Protein AF-0000000084340262 (afdb_homodimer)

Organism: Pseudonocardia thermophila (NCBI:txid1848)

pLDDT: mean 96.23, std 4.64, range [47.47, 98.88]

Radius of gyration: 26.48 Å; Cα contacts (8 Å, |Δi|>4): 2036; chains: 2; bounding box: 60×74×61 Å

Foldseek 3Di:
DFPVLVQDDAQFEEEFEEFLFTPLVCQLVVLVSLQVRVRYEYEYEAHQAARPNHDLQSHNYAEYQWDHPNCFVCVLVVSYHYDADEQLCVLVCCVPPVPGQEYEGEWEADPQAIDRAFFDENPLSNQVVLRAYAYEYEPAGFHLAQDDHGDCPRYDDRYYDPDYGHADDADEADPFLLLLLLQLLVLDDAAAEEEADDHHNSLNNLVNHDHAYEHQYQEDEPSVVVCVVVVRYPAAAHRGYHHDPVSSVVSGPVNRYDYCNQSLPLCNQQEAVPAYAYEAEAQAAELQGFGHRQDALSGGNIHLYSLQSNLQSQLNHHSGFREYEYEQDDPRHGRYDNDGSDDGSHDSSSHQWYTGSQHIQGCPPHDRVVSSVSVVVSNVD/DFPVLVQDDAQFEEEFEEFLFTPLVCQLVVLVSLQVRVRYEYEYEAHAAARPSHDLQSHNYAEYQWDHPNCFVVVLVVSYHYDADEQLCVLVCCVPPVPGQEYEGEWEADPQAIDRAFFDENPLSNQVVLRAYAYAYEPAGFHLAQDDHGDCPRYDDRYYDPDYGHADDADEADPFLLLLLLQLLVLDDAAAEEEADDHHNSLNNLVNHDHAYEHQYQEDEPSVVVCVVVVRYPAAAHRGYHHDPVSSVVSGPVNRYDYCNQSLPLCNQQEAVPAYAYEAEAQAAELQGFGHRQDALSGGNIHLYSLQSNLQSQLNHHSGFREYEYEQDDPNHGRYDNDGSDDGSHDSSSHQWYTGSQHIQGCPPHDRVVSSVSVCVSNVD

Sequence (762 aa):
MSALEDLVRPGMRIALADGTGSPRALTPQLCELARRHGDLRLITGWLPAQDPGLDPGVFADARSVMPGWGLRRHVDAGTVRVVPARMSAVPALLAGPMRPDLLVASLVRRPDGLRFGSEVSWMRGLVEAGVPVAAVVSTTMTCADGGPPLPEENITVVAETDQDAVELTSPPPGPVETAIAEHVARLVPEGARVQVGPGRLGTAVLAALSVPVRVDSGLLPESVLDLDERGLLLGANAAYLVGTRQLYEWADGRGVLGPVEVVHEPARLAAAEPPLIAVNTAIEVDLHGQVNVEGTATSVMGGIGGHPDYAMAGSRCPRGLSVIALESQHGGRPTLVERLSRPVTTGAHDVDVVVTERGVADLRGLDRQERTRALRALWELMSALEDLVRPGMRIALADGTGSPRALTPQLCELARRHGDLRLITGWLPAQDPGLDPGVFADARSVMPGWGLRRHVDAGTVRVVPARMSAVPALLAGPMRPDLLVASLVRRPDGLRFGSEVSWMRGLVEAGVPVAAVVSTTMTCADGGPPLPEENITVVAETDQDAVELTSPPPGPVETAIAEHVARLVPEGARVQVGPGRLGTAVLAALSVPVRVDSGLLPESVLDLDERGLLLGANAAYLVGTRQLYEWADGRGVLGPVEVVHEPARLAAAEPPLIAVNTAIEVDLHGQVNVEGTATSVMGGIGGHPDYAMAGSRCPRGLSVIALESQHGGRPTLVERLSRPVTTGAHDVDVVVTERGVADLRGLDRQERTRALRALWEL

Secondary structure (DSSP, 8-state):
--HHHHH--TT-EEEEP-STT--TTTHHHHHHHHHHHS--EEEE----S--TT--GGGSSEEEESS--GGGHHHHHHTSSEE---BGGGHHHHHHTTT--SEEEEEEEEETTEEE-SSB-BTHHHHHHTT--EEEEEESS----B-SPPPPGGGEEEEEEE-PPPPP---PPP-HHHHHHHHHHHTT--TT-EEEE-SSHHHHHHHHH--S-EEEE-SEEETTHHHHHHTT-EEEEEBSEEES-HHHHHHHTTT--B-BHHHHT-HHHHT-SSSPEEEEE--SEEETT--EE-SB-SS-B----BTHHHHHHHHHHSTT-EEEEE--SEETTEESEESS-SS--SB-GGG--EEEETTEEEE-TT--HHHHHHHHHHHHH-/--HHHHH--TT-EEEEP-STT--TTTHHHHHHHHHHHS--EEEE----S--TT--GGGSSEEEESS--GGGHHHHHTTSSEE---BGGGHHHHHHTTT--SEEEEEEEEETTEEE-SSB-BTHHHHHHTT--EEEEEESS----B-SPPPPGGGEEEEEEE-PPPPP---PPP-HHHHHHHHHHHTT--TT-EEEE-SSHHHHHHHHH--S-EEEE-SEEETTHHHHHHTT-EEEEEBSEEES-HHHHHHHTTT--B-BHHHHT-HHHHT-SSSPEEEEE--SEEETT--EE-SB-SS-B----BTHHHHHHHHHHSTT-EEEEE--SEETTEESEESS-SS--SB-GGG--EEEETTEEEE-TT--HHHHHHHHHHHH--

InterPro domains:
  IPR026888 Acetyl-CoA hydrolase/transferase, C-terminal domain [PF13336] (243-375)
  IPR037171 NagB/RpiA transferase-like [SSF100950] (6-201)
  IPR037171 NagB/RpiA transferase-like [SSF100950] (169-377)
  IPR038460 Acetyl-CoA hydrolase/transferase, C-terminal domain superfamily [G3DSA:3.40.1080.20] (259-378)
  IPR046433 Acetyl-CoA hydrolase/transferase [PTHR21432] (7-375)

Nearest PDB structures (foldseek):
  2oas-assembly1_A  TM=9.112E-01  e=2.151E-26  Shewanella oneidensis MR-1
  4n8i-assembly1_A  TM=9.113E-01  e=8.622E-26  Yersinia pestis
  3qdq-assembly1_A  TM=8.949E-01  e=1.118E-24  Clostridium aminobutyricum
  3d3u-assembly1_A  TM=8.344E-01  e=9.465E-24  Porphyromonas gingivalis W83
  3eh7-assembly1_A-2  TM=8.454E-01  e=5.226E-23  Porphyromonas gingivalis

Structure (mmCIF, N/CA/C/O backbone):
data_AF-0000000084340262-model_v1
#
loop_
_entity.id
_entity.type
_entity.pdbx_description
1 polymer 'Acyl-CoA hydrolase'
#
loop_
_atom_site.group_PDB
_atom_site.id
_atom_site.type_symbol
_atom_site.label_atom_id
_atom_site.label_alt_id
_atom_site.label_comp_id
_atom_site.label_asym_id
_atom_site.label_entity_id
_atom_site.label_seq_id
_atom_site.pdbx_PDB_ins_code
_atom_site.Cartn_x
_atom_site.Cartn_y
_atom_site.Cartn_z
_atom_site.occupancy
_atom_site.B_iso_or_equiv
_atom_site.auth_seq_id
_atom_site.auth_comp_id
_atom_site.auth_asym_id
_atom_site.auth_atom_id
_atom_site.pdbx_PDB_model_num
ATOM 1 N N . MET A 1 1 ? 15.367 -34.688 -28.969 1 66 1 MET A N 1
ATOM 2 C CA . MET A 1 1 ? 15.211 -33.656 -27.969 1 66 1 MET A CA 1
ATOM 3 C C . MET A 1 1 ? 13.836 -33 -28.047 1 66 1 MET A C 1
ATOM 5 O O . MET A 1 1 ? 13.312 -32.781 -29.141 1 66 1 MET A O 1
ATOM 9 N N . SER A 1 2 ? 13.242 -32.969 -26.891 1 82.69 2 SER A N 1
ATOM 10 C CA . SER A 1 2 ? 11.906 -32.375 -26.891 1 82.69 2 SER A CA 1
ATOM 11 C C . SER A 1 2 ? 11.961 -30.875 -27.172 1 82.69 2 SER A C 1
ATOM 13 O O . SER A 1 2 ? 13.023 -30.266 -27.062 1 82.69 2 SER A O 1
ATOM 15 N N . ALA A 1 3 ? 10.945 -30.375 -27.703 1 89.56 3 ALA A N 1
ATOM 16 C CA . ALA A 1 3 ? 10.844 -28.953 -28 1 89.56 3 ALA A CA 1
ATOM 17 C C . ALA A 1 3 ? 11.141 -28.109 -26.766 1 89.56 3 ALA A C 1
ATOM 19 O O . ALA A 1 3 ? 11.773 -27.047 -26.875 1 89.56 3 ALA A O 1
ATOM 20 N N . LEU A 1 4 ? 10.805 -28.672 -25.672 1 95.38 4 LEU A N 1
ATOM 21 C CA . LEU A 1 4 ? 11.102 -27.953 -24.438 1 95.38 4 LEU A CA 1
ATOM 22 C C . LEU A 1 4 ? 12.609 -27.938 -24.156 1 95.38 4 LEU A C 1
ATOM 24 O O . LEU A 1 4 ? 13.156 -26.906 -23.766 1 95.38 4 LEU A O 1
ATOM 28 N N . GLU A 1 5 ? 13.227 -29.031 -24.391 1 95.69 5 GLU A N 1
ATOM 29 C CA . GLU A 1 5 ? 14.672 -29.141 -24.188 1 95.69 5 GLU A CA 1
ATOM 30 C C . GLU A 1 5 ? 15.43 -28.125 -25.031 1 95.69 5 GLU A C 1
ATOM 32 O O . GLU A 1 5 ? 16.453 -27.594 -24.594 1 95.69 5 GLU A O 1
ATOM 37 N N . ASP A 1 6 ? 14.93 -27.859 -26.203 1 95.88 6 ASP A N 1
ATOM 38 C CA . ASP A 1 6 ? 15.586 -26.938 -27.125 1 95.88 6 ASP A CA 1
ATOM 39 C C . ASP A 1 6 ? 15.555 -25.516 -26.594 1 95.88 6 ASP A C 1
ATOM 41 O O . ASP A 1 6 ? 16.375 -24.672 -26.984 1 95.88 6 ASP A O 1
ATOM 45 N N . LEU A 1 7 ? 14.656 -25.234 -25.656 1 97.38 7 LEU A N 1
ATOM 46 C CA . LEU A 1 7 ? 14.477 -23.875 -25.156 1 97.38 7 LEU A CA 1
ATOM 47 C C . LEU A 1 7 ? 15.234 -23.672 -23.844 1 97.38 7 LEU A C 1
ATOM 49 O O . LEU A 1 7 ? 15.422 -22.531 -23.406 1 97.38 7 LEU A O 1
ATOM 53 N N . VAL A 1 8 ? 15.656 -24.719 -23.219 1 97.94 8 VAL A N 1
ATOM 54 C CA . VAL A 1 8 ? 16.266 -24.641 -21.906 1 97.94 8 VAL A CA 1
ATOM 55 C C . VAL A 1 8 ? 17.797 -24.656 -22.031 1 97.94 8 VAL A C 1
ATOM 57 O O . VAL A 1 8 ? 18.359 -25.5 -22.719 1 97.94 8 VAL A O 1
ATOM 60 N N . ARG A 1 9 ? 18.438 -23.672 -21.391 1 96.94 9 ARG A N 1
ATOM 61 C CA . ARG A 1 9 ? 19.891 -23.547 -21.359 1 96.94 9 ARG A CA 1
ATOM 62 C C . ARG A 1 9 ? 20.406 -23.578 -19.922 1 96.94 9 ARG A C 1
ATOM 64 O O . ARG A 1 9 ? 19.672 -23.25 -18.984 1 96.94 9 ARG A O 1
ATOM 71 N N . PRO A 1 10 ? 21.703 -23.938 -19.828 1 96.12 10 PRO A N 1
ATOM 72 C CA . PRO A 1 10 ? 22.281 -23.953 -18.484 1 96.12 10 PRO A CA 1
ATOM 73 C C . PRO A 1 10 ? 22.172 -22.594 -17.781 1 96.12 10 PRO A C 1
ATOM 75 O O . PRO A 1 10 ? 22.328 -21.547 -18.406 1 96.12 10 PRO A O 1
ATOM 78 N N . GLY A 1 11 ? 21.766 -22.641 -16.531 1 97.69 11 GLY A N 1
ATOM 79 C CA . GLY A 1 11 ? 21.781 -21.469 -15.688 1 97.69 11 GLY A CA 1
ATOM 80 C C . GLY A 1 11 ? 20.5 -20.672 -15.758 1 97.69 11 GLY A C 1
ATOM 81 O O . GLY A 1 11 ? 20.344 -19.656 -15.062 1 97.69 11 GLY A O 1
ATOM 82 N N . MET A 1 12 ? 19.484 -21.156 -16.547 1 98.62 12 MET A N 1
ATOM 83 C CA . MET A 1 12 ? 18.25 -20.406 -16.766 1 98.62 12 MET A CA 1
ATOM 84 C C . MET A 1 12 ? 17.406 -20.359 -15.484 1 98.62 12 MET A C 1
ATOM 86 O O . MET A 1 12 ? 17.406 -21.312 -14.703 1 98.62 12 MET A O 1
ATOM 90 N N . ARG A 1 13 ? 16.844 -19.25 -15.273 1 98.69 13 ARG A N 1
ATOM 91 C CA . ARG A 1 13 ? 15.727 -19.141 -14.352 1 98.69 13 ARG A CA 1
ATOM 92 C C . ARG A 1 13 ? 14.398 -19.344 -15.07 1 98.69 13 ARG A C 1
ATOM 94 O O . ARG A 1 13 ? 14.039 -18.562 -15.961 1 98.69 13 ARG A O 1
ATOM 101 N N . ILE A 1 14 ? 13.656 -20.328 -14.656 1 98.88 14 ILE A N 1
ATOM 102 C CA . ILE A 1 14 ? 12.406 -20.688 -15.312 1 98.88 14 ILE A CA 1
ATOM 103 C C . ILE A 1 14 ? 11.227 -20.312 -14.43 1 98.88 14 ILE A C 1
ATOM 105 O O . ILE A 1 14 ? 11.18 -20.672 -13.25 1 98.88 14 ILE A O 1
ATOM 109 N N . ALA A 1 15 ? 10.336 -19.562 -15.023 1 98.88 15 ALA A N 1
ATOM 110 C CA . ALA A 1 15 ? 9.078 -19.281 -14.344 1 98.88 15 ALA A CA 1
ATOM 111 C C . ALA A 1 15 ? 8.008 -20.297 -14.75 1 98.88 15 ALA A C 1
ATOM 113 O O . ALA A 1 15 ? 7.797 -20.547 -15.938 1 98.88 15 ALA A O 1
ATOM 114 N N . LEU A 1 16 ? 7.441 -20.891 -13.758 1 98.62 16 LEU A N 1
ATOM 115 C CA . LEU A 1 16 ? 6.293 -21.766 -13.953 1 98.62 16 LEU A CA 1
ATOM 116 C C . LEU A 1 16 ? 4.988 -21 -13.773 1 98.62 16 LEU A C 1
ATOM 118 O O . LEU A 1 16 ? 4.734 -20.453 -12.703 1 98.62 16 LEU A O 1
ATOM 122 N N . ALA A 1 17 ? 4.199 -20.953 -14.836 1 98.38 17 ALA A N 1
ATOM 123 C CA . ALA A 1 17 ? 2.918 -20.266 -14.766 1 98.38 17 ALA A CA 1
ATOM 124 C C . ALA A 1 17 ? 2.035 -20.828 -13.664 1 98.38 17 ALA A C 1
ATOM 126 O O . ALA A 1 17 ? 2.002 -22.047 -13.453 1 98.38 17 ALA A O 1
ATOM 127 N N . ASP A 1 18 ? 1.318 -19.875 -12.977 1 97.38 18 ASP A N 1
ATOM 128 C CA . ASP A 1 18 ? 0.612 -20.297 -11.773 1 97.38 18 ASP A CA 1
ATOM 129 C C . ASP A 1 18 ? -0.882 -20.469 -12.047 1 97.38 18 ASP A C 1
ATOM 131 O O . ASP A 1 18 ? -1.313 -20.469 -13.195 1 97.38 18 ASP A O 1
ATOM 135 N N . GLY A 1 19 ? -1.604 -20.859 -10.922 1 97.06 19 GLY A N 1
ATOM 136 C CA . GLY A 1 19 ? -3.053 -20.984 -10.984 1 97.06 19 GLY A CA 1
ATOM 137 C C . GLY A 1 19 ? -3.533 -22.406 -11.195 1 97.06 19 GLY A C 1
ATOM 138 O O . GLY A 1 19 ? -2.732 -23.344 -11.18 1 97.06 19 GLY A O 1
ATOM 139 N N . THR A 1 20 ? -4.84 -22.531 -11.398 1 97.12 20 THR A N 1
ATOM 140 C CA . THR A 1 20 ? -5.48 -23.828 -11.578 1 97.12 20 THR A CA 1
ATOM 141 C C . THR A 1 20 ? -5.117 -24.422 -12.938 1 97.12 20 THR A C 1
ATOM 143 O O . THR A 1 20 ? -5.25 -25.625 -13.148 1 97.12 20 THR A O 1
ATOM 146 N N . GLY A 1 21 ? -4.695 -23.562 -13.812 1 97.25 21 GLY A N 1
ATOM 147 C CA . GLY A 1 21 ? -4.328 -24 -15.148 1 97.25 21 GLY A CA 1
ATOM 148 C C . GLY A 1 21 ? -2.828 -24.141 -15.344 1 97.25 21 GLY A C 1
ATOM 149 O O . GLY A 1 21 ? -2.338 -24.094 -16.469 1 97.25 21 GLY A O 1
ATOM 150 N N . SER A 1 22 ? -2.033 -24.281 -14.281 1 97.5 22 SER A N 1
ATOM 151 C CA . SER A 1 22 ? -0.586 -24.422 -14.383 1 97.5 22 SER A CA 1
ATOM 152 C C . SER A 1 22 ? -0.215 -25.562 -15.336 1 97.5 22 SER A C 1
ATOM 154 O O . SER A 1 22 ? -0.992 -26.5 -15.531 1 97.5 22 SER A O 1
ATOM 156 N N . PRO A 1 23 ? 0.934 -25.5 -15.953 1 97.81 23 PRO A N 1
ATOM 157 C CA . PRO A 1 23 ? 1.314 -26.453 -17 1 97.81 23 PRO A CA 1
ATOM 158 C C . PRO A 1 23 ? 1.804 -27.781 -16.438 1 97.81 23 PRO A C 1
ATOM 160 O O . PRO A 1 23 ? 2.928 -28.203 -16.734 1 97.81 23 PRO A O 1
ATOM 163 N N . ARG A 1 24 ? 0.958 -28.484 -15.852 1 96.69 24 ARG A N 1
ATOM 164 C CA . ARG A 1 24 ? 1.284 -29.719 -15.148 1 96.69 24 ARG A CA 1
ATOM 165 C C . ARG A 1 24 ? 1.788 -30.781 -16.109 1 96.69 24 ARG A C 1
ATOM 167 O O . ARG A 1 24 ? 2.57 -31.656 -15.734 1 96.69 24 ARG A O 1
ATOM 174 N N . ALA A 1 25 ? 1.396 -30.688 -17.344 1 96.31 25 ALA A N 1
ATOM 175 C CA . ALA A 1 25 ? 1.818 -31.641 -18.375 1 96.31 25 ALA A CA 1
ATOM 176 C C . ALA A 1 25 ? 3.314 -31.531 -18.641 1 96.31 25 ALA A C 1
ATOM 178 O O . ALA A 1 25 ? 3.939 -32.469 -19.125 1 96.31 25 ALA A O 1
ATOM 179 N N . LEU A 1 26 ? 3.898 -30.406 -18.312 1 97.38 26 LEU A N 1
ATOM 180 C CA . LEU A 1 26 ? 5.289 -30.172 -18.672 1 97.38 26 LEU A CA 1
ATOM 181 C C . LEU A 1 26 ? 6.199 -30.312 -17.453 1 97.38 26 LEU A C 1
ATOM 183 O O . LEU A 1 26 ? 7.422 -30.391 -17.594 1 97.38 26 LEU A O 1
ATOM 187 N N . THR A 1 27 ? 5.676 -30.359 -16.234 1 97.69 27 THR A N 1
ATOM 188 C CA . THR A 1 27 ? 6.473 -30.266 -15.023 1 97.69 27 THR A CA 1
ATOM 189 C C . THR A 1 27 ? 7.414 -31.453 -14.898 1 97.69 27 THR A C 1
ATOM 191 O O . THR A 1 27 ? 8.57 -31.297 -14.5 1 97.69 27 THR A O 1
ATOM 194 N N . PRO A 1 28 ? 6.957 -32.75 -15.305 1 97.31 28 PRO A N 1
ATOM 195 C CA . PRO A 1 28 ? 7.91 -33.875 -15.227 1 97.31 28 PRO A CA 1
ATOM 196 C C . PRO A 1 28 ? 9.133 -33.656 -16.125 1 97.31 28 PRO A C 1
ATOM 198 O O . PRO A 1 28 ? 10.266 -33.906 -15.695 1 97.31 28 PRO A O 1
ATOM 201 N N . GLN A 1 29 ? 8.836 -33.25 -17.312 1 97.5 29 GLN A N 1
ATOM 202 C CA . GLN A 1 29 ? 9.938 -33 -18.234 1 97.5 29 GLN A CA 1
ATOM 203 C C . GLN A 1 29 ? 10.844 -31.875 -17.75 1 97.5 29 GLN A C 1
ATOM 205 O O . GLN A 1 29 ? 12.062 -31.953 -17.875 1 97.5 29 GLN A O 1
ATOM 210 N N . LEU A 1 30 ? 10.258 -30.844 -17.219 1 98 30 LEU A N 1
ATOM 211 C CA . LEU A 1 30 ? 11.016 -29.734 -16.672 1 98 30 LEU A CA 1
ATOM 212 C C . LEU A 1 30 ? 11.945 -30.188 -15.562 1 98 30 LEU A C 1
ATOM 214 O O . LEU A 1 30 ? 13.109 -29.781 -15.5 1 98 30 LEU A O 1
ATOM 218 N N . CYS A 1 31 ? 11.469 -31.031 -14.688 1 98.25 31 CYS A N 1
ATOM 219 C CA . CYS A 1 31 ? 12.25 -31.562 -13.578 1 98.25 31 CYS A CA 1
ATOM 220 C C . CYS A 1 31 ? 13.391 -32.438 -14.086 1 98.25 31 CYS A C 1
ATOM 222 O O . CYS A 1 31 ? 14.5 -32.406 -13.539 1 98.25 31 CYS A O 1
ATOM 224 N N . GLU A 1 32 ? 13.086 -33.188 -15.125 1 97.69 32 GLU A N 1
ATOM 225 C CA . GLU A 1 32 ? 14.141 -34 -15.727 1 97.69 32 GLU A CA 1
ATOM 226 C C . GLU A 1 32 ? 15.266 -33.125 -16.266 1 97.69 32 GLU A C 1
ATOM 228 O O . GLU A 1 32 ? 16.453 -33.438 -16.062 1 97.69 32 GLU A O 1
ATOM 233 N N . LEU A 1 33 ? 14.914 -32.062 -16.938 1 97.88 33 LEU A N 1
ATOM 234 C CA . LEU A 1 33 ? 15.906 -31.141 -17.469 1 97.88 33 LEU A CA 1
ATOM 235 C C . LEU A 1 33 ? 16.703 -30.5 -16.328 1 97.88 33 LEU A C 1
ATOM 237 O O . LEU A 1 33 ? 17.922 -30.312 -16.453 1 97.88 33 LEU A O 1
ATOM 241 N N . ALA A 1 34 ? 16.016 -30.156 -15.234 1 98.38 34 ALA A N 1
ATOM 242 C CA . ALA A 1 34 ? 16.688 -29.562 -14.086 1 98.38 34 ALA A CA 1
ATOM 243 C C . ALA A 1 34 ? 17.719 -30.516 -13.492 1 98.38 34 ALA A C 1
ATOM 245 O O . ALA A 1 34 ? 18.828 -30.109 -13.133 1 98.38 34 ALA A O 1
ATOM 246 N N . ARG A 1 35 ? 17.359 -31.828 -13.406 1 97.62 35 ARG A N 1
ATOM 247 C CA . ARG A 1 35 ? 18.281 -32.844 -12.922 1 97.62 35 ARG A CA 1
ATOM 248 C C . ARG A 1 35 ? 19.516 -32.938 -13.82 1 97.62 35 ARG A C 1
ATOM 250 O O . ARG A 1 35 ? 20.641 -33.062 -13.336 1 97.62 35 ARG A O 1
ATOM 257 N N . ARG A 1 36 ? 19.266 -32.875 -15.023 1 96.81 36 ARG A N 1
ATOM 258 C CA . ARG A 1 36 ? 20.328 -33.031 -16 1 96.81 36 ARG A CA 1
ATOM 259 C C . ARG A 1 36 ? 21.297 -31.859 -15.977 1 96.81 36 ARG A C 1
ATOM 261 O O . ARG A 1 36 ? 22.516 -32.031 -16.016 1 96.81 36 ARG A O 1
ATOM 268 N N . HIS A 1 37 ? 20.812 -30.625 -15.93 1 96.81 37 HIS A N 1
ATOM 269 C CA . HIS A 1 37 ? 21.641 -29.422 -15.992 1 96.81 37 HIS A CA 1
ATOM 270 C C . HIS A 1 37 ? 22.266 -29.109 -14.633 1 96.81 37 HIS A C 1
ATOM 272 O O . HIS A 1 37 ? 23.422 -28.703 -14.555 1 96.81 37 HIS A O 1
ATOM 278 N N . GLY A 1 38 ? 21.484 -29.188 -13.602 1 97.44 38 GLY A N 1
ATOM 279 C CA . GLY A 1 38 ? 21.953 -29.031 -12.234 1 97.44 38 GLY A CA 1
ATOM 280 C C . GLY A 1 38 ? 22.016 -27.578 -11.789 1 97.44 38 GLY A C 1
ATOM 281 O O . GLY A 1 38 ? 22.219 -27.297 -10.609 1 97.44 38 GLY A O 1
ATOM 282 N N . ASP A 1 39 ? 21.781 -26.656 -12.711 1 98.44 39 ASP A N 1
ATOM 283 C CA . ASP A 1 39 ? 21.969 -25.25 -12.328 1 98.44 39 ASP A CA 1
ATOM 284 C C . ASP A 1 39 ? 20.75 -24.406 -12.711 1 98.44 39 ASP A C 1
ATOM 286 O O . ASP A 1 39 ? 20.812 -23.188 -12.719 1 98.44 39 ASP A O 1
ATOM 290 N N . LEU A 1 40 ? 19.609 -25.094 -13.102 1 98.69 40 LEU A N 1
ATOM 291 C CA . LEU A 1 40 ? 18.391 -24.359 -13.406 1 98.69 40 LEU A CA 1
ATOM 292 C C . LEU A 1 40 ? 17.734 -23.844 -12.125 1 98.69 40 LEU A C 1
ATOM 294 O O . LEU A 1 40 ? 17.828 -24.469 -11.07 1 98.69 40 LEU A O 1
ATOM 298 N N . ARG A 1 41 ? 17.156 -22.688 -12.219 1 98.75 41 ARG A N 1
ATOM 299 C CA . ARG A 1 41 ? 16.406 -22.062 -11.117 1 98.75 41 ARG A CA 1
ATOM 300 C C . ARG A 1 41 ? 14.922 -21.984 -11.445 1 98.75 41 ARG A C 1
ATOM 302 O O . ARG A 1 41 ? 14.539 -21.922 -12.617 1 98.75 41 ARG A O 1
ATOM 309 N N . LEU A 1 42 ? 14.125 -22.016 -10.375 1 98.81 42 LEU A N 1
ATOM 310 C CA . LEU A 1 42 ? 12.68 -22.062 -10.555 1 98.81 42 LEU A CA 1
ATOM 311 C C . LEU A 1 42 ? 11.992 -20.938 -9.781 1 98.81 42 LEU A C 1
ATOM 313 O O . LEU A 1 42 ? 12.344 -20.672 -8.625 1 98.81 42 LEU A O 1
ATOM 317 N N . ILE A 1 43 ? 11.117 -20.25 -10.453 1 98.56 43 ILE A N 1
ATOM 318 C CA . ILE A 1 43 ? 10.195 -19.312 -9.812 1 98.56 43 ILE A CA 1
ATOM 319 C C . ILE A 1 43 ? 8.758 -19.797 -10 1 98.56 43 ILE A C 1
ATOM 321 O O . ILE A 1 43 ? 8.359 -20.141 -11.109 1 98.56 43 ILE A O 1
ATOM 325 N N . THR A 1 44 ? 8.039 -19.828 -8.906 1 97.75 44 THR A N 1
ATOM 326 C CA . THR A 1 44 ? 6.621 -20.172 -8.977 1 97.75 44 THR A CA 1
ATOM 327 C C . THR A 1 44 ? 5.77 -19.062 -8.352 1 97.75 44 THR A C 1
ATOM 329 O O . THR A 1 44 ? 6.289 -18.188 -7.664 1 97.75 44 THR A O 1
ATOM 332 N N . GLY A 1 45 ? 4.504 -19.062 -8.734 1 96.44 45 GLY A N 1
ATOM 333 C CA . GLY A 1 45 ? 3.467 -18.281 -8.07 1 96.44 45 GLY A CA 1
ATOM 334 C C . GLY A 1 45 ? 2.438 -19.141 -7.363 1 96.44 45 GLY A C 1
ATOM 335 O O . GLY A 1 45 ? 2.785 -20.156 -6.734 1 96.44 45 GLY A O 1
ATOM 336 N N . TRP A 1 46 ? 1.231 -18.734 -7.445 1 96.25 46 TRP A N 1
ATOM 337 C CA . TRP A 1 46 ? 0.145 -19.391 -6.719 1 96.25 46 TRP A CA 1
ATOM 338 C C . TRP A 1 46 ? -0.193 -20.734 -7.332 1 96.25 46 TRP A C 1
ATOM 340 O O . TRP A 1 46 ? -0.825 -20.812 -8.391 1 96.25 46 TRP A O 1
ATOM 350 N N . LEU A 1 47 ? 0.224 -21.797 -6.617 1 96.19 47 LEU A N 1
ATOM 351 C CA . LEU A 1 47 ? -0.165 -23.156 -6.988 1 96.19 47 LEU A CA 1
ATOM 352 C C . LEU A 1 47 ? -1.153 -23.734 -5.98 1 96.19 47 LEU A C 1
ATOM 354 O O . LEU A 1 47 ? -0.756 -24.172 -4.902 1 96.19 47 LEU A O 1
ATOM 358 N N . PRO A 1 48 ? -2.42 -23.703 -6.305 1 93.69 48 PRO A N 1
ATOM 359 C CA . PRO A 1 48 ? -3.443 -24.062 -5.316 1 93.69 48 PRO A CA 1
ATOM 360 C C . PRO A 1 48 ? -3.551 -25.562 -5.086 1 93.69 48 PRO A C 1
ATOM 362 O O . PRO A 1 48 ? -4.141 -26 -4.094 1 93.69 48 PRO A O 1
ATOM 365 N N . ALA A 1 49 ? -3.037 -26.359 -6.008 1 94.38 49 ALA A N 1
ATOM 366 C CA . ALA A 1 49 ? -3.096 -27.812 -5.887 1 94.38 49 ALA A CA 1
ATOM 367 C C . ALA A 1 49 ? -1.713 -28.438 -6.062 1 94.38 49 ALA A C 1
ATOM 369 O O . ALA A 1 49 ? -0.886 -27.922 -6.816 1 94.38 49 ALA A O 1
ATOM 370 N N . GLN A 1 50 ? -1.601 -29.547 -5.414 1 94.75 50 GLN A N 1
ATOM 371 C CA . GLN A 1 50 ? -0.344 -30.281 -5.57 1 94.75 50 GLN A CA 1
ATOM 372 C C . GLN A 1 50 ? -0.162 -30.766 -7.008 1 94.75 50 GLN A C 1
ATOM 374 O O . GLN A 1 50 ? -1.117 -31.219 -7.641 1 94.75 50 GLN A O 1
ATOM 379 N N . ASP A 1 51 ? 0.993 -30.594 -7.508 1 96 51 ASP A N 1
ATOM 380 C CA . ASP A 1 51 ? 1.426 -31.156 -8.781 1 96 51 ASP A CA 1
ATOM 381 C C . ASP A 1 51 ? 2.385 -32.312 -8.57 1 96 51 ASP A C 1
ATOM 383 O O . ASP A 1 51 ? 3.555 -32.125 -8.234 1 96 51 ASP A O 1
ATOM 387 N N . PRO A 1 52 ? 1.901 -33.531 -8.773 1 94.69 52 PRO A N 1
ATOM 388 C CA . PRO A 1 52 ? 2.75 -34.688 -8.523 1 94.69 52 PRO A CA 1
ATOM 389 C C . PRO A 1 52 ? 3.998 -34.719 -9.398 1 94.69 52 PRO A C 1
ATOM 391 O O . PRO A 1 52 ? 4.992 -35.344 -9.047 1 94.69 52 PRO A O 1
ATOM 394 N N . GLY A 1 53 ? 3.93 -34.031 -10.461 1 96.81 53 GLY A N 1
ATOM 395 C CA . GLY A 1 53 ? 5.059 -34.031 -11.375 1 96.81 53 GLY A CA 1
ATOM 396 C C . GLY A 1 53 ? 6.105 -33 -11.039 1 96.81 53 GLY A C 1
ATOM 397 O O . GLY A 1 53 ? 7.184 -32.969 -11.641 1 96.81 53 GLY A O 1
ATOM 398 N N . LEU A 1 54 ? 5.828 -32.188 -10.141 1 97.69 54 LEU A N 1
ATOM 399 C CA . LEU A 1 54 ? 6.746 -31.094 -9.797 1 97.69 54 LEU A CA 1
ATOM 400 C C . LEU A 1 54 ? 7.613 -31.469 -8.602 1 97.69 54 LEU A C 1
ATOM 402 O O . LEU A 1 54 ? 7.094 -31.812 -7.535 1 97.69 54 LEU A O 1
ATOM 406 N N . ASP A 1 55 ? 8.906 -31.469 -8.781 1 97.94 55 ASP A N 1
ATOM 407 C CA . ASP A 1 55 ? 9.898 -31.641 -7.719 1 97.94 55 ASP A CA 1
ATOM 408 C C . ASP A 1 55 ? 10.844 -30.438 -7.648 1 97.94 55 ASP A C 1
ATOM 410 O O . ASP A 1 55 ? 11.914 -30.453 -8.25 1 97.94 55 ASP A O 1
ATOM 414 N N . PRO A 1 56 ? 10.461 -29.469 -6.859 1 98.06 56 PRO A N 1
ATOM 415 C CA . PRO A 1 56 ? 11.297 -28.266 -6.809 1 98.06 56 PRO A CA 1
ATOM 416 C C . PRO A 1 56 ? 12.703 -28.547 -6.293 1 98.06 56 PRO A C 1
ATOM 418 O O . PRO A 1 56 ? 13.625 -27.766 -6.543 1 98.06 56 PRO A O 1
ATOM 421 N N . GLY A 1 57 ? 12.922 -29.641 -5.613 1 97.75 57 GLY A N 1
ATOM 422 C CA . GLY A 1 57 ? 14.203 -29.984 -5.008 1 97.75 57 GLY A CA 1
ATOM 423 C C . GLY A 1 57 ? 15.289 -30.25 -6.027 1 97.75 57 GLY A C 1
ATOM 424 O O . GLY A 1 57 ? 16.469 -30.25 -5.688 1 97.75 57 GLY A O 1
ATOM 425 N N . VAL A 1 58 ? 14.922 -30.5 -7.273 1 98.31 58 VAL A N 1
ATOM 426 C CA . VAL A 1 58 ? 15.914 -30.844 -8.281 1 98.31 58 VAL A CA 1
ATOM 427 C C . VAL A 1 58 ? 16.469 -29.578 -8.93 1 98.31 58 VAL A C 1
ATOM 429 O O . VAL A 1 58 ? 17.406 -29.641 -9.727 1 98.31 58 VAL A O 1
ATOM 432 N N . PHE A 1 59 ? 15.914 -28.438 -8.625 1 98.69 59 PHE A N 1
ATOM 433 C CA . PHE A 1 59 ? 16.422 -27.156 -9.117 1 98.69 59 PHE A CA 1
ATOM 434 C C . PHE A 1 59 ? 17.5 -26.609 -8.188 1 98.69 59 PHE A C 1
ATOM 436 O O . PHE A 1 59 ? 17.469 -26.859 -6.98 1 98.69 59 PHE A O 1
ATOM 443 N N . ALA A 1 60 ? 18.438 -25.844 -8.75 1 98.56 60 ALA A N 1
ATOM 444 C CA . ALA A 1 60 ? 19.516 -25.25 -7.957 1 98.56 60 ALA A CA 1
ATOM 445 C C . ALA A 1 60 ? 18.969 -24.25 -6.953 1 98.56 60 ALA A C 1
ATOM 447 O O . ALA A 1 60 ? 19.531 -24.062 -5.875 1 98.56 60 ALA A O 1
ATOM 448 N N . ASP A 1 61 ? 17.938 -23.594 -7.301 1 98.38 61 ASP A N 1
ATOM 449 C CA . ASP A 1 61 ? 17.219 -22.625 -6.492 1 98.38 61 ASP A CA 1
ATOM 450 C C . ASP A 1 61 ? 15.742 -22.562 -6.895 1 98.38 61 ASP A C 1
ATOM 452 O O . ASP A 1 61 ? 15.422 -22.375 -8.07 1 98.38 61 ASP A O 1
ATOM 456 N N . ALA A 1 62 ? 14.867 -22.812 -5.969 1 98.69 62 ALA A N 1
ATOM 457 C CA . ALA A 1 62 ? 13.43 -22.719 -6.207 1 98.69 62 ALA A CA 1
ATOM 458 C C . ALA A 1 62 ? 12.773 -21.734 -5.242 1 98.69 62 ALA A C 1
ATOM 460 O O . ALA A 1 62 ? 12.898 -21.875 -4.023 1 98.69 62 ALA A O 1
ATOM 461 N N . ARG A 1 63 ? 12.07 -20.75 -5.828 1 98.25 63 ARG A N 1
ATOM 462 C CA . ARG A 1 63 ? 11.445 -19.703 -5.023 1 98.25 63 ARG A CA 1
ATOM 463 C C . ARG A 1 63 ? 10 -19.484 -5.438 1 98.25 63 ARG A C 1
ATOM 465 O O . ARG A 1 63 ? 9.617 -19.781 -6.574 1 98.25 63 ARG A O 1
ATOM 472 N N . SER A 1 64 ? 9.203 -19.031 -4.484 1 97.56 64 SER A N 1
ATOM 473 C CA . SER A 1 64 ? 7.812 -18.688 -4.77 1 97.56 64 SER A CA 1
ATOM 474 C C . SER A 1 64 ? 7.473 -17.297 -4.266 1 97.56 64 SER A C 1
ATOM 476 O O . SER A 1 64 ? 7.859 -16.922 -3.158 1 97.56 64 SER A O 1
ATOM 478 N N . VAL A 1 65 ? 6.738 -16.531 -5.113 1 96.62 65 VAL A N 1
ATOM 479 C CA . VAL A 1 65 ? 6.297 -15.188 -4.723 1 96.62 65 VAL A CA 1
ATOM 480 C C . VAL A 1 65 ? 4.887 -15.266 -4.137 1 96.62 65 VAL A C 1
ATOM 482 O O . VAL A 1 65 ? 4.379 -14.273 -3.6 1 96.62 65 VAL A O 1
ATOM 485 N N . MET A 1 66 ? 4.27 -16.344 -4.242 1 94.56 66 MET A N 1
ATOM 486 C CA . MET A 1 66 ? 2.957 -16.672 -3.695 1 94.56 66 MET A CA 1
ATOM 487 C C . MET A 1 66 ? 2.742 -18.188 -3.68 1 94.56 66 MET A C 1
ATOM 489 O O . MET A 1 66 ? 2.125 -18.734 -4.59 1 94.56 66 MET A O 1
ATOM 493 N N . PRO A 1 67 ? 3.221 -18.969 -2.719 1 89.69 67 PRO A N 1
ATOM 494 C CA . PRO A 1 67 ? 3.293 -20.422 -2.797 1 89.69 67 PRO A CA 1
ATOM 495 C C . PRO A 1 67 ? 1.921 -21.078 -2.977 1 89.69 67 PRO A C 1
ATOM 497 O O . PRO A 1 67 ? 1.729 -21.875 -3.893 1 89.69 67 PRO A O 1
ATOM 500 N N . GLY A 1 68 ? 0.9 -20.828 -2.295 1 88.06 68 GLY A N 1
ATOM 501 C CA . GLY A 1 68 ? -0.372 -21.531 -2.311 1 88.06 68 GLY A CA 1
ATOM 502 C C . GLY A 1 68 ? -0.32 -22.875 -1.603 1 88.06 68 GLY A C 1
ATOM 503 O O . GLY A 1 68 ? 0.759 -23.359 -1.246 1 88.06 68 GLY A O 1
ATOM 504 N N . TRP A 1 69 ? -1.441 -23.656 -1.557 1 88.19 69 TRP A N 1
ATOM 505 C CA . TRP A 1 69 ? -1.555 -24.906 -0.82 1 88.19 69 TRP A CA 1
ATOM 506 C C . TRP A 1 69 ? -0.786 -26.031 -1.521 1 88.19 69 TRP A C 1
ATOM 508 O O . TRP A 1 69 ? -0.275 -26.938 -0.872 1 88.19 69 TRP A O 1
ATOM 518 N N . GLY A 1 70 ? -0.661 -25.953 -2.799 1 93.25 70 GLY A N 1
ATOM 519 C CA . GLY A 1 70 ? 0.028 -26.969 -3.578 1 93.25 70 GLY A CA 1
ATOM 520 C C . GLY A 1 70 ? 1.519 -27.031 -3.299 1 93.25 70 GLY A C 1
ATOM 521 O O . GLY A 1 70 ? 2.176 -28.031 -3.611 1 93.25 70 GLY A O 1
ATOM 522 N N . LEU A 1 71 ? 2.041 -25.969 -2.754 1 94.69 71 LEU A N 1
ATOM 523 C CA . LEU A 1 71 ? 3.475 -25.906 -2.502 1 94.69 71 LEU A CA 1
ATOM 524 C C . LEU A 1 71 ? 3.775 -26.109 -1.02 1 94.69 71 LEU A C 1
ATOM 526 O O . LEU A 1 71 ? 4.938 -26.062 -0.605 1 94.69 71 LEU A O 1
ATOM 530 N N . ARG A 1 72 ? 2.748 -26.328 -0.19 1 92.06 72 ARG A N 1
ATOM 531 C CA . ARG A 1 72 ? 2.9 -26.344 1.261 1 92.06 72 ARG A CA 1
ATOM 532 C C . ARG A 1 72 ? 3.99 -27.312 1.688 1 92.06 72 ARG A C 1
ATOM 534 O O . ARG A 1 72 ? 4.871 -26.969 2.475 1 92.06 72 ARG A O 1
ATOM 541 N N . ARG A 1 73 ? 4.012 -28.547 1.166 1 92.38 73 ARG A N 1
ATOM 542 C CA . ARG A 1 73 ? 4.984 -29.562 1.545 1 92.38 73 ARG A CA 1
ATOM 543 C C . ARG A 1 73 ? 6.402 -29.125 1.18 1 92.38 73 ARG A C 1
ATOM 545 O O . ARG A 1 73 ? 7.348 -29.391 1.927 1 92.38 73 ARG A O 1
ATOM 552 N N . HIS A 1 74 ? 6.551 -28.5 0.043 1 95.12 74 HIS A N 1
ATOM 553 C CA . HIS A 1 74 ? 7.859 -28.094 -0.446 1 95.12 74 HIS A CA 1
ATOM 554 C C . HIS A 1 74 ? 8.398 -26.906 0.351 1 95.12 74 HIS A C 1
ATOM 556 O O . HIS A 1 74 ? 9.602 -26.812 0.602 1 95.12 74 HIS A O 1
ATOM 562 N N . VAL A 1 75 ? 7.477 -26 0.743 1 94.38 75 VAL A N 1
ATOM 563 C CA . VAL A 1 75 ? 7.855 -24.859 1.576 1 94.38 75 VAL A CA 1
ATOM 564 C C . VAL A 1 75 ? 8.266 -25.344 2.961 1 94.38 75 VAL A C 1
ATOM 566 O O . VAL A 1 75 ? 9.312 -24.938 3.486 1 94.38 75 VAL A O 1
ATOM 569 N N . ASP A 1 76 ? 7.5 -26.25 3.545 1 91.31 76 ASP A N 1
ATOM 570 C CA . ASP A 1 76 ? 7.789 -26.812 4.863 1 91.31 76 ASP A CA 1
ATOM 571 C C . ASP A 1 76 ? 9.117 -27.562 4.863 1 91.31 76 ASP A C 1
ATOM 573 O O . ASP A 1 76 ? 9.867 -27.5 5.84 1 91.31 76 ASP A O 1
ATOM 577 N N . ALA A 1 77 ? 9.398 -28.203 3.729 1 93.25 77 ALA A N 1
ATOM 578 C CA . ALA A 1 77 ? 10.617 -29 3.609 1 93.25 77 ALA A CA 1
ATOM 579 C C . ALA A 1 77 ? 11.82 -28.109 3.293 1 93.25 77 ALA A C 1
ATOM 581 O O . ALA A 1 77 ? 12.961 -28.578 3.326 1 93.25 77 ALA A O 1
ATOM 582 N N . GLY A 1 78 ? 11.562 -26.922 2.908 1 93.25 78 GLY A N 1
ATOM 583 C CA . GLY A 1 78 ? 12.641 -26 2.596 1 93.25 78 GLY A CA 1
ATOM 584 C C . GLY A 1 78 ? 13.109 -26.094 1.155 1 93.25 78 GLY A C 1
ATOM 585 O O . GLY A 1 78 ? 14.07 -25.422 0.767 1 93.25 78 GLY A O 1
ATOM 586 N N . THR A 1 79 ? 12.477 -26.875 0.33 1 96.69 79 THR A N 1
ATOM 587 C CA . THR A 1 79 ? 12.875 -27.031 -1.063 1 96.69 79 THR A CA 1
ATOM 588 C C . THR A 1 79 ? 12.359 -25.875 -1.911 1 96.69 79 THR A C 1
ATOM 590 O O . THR A 1 79 ? 12.828 -25.656 -3.027 1 96.69 79 THR A O 1
ATOM 593 N N . VAL A 1 80 ? 11.391 -25.188 -1.436 1 97.19 80 VAL A N 1
ATOM 594 C CA . VAL A 1 80 ? 10.938 -23.938 -2.031 1 97.19 80 VAL A CA 1
ATOM 595 C C . VAL A 1 80 ? 11.055 -22.797 -1.011 1 97.19 80 VAL A C 1
ATOM 597 O O . VAL A 1 80 ? 10.531 -22.906 0.102 1 97.19 80 VAL A O 1
ATOM 600 N N . ARG A 1 81 ? 11.773 -21.812 -1.358 1 97.06 81 ARG A N 1
A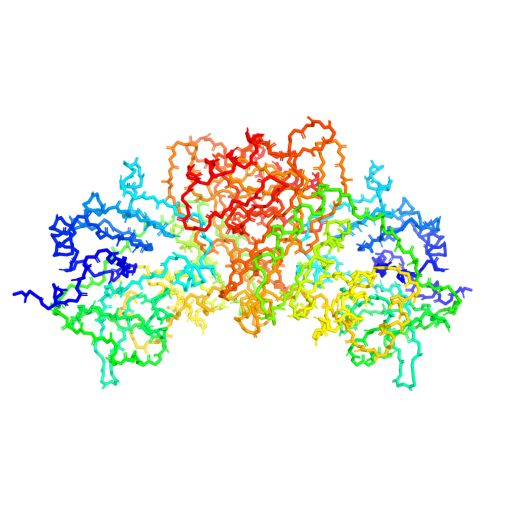TOM 601 C CA . ARG A 1 81 ? 11.898 -20.625 -0.512 1 97.06 81 ARG A CA 1
ATOM 602 C C . ARG A 1 81 ? 10.875 -19.562 -0.901 1 97.06 81 ARG A C 1
ATOM 604 O O . ARG A 1 81 ? 10.703 -19.266 -2.084 1 97.06 81 ARG A O 1
ATOM 611 N N . VAL A 1 82 ? 10.211 -19.016 0.092 1 96.56 82 VAL A N 1
ATOM 612 C CA . VAL A 1 82 ? 9.148 -18.047 -0.178 1 96.56 82 VAL A CA 1
ATOM 613 C C . VAL A 1 82 ? 9.711 -16.625 -0.096 1 96.56 82 VAL A C 1
ATOM 615 O O . VAL A 1 82 ? 10.305 -16.25 0.915 1 96.56 82 VAL A O 1
ATOM 618 N N . VAL A 1 83 ? 9.523 -15.883 -1.145 1 97.31 83 VAL A N 1
ATOM 619 C CA . VAL A 1 83 ? 9.883 -14.469 -1.189 1 97.31 83 VAL A CA 1
ATOM 620 C C . VAL A 1 83 ? 8.703 -13.617 -0.725 1 97.31 83 VAL A C 1
ATOM 622 O O . VAL A 1 83 ? 7.629 -13.648 -1.331 1 97.31 83 VAL A O 1
ATOM 625 N N . PRO A 1 84 ? 8.859 -12.93 0.405 1 96.56 84 PRO A N 1
ATOM 626 C CA . PRO A 1 84 ? 7.746 -12.078 0.826 1 96.56 84 PRO A CA 1
ATOM 627 C C . PRO A 1 84 ? 7.477 -10.938 -0.152 1 96.56 84 PRO A C 1
ATOM 629 O O . PRO A 1 84 ? 8.336 -10.078 -0.357 1 96.56 84 PRO A O 1
ATOM 632 N N . ALA A 1 85 ? 6.316 -10.945 -0.761 1 96.56 85 ALA A N 1
ATOM 633 C CA . ALA A 1 85 ? 5.938 -9.922 -1.734 1 96.56 85 ALA A CA 1
ATOM 634 C C . ALA A 1 85 ? 4.422 -9.766 -1.81 1 96.56 85 ALA A C 1
ATOM 636 O O . ALA A 1 85 ? 3.688 -10.758 -1.746 1 96.56 85 ALA A O 1
ATOM 637 N N . ARG A 1 86 ? 3.982 -8.492 -1.865 1 97.12 86 ARG A N 1
ATOM 638 C CA . ARG A 1 86 ? 2.59 -8.289 -2.246 1 97.12 86 ARG A CA 1
ATOM 639 C C . ARG A 1 86 ? 2.389 -8.531 -3.738 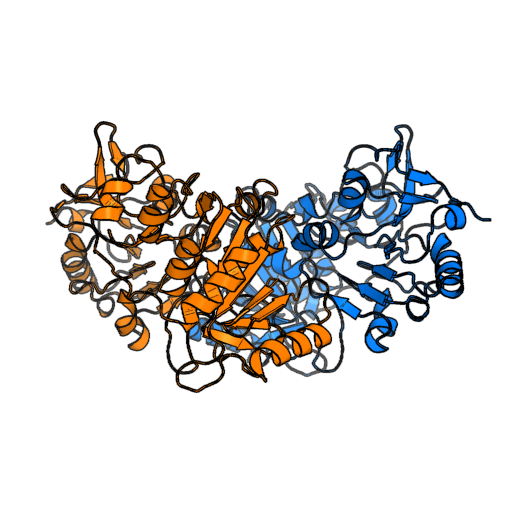1 97.12 86 ARG A C 1
ATOM 641 O O . ARG A 1 86 ? 3.307 -8.32 -4.535 1 97.12 86 ARG A O 1
ATOM 648 N N . MET A 1 87 ? 1.227 -8.859 -4.117 1 97.19 87 MET A N 1
ATOM 649 C CA . MET A 1 87 ? 0.957 -9.234 -5.504 1 97.19 87 MET A CA 1
ATOM 650 C C . MET A 1 87 ? 1.26 -8.078 -6.449 1 97.19 87 MET A C 1
ATOM 652 O O . MET A 1 87 ? 1.812 -8.281 -7.531 1 97.19 87 MET A O 1
ATOM 656 N N . SER A 1 88 ? 0.942 -6.855 -6.035 1 97.44 88 SER A N 1
ATOM 657 C CA . SER A 1 88 ? 1.114 -5.699 -6.906 1 97.44 88 SER A CA 1
ATOM 658 C C . SER A 1 88 ? 2.592 -5.387 -7.125 1 97.44 88 SER A C 1
ATOM 660 O O . SER A 1 88 ? 2.941 -4.602 -8.008 1 97.44 88 SER A O 1
ATOM 662 N N . ALA A 1 89 ? 3.488 -6.004 -6.383 1 97.75 89 ALA A N 1
ATOM 663 C CA . ALA A 1 89 ? 4.918 -5.75 -6.531 1 97.75 89 ALA A CA 1
ATOM 664 C C . ALA A 1 89 ? 5.594 -6.859 -7.336 1 97.75 89 ALA A C 1
ATOM 666 O O . ALA A 1 89 ? 6.746 -6.719 -7.75 1 97.75 89 ALA A O 1
ATOM 667 N N . VAL A 1 90 ? 4.895 -7.945 -7.586 1 97.88 90 VAL A N 1
ATOM 668 C CA . VAL A 1 90 ? 5.457 -9.109 -8.25 1 97.88 90 VAL A CA 1
ATOM 669 C C . VAL A 1 90 ? 5.965 -8.719 -9.641 1 97.88 90 VAL A C 1
ATOM 671 O O . VAL A 1 90 ? 7.074 -9.094 -10.031 1 97.88 90 VAL A O 1
ATOM 674 N N . PRO A 1 91 ? 5.23 -7.891 -10.422 1 97.5 91 PRO A N 1
ATOM 675 C CA . PRO A 1 91 ? 5.734 -7.512 -11.742 1 97.5 91 PRO A CA 1
ATOM 676 C C . PRO A 1 91 ? 7.094 -6.816 -11.68 1 97.5 91 PRO A C 1
ATOM 678 O O . PRO A 1 91 ? 7.973 -7.094 -12.5 1 97.5 91 PRO A O 1
ATOM 681 N N . ALA A 1 92 ? 7.246 -5.93 -10.695 1 97.44 92 ALA A N 1
ATOM 682 C CA . ALA A 1 92 ? 8.523 -5.23 -10.562 1 97.44 92 ALA A CA 1
ATOM 683 C C . ALA A 1 92 ? 9.648 -6.207 -10.211 1 97.44 92 ALA A C 1
ATOM 685 O O . ALA A 1 92 ? 10.758 -6.102 -10.734 1 97.44 92 ALA A O 1
ATOM 686 N N . LEU A 1 93 ? 9.367 -7.16 -9.32 1 97.62 93 LEU A N 1
ATOM 687 C CA . LEU A 1 93 ? 10.352 -8.172 -8.945 1 97.62 93 LEU A CA 1
ATOM 688 C C . LEU A 1 93 ? 10.766 -9.008 -10.148 1 97.62 93 LEU A C 1
ATOM 690 O O . LEU A 1 93 ? 11.953 -9.25 -10.359 1 97.62 93 LEU A O 1
ATOM 694 N N . LEU A 1 94 ? 9.781 -9.336 -10.961 1 97.81 94 LEU A N 1
ATOM 695 C CA . LEU A 1 94 ? 10.023 -10.203 -12.102 1 97.81 94 LEU A CA 1
ATOM 696 C C . LEU A 1 94 ? 10.648 -9.43 -13.258 1 97.81 94 LEU A C 1
ATOM 698 O O . LEU A 1 94 ? 11.188 -10.023 -14.195 1 97.81 94 LEU A O 1
ATOM 702 N N . ALA A 1 95 ? 10.57 -8.141 -13.242 1 96.31 95 ALA A N 1
ATOM 703 C CA . ALA A 1 95 ? 11.219 -7.309 -14.258 1 96.31 95 ALA A CA 1
ATOM 704 C C . ALA A 1 95 ? 12.656 -6.977 -13.859 1 96.31 95 ALA A C 1
ATOM 706 O O . ALA A 1 95 ? 13.43 -6.484 -14.672 1 96.31 95 ALA A O 1
ATOM 707 N N . GLY A 1 96 ? 12.945 -7.23 -12.633 1 95.5 96 GLY A N 1
ATOM 708 C CA . GLY A 1 96 ? 14.242 -6.863 -12.086 1 95.5 96 GLY A CA 1
ATOM 709 C C . GLY A 1 96 ? 15.055 -8.055 -11.609 1 95.5 96 GLY A C 1
ATOM 710 O O . GLY A 1 96 ? 15.422 -8.914 -12.406 1 95.5 96 GLY A O 1
ATOM 711 N N . PRO A 1 97 ? 15.234 -8.156 -10.266 1 96.44 97 PRO A N 1
ATOM 712 C CA . PRO A 1 97 ? 16.203 -9.117 -9.727 1 96.44 97 PRO A CA 1
ATOM 713 C C . PRO A 1 97 ? 15.773 -10.562 -9.953 1 96.44 97 PRO A C 1
ATOM 715 O O . PRO A 1 97 ? 16.609 -11.477 -9.891 1 96.44 97 PRO A O 1
ATOM 718 N N . MET A 1 98 ? 14.508 -10.82 -10.25 1 97.81 98 MET A N 1
ATOM 719 C CA . MET A 1 98 ? 14.023 -12.188 -10.391 1 97.81 98 MET A CA 1
ATOM 720 C C . MET A 1 98 ? 13.523 -12.445 -11.812 1 97.81 98 MET A C 1
ATOM 722 O O . MET A 1 98 ? 12.703 -13.336 -12.031 1 97.81 98 MET A O 1
ATOM 726 N N . ARG A 1 99 ? 13.977 -11.695 -12.742 1 98.19 99 ARG A N 1
ATOM 727 C CA . ARG A 1 99 ? 13.516 -11.836 -14.125 1 98.19 99 ARG A CA 1
ATOM 728 C C . ARG A 1 99 ? 13.789 -13.242 -14.648 1 98.19 99 ARG A C 1
ATOM 730 O O . ARG A 1 99 ? 14.93 -13.711 -14.625 1 98.19 99 ARG A O 1
ATOM 737 N N . PRO A 1 100 ? 12.773 -13.953 -15.125 1 98.69 100 PRO A N 1
ATOM 738 C CA . PRO A 1 100 ? 13 -15.289 -15.695 1 98.69 100 PRO A CA 1
ATOM 739 C C . PRO A 1 100 ? 13.523 -15.234 -17.125 1 98.69 100 PRO A C 1
ATOM 741 O O . PRO A 1 100 ? 13.297 -14.25 -17.828 1 98.69 100 PRO A O 1
ATOM 744 N N . ASP A 1 101 ? 14.203 -16.312 -17.469 1 98.62 101 ASP A N 1
ATOM 745 C CA . ASP A 1 101 ? 14.703 -16.469 -18.828 1 98.62 101 ASP A CA 1
ATOM 746 C C . ASP A 1 101 ? 13.672 -17.156 -19.719 1 98.62 101 ASP A C 1
ATOM 748 O O . ASP A 1 101 ? 13.75 -17.062 -20.953 1 98.62 101 ASP A O 1
ATOM 752 N N . LEU A 1 102 ? 12.75 -17.859 -19.125 1 98.81 102 LEU A N 1
ATOM 753 C CA . LEU A 1 102 ? 11.734 -18.656 -19.812 1 98.81 102 LEU A CA 1
ATOM 754 C C . LEU A 1 102 ? 10.477 -18.781 -18.953 1 98.81 102 LEU A C 1
ATOM 756 O O . LEU A 1 102 ? 10.562 -19 -17.75 1 98.81 102 LEU A O 1
ATOM 760 N N . LEU A 1 103 ? 9.391 -18.547 -19.578 1 98.81 103 LEU A N 1
ATOM 761 C CA . LEU A 1 103 ? 8.094 -18.844 -18.969 1 98.81 103 LEU A CA 1
ATOM 762 C C . LEU A 1 103 ? 7.512 -20.141 -19.531 1 98.81 103 LEU A C 1
ATOM 764 O O . LEU A 1 103 ? 7.402 -20.297 -20.75 1 98.81 103 LEU A O 1
ATOM 768 N N . VAL A 1 104 ? 7.219 -21.094 -18.656 1 98.81 104 VAL A N 1
ATOM 769 C CA . VAL A 1 104 ? 6.492 -22.297 -19.031 1 98.81 104 VAL A CA 1
ATOM 770 C C . VAL A 1 104 ? 5.02 -22.156 -18.656 1 98.81 104 VAL A C 1
ATOM 772 O O . VAL A 1 104 ? 4.68 -21.984 -17.484 1 98.81 104 VAL A O 1
ATOM 775 N N . ALA A 1 105 ? 4.152 -22.234 -19.688 1 98.56 105 ALA A N 1
ATOM 776 C CA . ALA A 1 105 ? 2.762 -21.875 -19.438 1 98.56 105 ALA A CA 1
ATOM 777 C C . ALA A 1 105 ? 1.81 -22.766 -20.234 1 98.56 105 ALA A C 1
ATOM 779 O O . ALA A 1 105 ? 2.186 -23.312 -21.266 1 98.56 105 ALA A O 1
ATOM 780 N N . SER A 1 106 ? 0.603 -22.938 -19.672 1 98.31 106 SER A N 1
ATOM 781 C CA . SER A 1 106 ? -0.521 -23.469 -20.438 1 98.31 106 SER A CA 1
ATOM 782 C C . SER A 1 106 ? -1.284 -22.359 -21.156 1 98.31 106 SER A C 1
ATOM 784 O O . SER A 1 106 ? -1.605 -21.344 -20.547 1 98.31 106 SER A O 1
ATOM 786 N N . LEU A 1 107 ? -1.554 -22.578 -22.391 1 98.38 107 LEU A N 1
ATOM 787 C CA . LEU A 1 107 ? -2.312 -21.609 -23.172 1 98.38 107 LEU A CA 1
ATOM 788 C C . LEU A 1 107 ? -3.506 -22.266 -23.844 1 98.38 107 LEU A C 1
ATOM 790 O O . LEU A 1 107 ? -3.607 -23.5 -23.875 1 98.38 107 LEU A O 1
ATOM 794 N N . VAL A 1 108 ? -4.402 -21.469 -24.281 1 98.25 108 VAL A N 1
ATOM 795 C CA . VAL A 1 108 ? -5.566 -21.891 -25.047 1 98.25 108 VAL A CA 1
ATOM 796 C C . VAL A 1 108 ? -5.551 -21.219 -26.406 1 98.25 108 VAL A C 1
ATOM 798 O O . VAL A 1 108 ? -5.223 -20.031 -26.516 1 98.25 108 VAL A O 1
ATOM 801 N N . ARG A 1 109 ? -5.871 -21.969 -27.375 1 97.31 109 ARG A N 1
ATOM 802 C CA . ARG A 1 109 ? -5.961 -21.422 -28.734 1 97.31 109 ARG A CA 1
ATOM 803 C C . ARG A 1 109 ? -7.383 -20.984 -29.047 1 97.31 109 ARG A C 1
ATOM 805 O O . ARG A 1 109 ? -8.328 -21.75 -28.891 1 97.31 109 ARG A O 1
ATOM 812 N N . ARG A 1 110 ? -7.5 -19.766 -29.422 1 96.25 110 ARG A N 1
ATOM 813 C CA . ARG A 1 110 ? -8.742 -19.203 -29.938 1 96.25 110 ARG A CA 1
ATOM 814 C C . ARG A 1 110 ? -8.586 -18.75 -31.391 1 96.25 110 ARG A C 1
ATOM 816 O O . ARG A 1 110 ? -7.48 -18.734 -31.922 1 96.25 110 ARG A O 1
ATOM 823 N N . PRO A 1 111 ? -9.711 -18.438 -32.125 1 95.31 111 PRO A N 1
ATOM 824 C CA . PRO A 1 111 ? -9.617 -18.094 -33.531 1 95.31 111 PRO A CA 1
ATOM 825 C C . PRO A 1 111 ? -8.656 -16.922 -33.812 1 95.31 111 PRO A C 1
ATOM 827 O O . PRO A 1 111 ? -8.008 -16.875 -34.844 1 95.31 111 PRO A O 1
ATOM 830 N N . ASP A 1 112 ? -8.57 -16.109 -32.844 1 95.44 112 ASP A N 1
ATOM 831 C CA . ASP A 1 112 ? -7.773 -14.914 -33.094 1 95.44 112 ASP A CA 1
ATOM 832 C C . ASP A 1 112 ? -6.367 -15.07 -32.5 1 95.44 112 ASP A C 1
ATOM 834 O O . ASP A 1 112 ? -5.535 -14.164 -32.625 1 95.44 112 ASP A O 1
ATOM 838 N N . GLY A 1 113 ? -6.113 -16.203 -31.844 1 96.88 113 GLY A N 1
ATOM 839 C CA . GLY A 1 113 ? -4.758 -16.391 -31.359 1 96.88 113 GLY A CA 1
ATOM 840 C C . GLY A 1 113 ? -4.691 -17.156 -30.047 1 96.88 113 GLY A C 1
ATOM 841 O O . GLY A 1 113 ? -5.656 -17.812 -29.656 1 96.88 113 GLY A O 1
ATOM 842 N N . LEU A 1 114 ? -3.471 -17.047 -29.375 1 98.12 114 LEU A N 1
ATOM 843 C CA . LEU A 1 114 ? -3.225 -17.734 -28.109 1 98.12 114 LEU A CA 1
ATOM 844 C C . LEU A 1 114 ? -3.545 -16.828 -26.922 1 98.12 114 LEU A C 1
ATOM 846 O O . LEU A 1 114 ? -3.277 -15.633 -26.969 1 98.12 114 LEU A O 1
ATOM 850 N N . ARG A 1 115 ? -4.102 -17.438 -25.875 1 98.19 115 ARG A N 1
ATOM 851 C CA . ARG A 1 115 ? -4.469 -16.719 -24.656 1 98.19 115 ARG A CA 1
ATOM 852 C C . ARG A 1 115 ? -4.258 -17.594 -23.422 1 98.19 115 ARG A C 1
ATOM 854 O O . ARG A 1 115 ? -4.047 -18.797 -23.531 1 98.19 115 ARG A O 1
ATOM 861 N N . PHE A 1 116 ? -4.246 -16.906 -22.344 1 98.19 116 PHE A N 1
ATOM 862 C CA . PHE A 1 116 ? -4.312 -17.641 -21.094 1 98.19 116 PHE A CA 1
ATOM 863 C C . PHE A 1 116 ? -5.723 -18.172 -20.859 1 98.19 116 PHE A C 1
ATOM 865 O O . PHE A 1 116 ? -6.68 -17.703 -21.469 1 98.19 116 PHE A O 1
ATOM 872 N N . GLY A 1 117 ? -5.887 -19.188 -19.984 1 97.75 117 GLY A N 1
ATOM 873 C CA . GLY A 1 117 ? -7.168 -19.828 -19.781 1 97.75 117 GLY A CA 1
ATOM 874 C C . GLY A 1 117 ? -7.84 -19.438 -18.469 1 97.75 117 GLY A C 1
ATOM 875 O O . GLY A 1 117 ? -8.562 -18.438 -18.422 1 97.75 117 GLY A O 1
ATOM 876 N N . SER A 1 118 ? -7.445 -20.125 -17.406 1 97.88 118 SER A N 1
ATOM 877 C CA . SER A 1 118 ? -8.141 -20 -16.125 1 97.88 118 SER A CA 1
ATOM 878 C C . SER A 1 118 ? -7.492 -18.938 -15.258 1 97.88 118 SER A C 1
ATOM 880 O O . SER A 1 118 ? -8.031 -18.578 -14.211 1 97.88 118 SER A O 1
ATOM 882 N N . GLU A 1 119 ? -6.371 -18.391 -15.633 1 98.12 119 GLU A N 1
ATOM 883 C CA . GLU A 1 119 ? -5.695 -17.281 -14.969 1 98.12 119 GLU A CA 1
ATOM 884 C C . GLU A 1 119 ? -4.871 -16.453 -15.953 1 98.12 119 GLU A C 1
ATOM 886 O O . GLU A 1 119 ? -4.488 -16.953 -17.016 1 98.12 119 GLU A O 1
ATOM 891 N N . VAL A 1 120 ? -4.68 -15.219 -15.695 1 98.38 120 VAL A N 1
ATOM 892 C CA . VAL A 1 120 ? -3.736 -14.359 -16.406 1 98.38 120 VAL A CA 1
ATOM 893 C C . VAL A 1 120 ? -2.58 -13.992 -15.484 1 98.38 120 VAL A C 1
ATOM 895 O O . VAL A 1 120 ? -1.417 -14.266 -15.789 1 98.38 120 VAL A O 1
ATOM 898 N N . SER A 1 121 ? -2.965 -13.445 -14.266 1 96.75 121 SER A N 1
ATOM 899 C CA . SER A 1 121 ? -2.021 -13.211 -13.172 1 96.75 121 SER A CA 1
ATOM 900 C C . SER A 1 121 ? -0.83 -12.383 -13.648 1 96.75 121 SER A C 1
ATOM 902 O O . SER A 1 121 ? -1 -11.375 -14.336 1 96.75 121 SER A O 1
ATOM 904 N N . TRP A 1 122 ? 0.382 -12.734 -13.242 1 98 122 TRP A N 1
ATOM 905 C CA . TRP A 1 122 ? 1.583 -11.953 -13.516 1 98 122 TRP A CA 1
ATOM 906 C C . TRP A 1 122 ? 2.209 -12.367 -14.844 1 98 122 TRP A C 1
ATOM 908 O O . TRP A 1 122 ? 3.199 -11.773 -15.281 1 98 122 TRP A O 1
ATOM 918 N N . MET A 1 123 ? 1.624 -13.281 -15.555 1 98.12 123 MET A N 1
ATOM 919 C CA . MET A 1 123 ? 2.254 -13.922 -16.703 1 98.12 123 MET A CA 1
ATOM 920 C C . MET A 1 123 ? 2.221 -13.016 -17.922 1 98.12 123 MET A C 1
ATOM 922 O O . MET A 1 123 ? 3.18 -12.969 -18.688 1 98.12 123 MET A O 1
ATOM 926 N N . ARG A 1 124 ? 1.126 -12.336 -18.125 1 97.12 124 ARG A N 1
ATOM 927 C CA . ARG A 1 124 ? 1.013 -11.484 -19.297 1 97.12 124 ARG A CA 1
ATOM 928 C C . ARG A 1 124 ? 2.127 -10.445 -19.344 1 97.12 124 ARG A C 1
ATOM 930 O O . ARG A 1 124 ? 2.709 -10.188 -20.391 1 97.12 124 ARG A O 1
ATOM 937 N N . GLY A 1 125 ? 2.4 -9.852 -18.141 1 96.5 125 GLY A N 1
ATOM 938 C CA . GLY A 1 125 ? 3.482 -8.883 -18.078 1 96.5 125 GLY A CA 1
ATOM 939 C C . GLY A 1 125 ? 4.809 -9.438 -18.578 1 96.5 125 GLY A C 1
ATOM 940 O O . GLY A 1 125 ? 5.566 -8.742 -19.25 1 96.5 125 GLY A O 1
ATOM 941 N N . LEU A 1 126 ? 5.125 -10.688 -18.281 1 97.62 126 LEU A N 1
ATOM 942 C CA . LEU A 1 126 ? 6.359 -11.328 -18.719 1 97.62 126 LEU A CA 1
ATOM 943 C C . LEU A 1 126 ? 6.379 -11.492 -20.234 1 97.62 126 LEU A C 1
ATOM 945 O O . LEU A 1 126 ? 7.387 -11.211 -20.891 1 97.62 126 LEU A O 1
ATOM 949 N N . VAL A 1 127 ? 5.215 -11.945 -20.75 1 97.81 127 VAL A N 1
ATOM 950 C CA . VAL A 1 127 ? 5.121 -12.172 -22.188 1 97.81 127 VAL A CA 1
ATOM 951 C C . VAL A 1 127 ? 5.309 -10.852 -22.938 1 97.81 127 VAL A C 1
ATOM 953 O O . VAL A 1 127 ? 6.07 -10.773 -23.906 1 97.81 127 VAL A O 1
ATOM 956 N N . GLU A 1 128 ? 4.66 -9.844 -22.453 1 95.62 128 GLU A N 1
ATOM 957 C CA . GLU A 1 128 ? 4.719 -8.531 -23.078 1 95.62 128 GLU A CA 1
ATOM 958 C C . GLU A 1 128 ? 6.109 -7.922 -22.953 1 95.62 128 GLU A C 1
ATOM 960 O O . GLU A 1 128 ? 6.52 -7.113 -23.781 1 95.62 128 GLU A O 1
ATOM 965 N N . ALA A 1 129 ? 6.812 -8.328 -21.922 1 95.5 129 ALA A N 1
ATOM 966 C CA . ALA A 1 129 ? 8.172 -7.84 -21.719 1 95.5 129 ALA A CA 1
ATOM 967 C C . ALA A 1 129 ? 9.164 -8.602 -22.594 1 95.5 129 ALA A C 1
ATOM 969 O O . ALA A 1 129 ? 10.367 -8.32 -22.562 1 95.5 129 ALA A O 1
ATOM 970 N N . GLY A 1 130 ? 8.734 -9.609 -23.312 1 96.75 130 GLY A N 1
ATOM 971 C CA . GLY A 1 130 ? 9.57 -10.289 -24.297 1 96.75 130 GLY A CA 1
ATOM 972 C C . GLY A 1 130 ? 10.195 -11.562 -23.75 1 96.75 130 GLY A C 1
ATOM 973 O O . GLY A 1 130 ? 11.094 -12.133 -24.375 1 96.75 130 GLY A O 1
ATOM 974 N N . VAL A 1 131 ? 9.773 -12.039 -22.578 1 98.06 131 VAL A N 1
ATOM 975 C CA . VAL A 1 131 ? 10.266 -13.305 -22.078 1 98.06 131 VAL A CA 1
ATOM 976 C C . VAL A 1 131 ? 9.773 -14.453 -22.953 1 98.06 131 VAL A C 1
ATOM 978 O O . VAL A 1 131 ? 8.578 -14.562 -23.234 1 98.06 131 VAL A O 1
ATOM 981 N N . PRO A 1 132 ? 10.68 -15.305 -23.438 1 98.19 132 PRO A N 1
ATOM 982 C CA . PRO A 1 132 ? 10.234 -16.453 -24.234 1 98.19 132 PRO A CA 1
ATOM 983 C C . PRO A 1 132 ? 9.289 -17.375 -23.469 1 98.19 132 PRO A C 1
ATOM 985 O O . PRO A 1 132 ? 9.414 -17.516 -22.25 1 98.19 132 PRO A O 1
ATOM 988 N N . VAL A 1 133 ? 8.367 -17.953 -24.234 1 98.62 133 VAL A N 1
ATOM 989 C CA . VAL A 1 133 ? 7.367 -18.812 -23.609 1 98.62 133 VAL A CA 1
ATOM 990 C C . VAL A 1 133 ? 7.441 -20.203 -24.219 1 98.62 133 VAL A C 1
ATOM 992 O O . VAL A 1 133 ? 7.434 -20.359 -25.438 1 98.62 133 VAL A O 1
ATOM 995 N N . ALA A 1 134 ? 7.648 -21.203 -23.391 1 98.69 134 ALA A N 1
ATOM 996 C CA . ALA A 1 134 ? 7.34 -22.594 -23.734 1 98.69 134 ALA A CA 1
ATOM 997 C C . ALA A 1 134 ? 5.898 -22.938 -23.375 1 98.69 134 ALA A C 1
ATOM 999 O O . ALA A 1 134 ? 5.547 -23.016 -22.203 1 98.69 134 ALA A O 1
ATOM 1000 N N . ALA A 1 135 ? 5.117 -23.219 -24.375 1 98.44 135 ALA A N 1
ATOM 1001 C CA . ALA A 1 135 ? 3.68 -23.328 -24.125 1 98.44 135 ALA A CA 1
ATOM 1002 C C . ALA A 1 135 ? 3.193 -24.75 -24.375 1 98.44 135 ALA A C 1
ATOM 1004 O O . ALA A 1 135 ? 3.596 -25.391 -25.344 1 98.44 135 ALA A O 1
ATOM 1005 N N . VAL A 1 136 ? 2.443 -25.25 -23.453 1 98.5 136 VAL A N 1
ATOM 1006 C CA . VAL A 1 136 ? 1.566 -26.375 -23.734 1 98.5 136 VAL A CA 1
ATOM 1007 C C . VAL A 1 136 ? 0.152 -25.875 -24.016 1 98.5 136 VAL A C 1
ATOM 1009 O O . VAL A 1 136 ? -0.41 -25.109 -23.234 1 98.5 136 VAL A O 1
ATOM 1012 N N . VAL A 1 137 ? -0.4 -26.25 -25.125 1 98.19 137 VAL A N 1
ATOM 1013 C CA . VAL A 1 137 ? -1.713 -25.75 -25.516 1 98.19 137 VAL A CA 1
ATOM 1014 C C . VAL A 1 137 ? -2.789 -26.766 -25.125 1 98.19 137 VAL A C 1
ATOM 1016 O O . VAL A 1 137 ? -2.73 -27.922 -25.531 1 98.19 137 VAL A O 1
ATOM 1019 N N . SER A 1 138 ? -3.715 -26.344 -24.312 1 97.81 138 SER A N 1
ATOM 1020 C CA . SER A 1 138 ? -4.828 -27.188 -23.922 1 97.81 138 SER A CA 1
ATOM 1021 C C . SER A 1 138 ? -5.922 -27.203 -24.984 1 97.81 138 SER A C 1
ATOM 1023 O O . SER A 1 138 ? -6.301 -26.156 -25.5 1 97.81 138 SER A O 1
ATOM 1025 N N . THR A 1 139 ? -6.473 -28.375 -25.156 1 96.31 139 THR A N 1
ATOM 1026 C CA . THR A 1 139 ? -7.57 -28.531 -26.109 1 96.31 139 THR A CA 1
ATOM 1027 C C . THR A 1 139 ? -8.914 -28.453 -25.406 1 96.31 139 THR A C 1
ATOM 1029 O O . THR A 1 139 ? -9.961 -28.375 -26.047 1 96.31 139 THR A O 1
ATOM 1032 N N . THR A 1 140 ? -8.898 -28.391 -24.109 1 95.44 140 THR A N 1
ATOM 1033 C CA . THR A 1 140 ? -10.156 -28.5 -23.375 1 95.44 140 THR A CA 1
ATOM 1034 C C . THR A 1 140 ? -10.344 -27.328 -22.438 1 95.44 140 THR A C 1
ATOM 1036 O O . THR A 1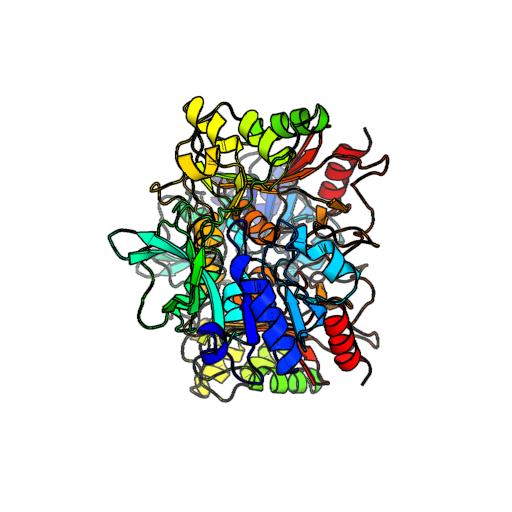 140 ? -11.469 -27 -22.047 1 95.44 140 THR A O 1
ATOM 1039 N N . MET A 1 141 ? -9.258 -26.688 -22.047 1 96.62 141 MET A N 1
ATOM 1040 C CA . MET A 1 141 ? -9.336 -25.594 -21.078 1 96.62 141 MET A CA 1
ATOM 1041 C C . MET A 1 141 ? -10.109 -24.406 -21.656 1 96.62 141 MET A C 1
ATOM 1043 O O . MET A 1 141 ? -9.938 -24.062 -22.828 1 96.62 141 MET A O 1
ATOM 1047 N N . THR A 1 142 ? -10.984 -23.828 -20.844 1 96.56 142 THR A N 1
ATOM 1048 C CA . THR A 1 142 ? -11.734 -22.656 -21.25 1 96.56 142 THR A CA 1
ATOM 1049 C C . THR A 1 142 ? -10.844 -21.406 -21.203 1 96.56 142 THR A C 1
ATOM 1051 O O . THR A 1 142 ? -9.719 -21.453 -20.703 1 96.56 142 THR A O 1
ATOM 1054 N N . CYS A 1 143 ? -11.336 -20.328 -21.797 1 98.06 143 CYS A N 1
ATOM 1055 C CA . CYS A 1 143 ? -10.602 -19.078 -21.891 1 98.06 143 CYS A CA 1
ATOM 1056 C C . CYS A 1 143 ? -11.391 -17.938 -21.266 1 98.06 143 CYS A C 1
ATOM 1058 O O . CYS A 1 143 ? -12.414 -17.516 -21.812 1 98.06 143 CYS A O 1
ATOM 1060 N N . ALA A 1 144 ? -10.867 -17.469 -20.172 1 98.31 144 ALA A N 1
ATOM 1061 C CA . ALA A 1 144 ? -11.516 -16.344 -19.5 1 98.31 144 ALA A CA 1
ATOM 1062 C C . ALA A 1 144 ? -10.664 -15.086 -19.578 1 98.31 144 ALA A C 1
ATOM 1064 O O . ALA A 1 144 ? -10.984 -14.07 -18.953 1 98.31 144 ALA A O 1
ATOM 1065 N N . ASP A 1 145 ? -9.539 -15.117 -20.312 1 98.31 145 ASP A N 1
ATOM 1066 C CA . ASP A 1 145 ? -8.633 -13.992 -20.516 1 98.31 145 ASP A CA 1
ATOM 1067 C C . ASP A 1 145 ? -9.328 -12.852 -21.25 1 98.31 145 ASP A C 1
ATOM 1069 O O . ASP A 1 145 ? -9.812 -13.031 -22.359 1 98.31 145 ASP A O 1
ATOM 1073 N N . GLY A 1 146 ? -9.312 -11.672 -20.609 1 97.88 146 GLY A N 1
ATOM 1074 C CA . GLY A 1 146 ? -10.008 -10.539 -21.188 1 97.88 146 GLY A CA 1
ATOM 1075 C C . GLY A 1 146 ? -9.109 -9.672 -22.062 1 97.88 146 GLY A C 1
ATOM 1076 O O . GLY A 1 146 ? -9.57 -8.695 -22.656 1 97.88 146 GLY A O 1
ATOM 1077 N N . GLY A 1 147 ? -7.832 -9.977 -22.125 1 97 147 GLY A N 1
ATOM 1078 C CA . GLY A 1 147 ? -6.895 -9.188 -22.906 1 97 147 GLY A CA 1
ATOM 1079 C C . GLY A 1 147 ? -6.828 -9.617 -24.359 1 97 147 GLY A C 1
ATOM 1080 O O . GLY A 1 147 ? -7.469 -10.594 -24.75 1 97 147 GLY A O 1
ATOM 1081 N N . PRO A 1 148 ? -6.117 -8.859 -25.172 1 97.06 148 PRO A N 1
ATOM 1082 C CA . PRO A 1 148 ? -5.867 -9.281 -26.562 1 97.06 148 PRO A CA 1
ATOM 1083 C C . PRO A 1 148 ? -5.055 -10.57 -26.641 1 97.06 148 PRO A C 1
ATOM 1085 O O . PRO A 1 148 ? -4.488 -11.016 -25.641 1 97.06 148 PRO A O 1
ATOM 1088 N N . PRO A 1 149 ? -5.066 -11.188 -27.812 1 97.38 149 PRO A N 1
ATOM 1089 C CA . PRO A 1 149 ? -4.199 -12.352 -27.969 1 97.38 149 PRO A CA 1
ATOM 1090 C C . PRO A 1 149 ? -2.738 -12.055 -27.641 1 97.38 149 PRO A C 1
ATOM 1092 O O . PRO A 1 149 ? -2.277 -10.93 -27.828 1 97.38 149 PRO A O 1
ATOM 1095 N N . LEU A 1 150 ? -2.047 -13.078 -27.125 1 97.94 150 LEU A N 1
ATOM 1096 C CA . LEU A 1 150 ? -0.642 -12.93 -26.766 1 97.94 150 LEU A CA 1
ATOM 1097 C C . LEU A 1 150 ? 0.22 -12.75 -28.016 1 97.94 150 LEU A C 1
ATOM 1099 O O . LEU A 1 150 ? -0.081 -13.312 -29.062 1 97.94 150 LEU A O 1
ATOM 1103 N N . PRO A 1 151 ? 1.251 -11.945 -27.875 1 95.44 151 PRO A N 1
ATOM 1104 C CA . PRO A 1 151 ? 2.197 -11.867 -29 1 95.44 151 PRO A CA 1
ATOM 1105 C C . PRO A 1 151 ? 2.885 -13.203 -29.281 1 95.44 151 PRO A C 1
ATOM 1107 O O . PRO A 1 151 ? 3.656 -13.695 -28.453 1 95.44 151 PRO A O 1
ATOM 1110 N N . GLU A 1 152 ? 2.707 -13.688 -30.453 1 93.19 152 GLU A N 1
ATOM 1111 C CA . GLU A 1 152 ? 3.096 -15.062 -30.734 1 93.19 152 GLU A CA 1
ATOM 1112 C C . GLU A 1 152 ? 4.582 -15.164 -31.062 1 93.19 152 GLU A C 1
ATOM 1114 O O . GLU A 1 152 ? 5.156 -16.25 -31.031 1 93.19 152 GLU A O 1
ATOM 1119 N N . GLU A 1 153 ? 5.191 -14.047 -31.312 1 93.69 153 GLU A N 1
ATOM 1120 C CA . GLU A 1 153 ? 6.582 -14.062 -31.766 1 93.69 153 GLU A CA 1
ATOM 1121 C C . GLU A 1 153 ? 7.496 -14.672 -30.703 1 93.69 153 GLU A C 1
ATOM 1123 O O . GLU A 1 153 ? 8.555 -15.211 -31.031 1 93.69 153 GLU A O 1
ATOM 1128 N N . ASN A 1 154 ? 7.137 -14.656 -29.484 1 91.56 154 ASN A N 1
ATOM 1129 C CA . ASN A 1 154 ? 8.008 -15.18 -28.438 1 91.56 154 ASN A CA 1
ATOM 1130 C C . ASN A 1 154 ? 7.449 -16.469 -27.828 1 91.56 154 ASN A C 1
ATOM 1132 O O . ASN A 1 154 ? 7.926 -16.922 -26.797 1 91.56 154 ASN A O 1
ATOM 1136 N N . ILE A 1 155 ? 6.449 -17.078 -28.469 1 97.94 155 ILE A N 1
ATOM 1137 C CA . ILE A 1 155 ? 5.801 -18.266 -27.922 1 97.94 155 ILE A CA 1
ATOM 1138 C C . ILE A 1 155 ? 6.172 -19.484 -28.766 1 97.94 155 ILE A C 1
ATOM 1140 O O . ILE A 1 155 ? 5.988 -19.484 -29.984 1 97.94 155 ILE A O 1
ATOM 1144 N N . THR A 1 156 ? 6.75 -20.484 -28.203 1 98.12 156 THR A N 1
ATOM 1145 C CA . THR A 1 156 ? 6.98 -21.797 -28.812 1 98.12 156 THR A CA 1
ATOM 1146 C C . THR A 1 156 ? 6.035 -22.844 -28.219 1 98.12 156 THR A C 1
ATOM 1148 O O . THR A 1 156 ? 6.098 -23.141 -27.031 1 98.12 156 THR A O 1
ATOM 1151 N N . VAL A 1 157 ? 5.164 -23.359 -29.031 1 97.81 157 VAL A N 1
ATOM 1152 C CA . VAL A 1 157 ? 4.297 -24.453 -28.594 1 97.81 157 VAL A CA 1
ATOM 1153 C C . VAL A 1 157 ? 5.09 -25.75 -28.562 1 97.81 157 VAL A C 1
ATOM 1155 O O . VAL A 1 157 ? 5.574 -26.234 -29.594 1 97.81 157 VAL A O 1
ATOM 1158 N N . VAL A 1 158 ? 5.16 -26.344 -27.359 1 97.94 158 VAL A N 1
ATOM 1159 C CA . VAL A 1 158 ? 6.051 -27.5 -27.234 1 97.94 158 VAL A CA 1
ATOM 1160 C C . VAL A 1 158 ? 5.23 -28.766 -27.078 1 97.94 158 VAL A C 1
ATOM 1162 O O . VAL A 1 158 ? 5.758 -29.875 -27.219 1 97.94 158 VAL A O 1
ATOM 1165 N N . ALA A 1 159 ? 3.996 -28.625 -26.734 1 97.12 159 ALA A N 1
ATOM 1166 C CA . ALA A 1 159 ? 3.109 -29.766 -26.578 1 97.12 159 ALA A CA 1
ATOM 1167 C C . ALA A 1 159 ? 1.645 -29.344 -26.641 1 97.12 159 ALA A C 1
ATOM 1169 O O . ALA A 1 159 ? 1.338 -28.156 -26.656 1 97.12 159 ALA A O 1
ATOM 1170 N N . GLU A 1 160 ? 0.811 -30.312 -26.781 1 97.31 160 GLU A N 1
ATOM 1171 C CA . GLU A 1 160 ? -0.628 -30.172 -26.578 1 97.31 160 GLU A CA 1
ATOM 1172 C C . GLU A 1 160 ? -1.11 -31.078 -25.453 1 97.31 160 GLU A C 1
ATOM 1174 O O . GLU A 1 160 ? -0.461 -32.062 -25.125 1 97.31 160 GLU A O 1
ATOM 1179 N N . THR A 1 161 ? -2.146 -30.656 -24.812 1 97.06 161 THR A N 1
ATOM 1180 C CA . THR A 1 161 ? -2.672 -31.453 -23.719 1 97.06 161 THR A CA 1
ATOM 1181 C C . THR A 1 161 ? -4.195 -31.359 -23.656 1 97.06 161 THR A C 1
ATOM 1183 O O . THR A 1 161 ? -4.785 -30.406 -24.156 1 97.06 161 THR A O 1
ATOM 1186 N N . ASP A 1 162 ? -4.84 -32.469 -23.094 1 96 162 ASP A N 1
ATOM 1187 C CA . ASP A 1 162 ? -6.277 -32.438 -22.844 1 96 162 ASP A CA 1
ATOM 1188 C C . ASP A 1 162 ? -6.566 -32.25 -21.359 1 96 162 ASP A C 1
ATOM 1190 O O . ASP A 1 162 ? -7.695 -32.438 -20.906 1 96 162 ASP A O 1
ATOM 1194 N N . GLN A 1 163 ? -5.5 -31.859 -20.656 1 91.94 163 GLN A N 1
ATOM 1195 C CA . GLN A 1 163 ? -5.695 -31.578 -19.25 1 91.94 163 GLN A CA 1
ATOM 1196 C C . GLN A 1 163 ? -6.398 -30.234 -19.047 1 91.94 163 GLN A C 1
ATOM 1198 O O . GLN A 1 163 ? -6.02 -29.234 -19.656 1 91.94 163 GLN A O 1
ATOM 1203 N N . ASP A 1 164 ? -7.438 -30.312 -18.203 1 92.94 164 ASP A N 1
ATOM 1204 C CA . ASP A 1 164 ? -8.172 -29.109 -17.859 1 92.94 164 ASP A CA 1
ATOM 1205 C C . ASP A 1 164 ? -7.602 -28.453 -16.609 1 92.94 164 ASP A C 1
ATOM 1207 O O . ASP A 1 164 ? -6.715 -29.016 -15.953 1 92.94 164 ASP A O 1
ATOM 1211 N N . ALA A 1 165 ? -8.078 -27.219 -16.375 1 96.5 165 ALA A N 1
ATOM 1212 C CA . ALA A 1 165 ? -7.746 -26.578 -15.102 1 96.5 165 ALA A CA 1
ATOM 1213 C C . ALA A 1 165 ? -8.203 -27.438 -13.922 1 96.5 165 ALA A C 1
ATOM 1215 O O . ALA A 1 165 ? -9.25 -28.078 -13.984 1 96.5 165 ALA A O 1
ATOM 1216 N N . VAL A 1 166 ? -7.402 -27.422 -12.883 1 96.44 166 VAL A N 1
ATOM 1217 C CA . VAL A 1 166 ? -7.746 -28.188 -11.688 1 96.44 166 VAL A CA 1
ATOM 1218 C C . VAL A 1 166 ? -9.008 -27.609 -11.047 1 96.44 166 VAL A C 1
ATOM 1220 O O . VAL A 1 166 ? -9.18 -26.375 -11.008 1 96.44 166 VAL A O 1
ATOM 1223 N N . GLU A 1 167 ? -9.867 -28.516 -10.625 1 96.44 167 GLU A N 1
ATOM 1224 C CA . GLU A 1 167 ? -11.07 -28.094 -9.906 1 96.44 167 GLU A CA 1
ATOM 1225 C C . GLU A 1 167 ? -10.812 -28.016 -8.406 1 96.44 167 GLU A C 1
ATOM 1227 O O . GLU A 1 167 ? -10.125 -28.859 -7.84 1 96.44 167 GLU A O 1
ATOM 1232 N N . LEU A 1 168 ? -11.219 -26.922 -7.871 1 93.5 168 LEU A N 1
ATOM 1233 C CA . LEU A 1 168 ? -11.125 -26.719 -6.426 1 93.5 168 LEU A CA 1
ATOM 1234 C C . LEU A 1 168 ? -12.508 -26.469 -5.824 1 93.5 168 LEU A C 1
ATOM 1236 O O . LEU A 1 168 ? -13.266 -25.641 -6.324 1 93.5 168 LEU A O 1
ATOM 1240 N N . THR A 1 169 ? -12.828 -27.25 -4.844 1 87.12 169 THR A N 1
ATOM 1241 C CA . THR A 1 169 ? -14.094 -27.062 -4.145 1 87.12 169 THR A CA 1
ATOM 1242 C C . THR A 1 169 ? -13.852 -26.641 -2.699 1 87.12 169 THR A C 1
ATOM 1244 O O . THR A 1 169 ? -12.805 -26.953 -2.121 1 87.12 169 THR A O 1
ATOM 1247 N N . SER A 1 170 ? -14.664 -25.734 -2.252 1 82.81 170 SER A N 1
ATOM 1248 C CA . SER A 1 170 ? -14.648 -25.344 -0.846 1 82.81 170 SER A CA 1
ATOM 1249 C C . SER A 1 170 ? -15.859 -25.891 -0.107 1 82.81 170 SER A C 1
ATOM 1251 O O . SER A 1 170 ? -16.953 -25.953 -0.666 1 82.81 170 SER A O 1
ATOM 1253 N N . PRO A 1 171 ? -15.625 -26.359 1.142 1 86.75 171 PRO A N 1
ATOM 1254 C CA . PRO A 1 171 ? -16.812 -26.734 1.924 1 86.75 171 PRO A CA 1
ATOM 1255 C C . PRO A 1 171 ? -17.781 -25.578 2.119 1 86.75 171 PRO A C 1
ATOM 1257 O O . PRO A 1 171 ? -17.375 -24.422 2.068 1 86.75 171 PRO A O 1
ATOM 1260 N N . PRO A 1 172 ? -19.016 -25.969 2.289 1 90.44 172 PRO A N 1
ATOM 1261 C CA . PRO A 1 172 ? -19.969 -24.891 2.547 1 90.44 172 PRO A CA 1
ATOM 1262 C C . PRO A 1 172 ? -19.688 -24.156 3.848 1 90.44 172 PRO A C 1
ATOM 1264 O O . PRO A 1 172 ? -19.125 -24.734 4.785 1 90.44 172 PRO A O 1
ATOM 1267 N N . PRO A 1 173 ? -20.109 -22.906 3.863 1 94.62 173 PRO A N 1
ATOM 1268 C CA . PRO A 1 173 ? -19.891 -22.141 5.094 1 94.62 173 PRO A CA 1
ATOM 1269 C C . PRO A 1 173 ? -20.688 -22.703 6.277 1 94.62 173 PRO A C 1
ATOM 1271 O O . PRO A 1 173 ? -21.781 -23.234 6.094 1 94.62 173 PRO A O 1
ATOM 1274 N N . GLY A 1 174 ? -20.062 -22.625 7.441 1 95.69 174 GLY A N 1
ATOM 1275 C CA . GLY A 1 174 ? -20.766 -22.938 8.68 1 95.69 174 GLY A CA 1
ATOM 1276 C C . GLY A 1 174 ? -21.438 -21.734 9.305 1 95.69 174 GLY A C 1
ATOM 1277 O O . GLY A 1 174 ? -21.516 -20.672 8.688 1 95.69 174 GLY A O 1
ATOM 1278 N N . PRO A 1 175 ? -21.984 -21.984 10.523 1 96.75 175 PRO A N 1
ATOM 1279 C CA . PRO A 1 175 ? -22.719 -20.922 11.195 1 96.75 175 PRO A CA 1
ATOM 1280 C C . PRO A 1 175 ? -21.844 -19.703 11.5 1 96.75 175 PRO A C 1
ATOM 1282 O O . PRO A 1 175 ? -22.312 -18.562 11.422 1 96.75 175 PRO A O 1
ATOM 1285 N N . VAL A 1 176 ? -20.641 -19.969 11.875 1 96.69 176 VAL A N 1
ATOM 1286 C CA . VAL A 1 176 ? -19.734 -18.875 12.234 1 96.69 176 VAL A CA 1
ATOM 1287 C C . VAL A 1 176 ? -19.438 -18.016 11.008 1 96.69 176 VAL A C 1
ATOM 1289 O O . VAL A 1 176 ? -19.594 -16.797 11.055 1 96.69 176 VAL A O 1
ATOM 1292 N N . GLU A 1 177 ? -19.062 -18.641 9.883 1 96.94 177 GLU A N 1
ATOM 1293 C CA . GLU A 1 177 ? -18.812 -17.906 8.648 1 96.94 177 GLU A CA 1
ATOM 1294 C C . GLU A 1 177 ? -20.062 -17.156 8.188 1 96.94 177 GLU A C 1
ATOM 1296 O O . GLU A 1 177 ? -19.969 -16.031 7.688 1 96.94 177 GLU A O 1
ATOM 1301 N N . THR A 1 178 ? -21.203 -17.812 8.375 1 97.94 178 THR A N 1
ATOM 1302 C CA . THR A 1 178 ? -22.453 -17.188 7.961 1 97.94 178 THR A CA 1
ATOM 1303 C C . THR A 1 178 ? -22.734 -15.93 8.773 1 97.94 178 THR A C 1
ATOM 1305 O O . THR A 1 178 ? -23.125 -14.906 8.227 1 97.94 178 THR A O 1
ATOM 1308 N N . ALA A 1 179 ? -22.484 -16.016 10.086 1 98.31 179 ALA A N 1
ATOM 1309 C CA . ALA A 1 179 ? -22.688 -14.852 10.953 1 98.31 179 ALA A CA 1
ATOM 1310 C C . ALA A 1 179 ? -21.766 -13.703 10.555 1 98.31 179 ALA A C 1
ATOM 1312 O O . ALA A 1 179 ? -22.203 -12.555 10.469 1 98.31 179 ALA A O 1
ATOM 1313 N N . ILE A 1 180 ? -20.531 -13.984 10.336 1 98.56 180 ILE A N 1
ATOM 1314 C CA . ILE A 1 180 ? -19.562 -12.984 9.906 1 98.56 180 ILE A CA 1
ATOM 1315 C C . ILE A 1 180 ? -20.031 -12.352 8.594 1 98.56 180 ILE A C 1
ATOM 1317 O O . ILE A 1 180 ? -20.016 -11.125 8.453 1 98.56 180 ILE A O 1
ATOM 1321 N N . ALA A 1 181 ? -20.422 -13.195 7.668 1 98.69 181 ALA A N 1
ATOM 1322 C CA . ALA A 1 181 ? -20.844 -12.758 6.34 1 98.69 181 ALA A CA 1
ATOM 1323 C C . ALA A 1 181 ? -22.031 -11.812 6.426 1 98.69 181 ALA A C 1
ATOM 1325 O O . ALA A 1 181 ? -22.125 -10.844 5.668 1 98.69 181 ALA A O 1
ATOM 1326 N N . GLU A 1 182 ? -22.922 -12.102 7.32 1 98.62 182 GLU A N 1
ATOM 1327 C CA . GLU A 1 182 ? -24.094 -11.242 7.5 1 98.62 182 GLU A CA 1
ATOM 1328 C C . GLU A 1 182 ? -23.688 -9.852 7.98 1 98.62 182 GLU A C 1
ATOM 1330 O O . GLU A 1 182 ? -24.219 -8.844 7.516 1 98.62 182 GLU A O 1
ATOM 1335 N N . HIS A 1 183 ? -22.766 -9.844 8.945 1 98.75 183 HIS A N 1
ATOM 1336 C CA . HIS A 1 183 ? -22.25 -8.562 9.398 1 98.75 183 HIS A CA 1
ATOM 1337 C C . HIS A 1 183 ? -21.578 -7.805 8.25 1 98.75 183 HIS A C 1
ATOM 1339 O O . HIS A 1 183 ? -21.797 -6.602 8.086 1 98.75 183 HIS A O 1
ATOM 1345 N N . VAL A 1 184 ? -20.797 -8.469 7.41 1 98.81 184 VAL A N 1
ATOM 1346 C CA . VAL A 1 184 ? -20.062 -7.855 6.305 1 98.81 184 VAL A CA 1
ATOM 1347 C C . VAL A 1 184 ? -21.047 -7.34 5.258 1 98.81 184 VAL A C 1
ATOM 1349 O O . VAL A 1 184 ? -20.891 -6.238 4.73 1 98.81 184 VAL A O 1
ATOM 1352 N N . ALA A 1 185 ? -22.062 -8.125 4.961 1 98.75 185 ALA A N 1
ATOM 1353 C CA . ALA A 1 185 ? -23.047 -7.773 3.93 1 98.75 185 ALA A CA 1
ATOM 1354 C C . ALA A 1 185 ? -23.719 -6.441 4.246 1 98.75 185 ALA A C 1
ATOM 1356 O O . ALA A 1 185 ? -24.047 -5.68 3.336 1 98.75 185 ALA A O 1
ATOM 1357 N N . ARG A 1 186 ? -23.875 -6.133 5.523 1 98.44 186 ARG A N 1
ATOM 1358 C CA . ARG A 1 186 ? -24.516 -4.895 5.949 1 98.44 186 ARG A CA 1
ATOM 1359 C C . ARG A 1 186 ? -23.641 -3.686 5.648 1 98.44 186 ARG A C 1
ATOM 1361 O O . ARG A 1 186 ? -24.125 -2.549 5.637 1 98.44 186 ARG A O 1
ATOM 1368 N N . LEU A 1 187 ? -22.391 -3.924 5.426 1 98.5 187 LEU A N 1
ATOM 1369 C CA . LEU A 1 187 ? -21.438 -2.844 5.164 1 98.5 187 LEU A CA 1
ATOM 1370 C C . LEU A 1 187 ? -21.344 -2.559 3.67 1 98.5 187 LEU A C 1
ATOM 1372 O O . LEU A 1 187 ? -20.672 -1.61 3.26 1 98.5 187 LEU A O 1
ATOM 1376 N N . VAL A 1 188 ? -22 -3.314 2.797 1 98.75 188 VAL A N 1
ATOM 1377 C CA . VAL A 1 188 ? -21.812 -3.25 1.351 1 98.75 188 VAL A CA 1
ATOM 1378 C C . VAL A 1 188 ? -22.953 -2.438 0.721 1 98.75 188 VAL A C 1
ATOM 1380 O O . VAL A 1 188 ? -24.094 -2.883 0.689 1 98.75 188 VAL A O 1
ATOM 1383 N N . PRO A 1 189 ? -22.625 -1.3 0.166 1 98.19 189 PRO A N 1
ATOM 1384 C CA . PRO A 1 189 ? -23.672 -0.532 -0.507 1 98.19 189 PRO A CA 1
ATOM 1385 C C . PRO A 1 189 ? -24.016 -1.085 -1.89 1 98.19 189 PRO A C 1
ATOM 1387 O O . PRO A 1 189 ? -23.203 -1.787 -2.496 1 98.19 189 PRO A O 1
ATOM 1390 N N . GLU A 1 190 ? -25.203 -0.758 -2.35 1 98.5 190 GLU A N 1
ATOM 1391 C CA . GLU A 1 190 ? -25.641 -1.161 -3.686 1 98.5 190 GLU A CA 1
ATOM 1392 C C . GLU A 1 190 ? -24.688 -0.635 -4.754 1 98.5 190 GLU A C 1
ATOM 1394 O O . GLU A 1 190 ? -24.297 0.535 -4.727 1 98.5 190 GLU A O 1
ATOM 1399 N N . GLY A 1 191 ? -24.312 -1.519 -5.664 1 98.56 191 GLY A N 1
ATOM 1400 C CA . GLY A 1 191 ? -23.5 -1.129 -6.805 1 98.56 191 GLY A CA 1
ATOM 1401 C C . GLY A 1 191 ? -22 -1.173 -6.512 1 98.56 191 GLY A C 1
ATOM 1402 O O . GLY A 1 191 ? -21.188 -0.989 -7.414 1 98.56 191 GLY A O 1
ATOM 1403 N N . ALA A 1 192 ? -21.562 -1.479 -5.281 1 98.75 192 ALA A N 1
ATOM 1404 C CA . ALA A 1 192 ? -20.172 -1.445 -4.863 1 98.75 192 ALA A CA 1
ATOM 1405 C C . ALA A 1 192 ? -19.359 -2.518 -5.582 1 98.75 192 ALA A C 1
ATOM 1407 O O . ALA A 1 192 ? -19.922 -3.434 -6.184 1 98.75 192 ALA A O 1
ATOM 1408 N N . ARG A 1 193 ? -18.094 -2.33 -5.68 1 98.81 193 ARG A N 1
ATOM 1409 C CA . ARG A 1 193 ? -17.156 -3.408 -5.961 1 98.81 193 ARG A CA 1
ATOM 1410 C C . ARG A 1 193 ? -16.797 -4.172 -4.691 1 98.81 193 ARG A C 1
ATOM 1412 O O . ARG A 1 193 ? -16.438 -3.564 -3.676 1 98.81 193 ARG A O 1
ATOM 1419 N N . VAL A 1 194 ? -16.906 -5.434 -4.77 1 98.88 194 VAL A N 1
ATOM 1420 C CA . VAL A 1 194 ? -16.609 -6.262 -3.604 1 98.88 194 VAL A CA 1
ATOM 1421 C C . VAL A 1 194 ? -15.422 -7.168 -3.904 1 98.88 194 VAL A C 1
ATOM 1423 O O . VAL A 1 194 ? -15.383 -7.836 -4.941 1 98.88 194 VAL A O 1
ATOM 1426 N N . GLN A 1 195 ? -14.445 -7.105 -3.098 1 98.75 195 GLN A N 1
ATOM 1427 C CA . GLN A 1 195 ? -13.328 -8.047 -3.107 1 98.75 195 GLN A CA 1
ATOM 1428 C C . GLN A 1 195 ? -13.453 -9.062 -1.978 1 98.75 195 GLN A C 1
ATOM 1430 O O . GLN A 1 195 ? -13.695 -8.695 -0.826 1 98.75 195 GLN A O 1
ATOM 1435 N N . VAL A 1 196 ? -13.312 -10.336 -2.279 1 97.19 196 VAL A N 1
ATOM 1436 C CA . VAL A 1 196 ? -13.344 -11.383 -1.268 1 97.19 196 VAL A CA 1
ATOM 1437 C C . VAL A 1 196 ? -12.148 -12.312 -1.443 1 97.19 196 VAL A C 1
ATOM 1439 O O . VAL A 1 196 ? -11.617 -12.453 -2.549 1 97.19 196 VAL A O 1
ATOM 1442 N N . GLY A 1 197 ? -11.664 -12.867 -0.294 1 86.31 197 GLY A N 1
ATOM 1443 C CA . GLY A 1 197 ? -10.625 -13.883 -0.346 1 86.31 197 GLY A CA 1
ATOM 1444 C C . GLY A 1 197 ? -11.156 -15.266 -0.675 1 86.31 197 GLY A C 1
ATOM 1445 O O . GLY A 1 197 ? -12.359 -15.438 -0.87 1 86.31 197 GLY A O 1
ATOM 1446 N N . PRO A 1 198 ? -10.258 -16.141 -0.779 1 80.06 198 PRO A N 1
ATOM 1447 C CA . PRO A 1 198 ? -10.656 -17.531 -1.034 1 80.06 198 PRO A CA 1
ATOM 1448 C C . PRO A 1 198 ? -11.234 -18.219 0.202 1 80.06 198 PRO A C 1
ATOM 1450 O O . PRO A 1 198 ? -11.07 -17.719 1.32 1 80.06 198 PRO A O 1
ATOM 1453 N N . GLY A 1 199 ? -11.992 -19.234 -0.016 1 83.75 199 GLY A N 1
ATOM 1454 C CA . GLY A 1 199 ? -12.398 -20.078 1.093 1 83.75 199 GLY A CA 1
ATOM 1455 C C . GLY A 1 199 ? -13.844 -19.875 1.503 1 83.75 199 GLY A C 1
ATOM 1456 O O . GLY A 1 199 ? -14.625 -19.266 0.765 1 83.75 199 GLY A O 1
ATOM 1457 N N . ARG A 1 200 ? -14.133 -20.391 2.693 1 91.38 200 ARG A N 1
ATOM 1458 C CA . ARG A 1 200 ? -15.508 -20.469 3.176 1 91.38 200 ARG A CA 1
ATOM 1459 C C . ARG A 1 200 ? -16.062 -19.078 3.445 1 91.38 200 ARG A C 1
ATOM 1461 O O . ARG A 1 200 ? -17.234 -18.812 3.16 1 91.38 200 ARG A O 1
ATOM 1468 N N . LEU A 1 201 ? -15.234 -18.25 3.92 1 93.81 201 LEU A N 1
ATOM 1469 C CA . LEU A 1 201 ? -15.734 -16.938 4.297 1 93.81 201 LEU A CA 1
ATOM 1470 C C . LEU A 1 201 ? -16.078 -16.109 3.064 1 93.81 201 LEU A C 1
ATOM 1472 O O . LEU A 1 201 ? -17.125 -15.453 3.027 1 93.81 201 LEU A O 1
ATOM 1476 N N . GLY A 1 202 ? -15.188 -16.109 2.086 1 93.75 202 GLY A N 1
ATOM 1477 C CA . GLY A 1 202 ? -15.5 -15.406 0.852 1 93.75 202 GLY A CA 1
ATOM 1478 C C . GLY A 1 202 ? -16.781 -15.875 0.206 1 93.75 202 GLY A C 1
ATOM 1479 O O . GLY A 1 202 ? -17.594 -15.062 -0.251 1 93.75 202 GLY A O 1
ATOM 1480 N N . THR A 1 203 ? -16.984 -17.141 0.262 1 94.12 203 THR A N 1
ATOM 1481 C CA . THR A 1 203 ? -18.203 -17.75 -0.262 1 94.12 203 THR A CA 1
ATOM 1482 C C . THR A 1 203 ? -19.438 -17.266 0.521 1 94.12 203 THR A C 1
ATOM 1484 O O . THR A 1 203 ? -20.438 -16.891 -0.07 1 94.12 203 THR A O 1
ATOM 1487 N N . ALA A 1 204 ? -19.281 -17.281 1.792 1 97.25 204 ALA A N 1
ATOM 1488 C CA . ALA A 1 204 ? -20.375 -16.875 2.66 1 97.25 204 ALA A CA 1
ATOM 1489 C C . ALA A 1 204 ? -20.75 -15.406 2.422 1 97.25 204 ALA A C 1
ATOM 1491 O O . ALA A 1 204 ? -21.922 -15.055 2.41 1 97.25 204 ALA A O 1
ATOM 1492 N N . VAL A 1 205 ? -19.75 -14.57 2.246 1 98.12 205 VAL A N 1
ATOM 1493 C CA . VAL A 1 205 ? -19.984 -13.141 2.061 1 98.12 205 VAL A CA 1
ATOM 1494 C C . VAL A 1 205 ? -20.797 -12.906 0.787 1 98.12 205 VAL A C 1
ATOM 1496 O O . VAL A 1 205 ? -21.797 -12.188 0.8 1 98.12 205 VAL A O 1
ATOM 1499 N N . LEU A 1 206 ? -20.422 -13.523 -0.309 1 97.62 206 LEU A N 1
ATOM 1500 C CA . LEU A 1 206 ? -21.141 -13.352 -1.564 1 97.62 206 LEU A CA 1
ATOM 1501 C C . LEU A 1 206 ? -22.562 -13.883 -1.452 1 97.62 206 LEU A C 1
ATOM 1503 O O . LEU A 1 206 ? -23.5 -13.297 -1.999 1 97.62 206 LEU A O 1
ATOM 1507 N N . ALA A 1 207 ? -22.688 -14.977 -0.735 1 97 207 ALA A N 1
ATOM 1508 C CA . ALA A 1 207 ? -24 -15.578 -0.545 1 97 207 ALA A CA 1
ATOM 1509 C C . ALA A 1 207 ? -24.906 -14.656 0.265 1 97 207 ALA A C 1
ATOM 1511 O O . ALA A 1 207 ? -26.125 -14.633 0.06 1 97 207 ALA A O 1
ATOM 1512 N N . ALA A 1 208 ? -24.328 -13.898 1.149 1 98.25 208 ALA A N 1
ATOM 1513 C CA . ALA A 1 208 ? -25.094 -13.078 2.08 1 98.25 208 ALA A CA 1
ATOM 1514 C C . ALA A 1 208 ? -25.516 -11.758 1.43 1 98.25 208 ALA A C 1
ATOM 1516 O O . ALA A 1 208 ? -26.375 -11.039 1.963 1 98.25 208 ALA A O 1
ATOM 1517 N N . LEU A 1 209 ? -24.938 -11.414 0.304 1 98.56 209 LEU A N 1
ATOM 1518 C CA . LEU A 1 209 ? -25.234 -10.141 -0.337 1 98.56 209 LEU A CA 1
ATOM 1519 C C . LEU A 1 209 ? -26.672 -10.125 -0.844 1 98.56 209 LEU A C 1
ATOM 1521 O O . LEU A 1 209 ? -27.172 -11.125 -1.374 1 98.56 209 LEU A O 1
ATOM 1525 N N . SER A 1 210 ? -27.391 -8.984 -0.65 1 98.12 210 SER A N 1
ATOM 1526 C CA . SER A 1 210 ? -28.781 -8.844 -1.082 1 98.12 210 SER A CA 1
ATOM 1527 C C . SER A 1 210 ? -28.938 -7.695 -2.07 1 98.12 210 SER A C 1
ATOM 1529 O O . SER A 1 210 ? -30.062 -7.359 -2.471 1 98.12 210 SER A O 1
ATOM 1531 N N . VAL A 1 211 ? -27.875 -7.02 -2.439 1 98.62 211 VAL A N 1
ATOM 1532 C CA . VAL A 1 211 ? -27.875 -5.918 -3.398 1 98.62 211 VAL A CA 1
ATOM 1533 C C . VAL A 1 211 ? -26.938 -6.234 -4.559 1 98.62 211 VAL A C 1
ATOM 1535 O O . VAL A 1 211 ? -25.984 -6.992 -4.398 1 98.62 211 VAL A O 1
ATOM 1538 N N . PRO A 1 212 ? -27.203 -5.672 -5.754 1 98.75 212 PRO A N 1
ATOM 1539 C CA . PRO A 1 212 ? -26.281 -5.887 -6.879 1 98.75 212 PRO A CA 1
ATOM 1540 C C . PRO A 1 212 ? -24.891 -5.316 -6.625 1 98.75 212 PRO A C 1
ATOM 1542 O O . PRO A 1 212 ? -24.766 -4.215 -6.086 1 98.75 212 PRO A O 1
ATOM 1545 N N . VAL A 1 213 ? -23.875 -6.055 -6.965 1 98.88 213 VAL A N 1
ATOM 1546 C CA . VAL A 1 213 ? -22.5 -5.617 -6.773 1 98.88 213 VAL A CA 1
ATOM 1547 C C . VAL A 1 213 ? -21.641 -6.039 -7.969 1 98.88 213 VAL A C 1
ATOM 1549 O O . VAL A 1 213 ? -22.094 -6.84 -8.797 1 98.88 213 VAL A O 1
ATOM 1552 N N . ARG A 1 214 ? -20.547 -5.426 -8.141 1 98.69 214 ARG A N 1
ATOM 1553 C CA . ARG A 1 214 ? -19.453 -5.938 -8.969 1 98.69 214 ARG A CA 1
ATOM 1554 C C . ARG A 1 214 ? -18.453 -6.719 -8.125 1 98.69 214 ARG A C 1
ATOM 1556 O O . ARG A 1 214 ? -18.141 -6.328 -6.996 1 98.69 214 ARG A O 1
ATOM 1563 N N . VAL A 1 215 ? -18 -7.82 -8.625 1 98.69 215 VAL A N 1
ATOM 1564 C CA . VAL A 1 215 ? -16.922 -8.539 -7.953 1 98.69 215 VAL A CA 1
ATOM 1565 C C . VAL A 1 215 ? -15.578 -8.141 -8.562 1 98.69 215 VAL A C 1
ATOM 1567 O O . VAL A 1 215 ? -15.359 -8.312 -9.766 1 98.69 215 VAL A O 1
ATOM 1570 N N . ASP A 1 216 ? -14.734 -7.535 -7.871 1 98.5 216 ASP A N 1
ATOM 1571 C CA . ASP A 1 216 ? -13.398 -7.07 -8.242 1 98.5 216 ASP A CA 1
ATOM 1572 C C . ASP A 1 216 ? -12.352 -7.613 -7.273 1 98.5 216 ASP A C 1
ATOM 1574 O O . ASP A 1 216 ? -12.008 -6.957 -6.285 1 98.5 216 ASP A O 1
ATOM 1578 N N . SER A 1 217 ? -11.812 -8.812 -7.535 1 97.75 217 SER A N 1
ATOM 1579 C CA . SER A 1 217 ? -11.039 -9.609 -6.586 1 97.75 217 SER A CA 1
ATOM 1580 C C . SER A 1 217 ? -9.859 -10.289 -7.266 1 97.75 217 SER A C 1
ATOM 1582 O O . SER A 1 217 ? -9.812 -10.383 -8.492 1 97.75 217 SER A O 1
ATOM 1584 N N . GLY A 1 218 ? -8.844 -10.656 -6.422 1 97.31 218 GLY A N 1
ATOM 1585 C CA . GLY A 1 218 ? -7.746 -11.438 -6.973 1 97.31 218 GLY A CA 1
ATOM 1586 C C . GLY A 1 218 ? -8.195 -12.766 -7.562 1 97.31 218 GLY A C 1
ATOM 1587 O O . GLY A 1 218 ? -7.766 -13.141 -8.656 1 97.31 218 GLY A O 1
ATOM 1588 N N . LEU A 1 219 ? -9.086 -13.422 -6.879 1 96.25 219 LEU A N 1
ATOM 1589 C CA . LEU A 1 219 ? -9.672 -14.688 -7.309 1 96.25 219 LEU A CA 1
ATOM 1590 C C . LEU A 1 219 ? -11.18 -14.555 -7.492 1 96.25 219 LEU A C 1
ATOM 1592 O O . LEU A 1 219 ? -11.844 -13.859 -6.723 1 96.25 219 LEU A O 1
ATOM 1596 N N . LEU A 1 220 ? -11.695 -15.164 -8.484 1 97.25 220 LEU A N 1
ATOM 1597 C CA . LEU A 1 220 ? -13.141 -15.281 -8.688 1 97.25 220 LEU A CA 1
ATOM 1598 C C . LEU A 1 220 ? -13.641 -16.656 -8.234 1 97.25 220 LEU A C 1
ATOM 1600 O O . LEU A 1 220 ? -13.383 -17.656 -8.891 1 97.25 220 LEU A O 1
ATOM 1604 N N . PRO A 1 221 ? -14.32 -16.641 -7.125 1 95.88 221 PRO A N 1
ATOM 1605 C CA . PRO A 1 221 ? -14.758 -17.938 -6.594 1 95.88 221 PRO A CA 1
ATOM 1606 C C . PRO A 1 221 ? -16.031 -18.453 -7.258 1 95.88 221 PRO A C 1
ATOM 1608 O O . PRO A 1 221 ? -16.766 -17.672 -7.887 1 95.88 221 PRO A O 1
ATOM 1611 N N . GLU A 1 222 ? -16.312 -19.656 -7.051 1 95.5 222 GLU A N 1
ATOM 1612 C CA . GLU A 1 222 ? -17.469 -20.328 -7.625 1 95.5 222 GLU A CA 1
ATOM 1613 C C . GLU A 1 222 ? -18.766 -19.656 -7.207 1 95.5 222 GLU A C 1
ATOM 1615 O O . GLU A 1 222 ? -19.75 -19.641 -7.961 1 95.5 222 GLU A O 1
ATOM 1620 N N . SER A 1 223 ? -18.75 -19.031 -6.094 1 94.81 223 SER A N 1
ATOM 1621 C CA . SER A 1 223 ? -19.953 -18.438 -5.504 1 94.81 223 SER A CA 1
ATOM 1622 C C . SER A 1 223 ? -20.484 -17.297 -6.363 1 94.81 223 SER A C 1
ATOM 1624 O O . SER A 1 223 ? -21.625 -16.859 -6.18 1 94.81 223 SER A O 1
ATOM 1626 N N . VAL A 1 224 ? -19.766 -16.844 -7.297 1 97.12 224 VAL A N 1
ATOM 1627 C CA . VAL A 1 224 ? -20.25 -15.805 -8.203 1 97.12 224 VAL A CA 1
ATOM 1628 C C . VAL A 1 224 ? -21.375 -16.344 -9.062 1 97.12 224 VAL A C 1
ATOM 1630 O O . VAL A 1 224 ? -22.234 -15.578 -9.523 1 97.12 224 VAL A O 1
ATOM 1633 N N . LEU A 1 225 ? -21.391 -17.688 -9.312 1 97.56 225 LEU A N 1
ATOM 1634 C CA . LEU A 1 225 ? -22.453 -18.297 -10.102 1 97.56 225 LEU A CA 1
ATOM 1635 C C . LEU A 1 225 ? -23.812 -18.047 -9.469 1 97.56 225 LEU A C 1
ATOM 1637 O O . LEU A 1 225 ? -24.75 -17.625 -10.148 1 97.56 225 LEU A O 1
ATOM 1641 N N . ASP A 1 226 ? -23.891 -18.312 -8.164 1 96.88 226 ASP A N 1
ATOM 1642 C CA . ASP A 1 226 ? -25.125 -18.062 -7.434 1 96.88 226 ASP A CA 1
ATOM 1643 C C . ASP A 1 226 ? -25.5 -16.578 -7.453 1 96.88 226 ASP A C 1
ATOM 1645 O O . ASP A 1 226 ? -26.656 -16.234 -7.637 1 96.88 226 ASP A O 1
ATOM 1649 N N . LEU A 1 227 ? -24.5 -15.742 -7.246 1 98.31 227 LEU A N 1
ATOM 1650 C CA . LEU A 1 227 ? -24.734 -14.305 -7.285 1 98.31 227 LEU A CA 1
ATOM 1651 C C . LEU A 1 227 ? 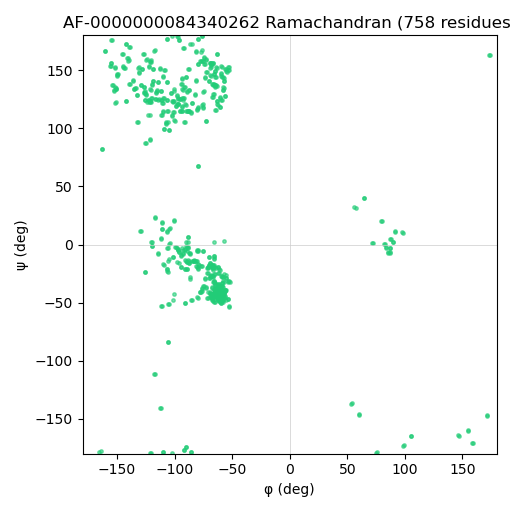-25.328 -13.883 -8.625 1 98.31 227 LEU A C 1
ATOM 1653 O O . LEU A 1 227 ? -26.25 -13.07 -8.672 1 98.31 227 LEU A O 1
ATOM 1657 N N . ASP A 1 228 ? -24.766 -14.367 -9.719 1 98.62 228 ASP A N 1
ATOM 1658 C CA . ASP A 1 228 ? -25.25 -14.078 -11.07 1 98.62 228 ASP A CA 1
ATOM 1659 C C . ASP A 1 228 ? -26.656 -14.617 -11.281 1 98.62 228 ASP A C 1
ATOM 1661 O O . ASP A 1 228 ? -27.516 -13.93 -11.844 1 98.62 228 ASP A O 1
ATOM 1665 N N . GLU A 1 229 ? -26.922 -15.82 -10.82 1 98.5 229 GLU A N 1
ATOM 1666 C CA . GLU A 1 229 ? -28.234 -16.438 -10.945 1 98.5 229 GLU A CA 1
ATOM 1667 C C . GLU A 1 229 ? -29.297 -15.602 -10.242 1 98.5 229 GLU A C 1
ATOM 1669 O O . GLU A 1 229 ? -30.438 -15.508 -10.719 1 98.5 229 GLU A O 1
ATOM 1674 N N . ARG A 1 230 ? -28.938 -15.023 -9.18 1 98.5 230 ARG A N 1
ATOM 1675 C CA . ARG A 1 230 ? -29.859 -14.203 -8.398 1 98.5 230 ARG A CA 1
ATOM 1676 C C . ARG A 1 230 ? -30.016 -12.812 -9.023 1 98.5 230 ARG A C 1
ATOM 1678 O O . ARG A 1 230 ? -30.766 -11.984 -8.516 1 98.5 230 ARG A O 1
ATOM 1685 N N . GLY A 1 231 ? -29.281 -12.531 -10.031 1 98.5 231 GLY A N 1
ATOM 1686 C CA . GLY A 1 231 ? -29.359 -11.242 -10.703 1 98.5 231 GLY A CA 1
ATOM 1687 C C . GLY A 1 231 ? -28.609 -10.141 -9.977 1 98.5 231 GLY A C 1
ATOM 1688 O O . GLY A 1 231 ? -28.891 -8.953 -10.188 1 98.5 231 GLY A O 1
ATOM 1689 N N . LEU A 1 232 ? -27.688 -10.5 -9.125 1 98.81 232 LEU A N 1
ATOM 1690 C CA . LEU A 1 232 ? -27.031 -9.523 -8.258 1 98.81 232 LEU A CA 1
ATOM 1691 C C . LEU A 1 232 ? -25.609 -9.242 -8.734 1 98.81 232 LEU A C 1
ATOM 1693 O O . LEU A 1 232 ? -24.922 -8.391 -8.172 1 98.81 232 LEU A O 1
ATOM 1697 N N . LEU A 1 233 ? -25.141 -9.914 -9.773 1 98.75 233 LEU A N 1
ATOM 1698 C CA . LEU A 1 233 ? -23.797 -9.695 -10.289 1 98.75 233 LEU A CA 1
ATOM 1699 C C . LEU A 1 233 ? -23.812 -8.672 -11.43 1 98.75 233 LEU A C 1
ATOM 1701 O O . LEU A 1 233 ? -24.359 -8.938 -12.5 1 98.75 233 LEU A O 1
ATOM 1705 N N . LEU A 1 234 ? -23.172 -7.527 -11.188 1 98.69 234 LEU A N 1
ATOM 1706 C CA . LEU A 1 234 ? -23.141 -6.461 -12.18 1 98.69 234 LEU A CA 1
ATOM 1707 C C . LEU A 1 234 ? -21.922 -6.605 -13.086 1 98.69 234 LEU A C 1
ATOM 1709 O O . LEU A 1 234 ? -21.875 -6.023 -14.172 1 98.69 234 LEU A O 1
ATOM 1713 N N . GLY A 1 235 ? -20.891 -7.32 -12.656 1 98.31 235 GLY A N 1
ATOM 1714 C CA . GLY A 1 235 ? -19.656 -7.531 -13.367 1 98.31 235 GLY A CA 1
ATOM 1715 C C . GLY A 1 235 ? -18.609 -8.266 -12.539 1 98.31 235 GLY A C 1
ATOM 1716 O O . GLY A 1 235 ? -18.719 -8.352 -11.32 1 98.31 235 GLY A O 1
ATOM 1717 N N . ALA A 1 236 ? -17.641 -8.781 -13.227 1 98.44 236 ALA A N 1
ATOM 1718 C CA . ALA A 1 236 ? -16.562 -9.516 -12.555 1 98.44 236 ALA A CA 1
ATOM 1719 C C . ALA A 1 236 ? -15.203 -9.18 -13.164 1 98.44 236 ALA A C 1
ATOM 1721 O O . ALA A 1 236 ? -15.086 -9.008 -14.375 1 98.44 236 ALA A O 1
ATOM 1722 N N . ASN A 1 237 ? -14.281 -9.023 -12.367 1 98.38 237 ASN A N 1
ATOM 1723 C CA . ASN A 1 237 ? -12.875 -8.789 -12.703 1 98.38 237 ASN A CA 1
ATOM 1724 C C . ASN A 1 237 ? -11.938 -9.508 -11.734 1 98.38 237 ASN A C 1
ATOM 1726 O O . ASN A 1 237 ? -12.031 -9.32 -10.523 1 98.38 237 ASN A O 1
ATOM 1730 N N . ALA A 1 238 ? -11.047 -10.367 -12.211 1 98.56 238 ALA A N 1
ATOM 1731 C CA . ALA A 1 238 ? -10.141 -11.133 -11.359 1 98.56 238 ALA A CA 1
ATOM 1732 C C . ALA A 1 238 ? -8.875 -11.531 -12.109 1 98.56 238 ALA A C 1
ATOM 1734 O O . ALA A 1 238 ? -8.703 -11.172 -13.281 1 98.56 238 ALA A O 1
ATOM 1735 N N . ALA A 1 239 ? -7.945 -12.164 -11.375 1 98.31 239 ALA A N 1
ATOM 1736 C CA . ALA A 1 239 ? -6.727 -12.68 -12 1 98.31 239 ALA A CA 1
ATOM 1737 C C . ALA A 1 239 ? -6.773 -14.195 -12.117 1 98.31 239 ALA A C 1
ATOM 1739 O O . ALA A 1 239 ? -6.086 -14.781 -12.961 1 98.31 239 ALA A O 1
ATOM 1740 N N . TYR A 1 240 ? -7.602 -14.828 -11.242 1 97.81 240 TYR A N 1
ATOM 1741 C CA . TYR A 1 240 ? -7.664 -16.281 -11.148 1 97.81 240 TYR A CA 1
ATOM 1742 C C . TYR A 1 240 ? -9.109 -16.766 -11.062 1 97.81 240 TYR A C 1
ATOM 1744 O O . TYR A 1 240 ? -9.93 -16.141 -10.391 1 97.81 240 TYR A O 1
ATOM 1752 N N . LEU A 1 241 ? -9.414 -17.859 -11.719 1 97.62 241 LEU A N 1
ATOM 1753 C CA . LEU A 1 241 ? -10.633 -18.609 -11.422 1 97.62 241 LEU A CA 1
ATOM 1754 C C . LEU A 1 241 ? -10.367 -19.688 -10.375 1 97.62 241 LEU A C 1
ATOM 1756 O O . LEU A 1 241 ? -9.328 -20.359 -10.414 1 97.62 241 LEU A O 1
ATOM 1760 N N . VAL A 1 242 ? -11.234 -19.781 -9.469 1 96 242 VAL A N 1
ATOM 1761 C CA . VAL A 1 242 ? -11.133 -20.812 -8.445 1 96 242 VAL A CA 1
ATOM 1762 C C . VAL A 1 242 ? -12.484 -21.5 -8.273 1 96 242 VAL A C 1
ATOM 1764 O O . VAL A 1 242 ? -13.383 -20.969 -7.617 1 96 242 VAL A O 1
ATOM 1767 N N . GLY A 1 243 ? -12.562 -22.672 -8.781 1 96.19 243 GLY A N 1
ATOM 1768 C CA . GLY A 1 243 ? -13.812 -23.406 -8.711 1 96.19 243 GLY A CA 1
ATOM 1769 C C . GLY A 1 243 ? -13.805 -24.672 -9.531 1 96.19 243 GLY A C 1
ATOM 1770 O O . GLY A 1 243 ? -12.812 -25.406 -9.531 1 96.19 243 GLY A O 1
ATOM 1771 N N . THR A 1 244 ? -14.984 -24.984 -10.047 1 96.56 244 THR A N 1
ATOM 1772 C CA . THR A 1 244 ? -15.188 -26.219 -10.82 1 96.56 244 THR A CA 1
ATOM 1773 C C . THR A 1 244 ? -15.406 -25.891 -12.297 1 96.56 244 THR A C 1
ATOM 1775 O O . THR A 1 244 ? -15.352 -24.719 -12.695 1 96.56 244 THR A O 1
ATOM 1778 N N . ARG A 1 245 ? -15.625 -26.938 -13.023 1 96.81 245 ARG A N 1
ATOM 1779 C CA . ARG A 1 245 ? -15.906 -26.812 -14.445 1 96.81 245 ARG A CA 1
ATOM 1780 C C . ARG A 1 245 ? -17.062 -25.859 -14.703 1 96.81 245 ARG A C 1
ATOM 1782 O O . ARG A 1 245 ? -17.078 -25.125 -15.695 1 96.81 245 ARG A O 1
ATOM 1789 N N . GLN A 1 246 ? -18.016 -25.812 -13.773 1 97.44 246 GLN A N 1
ATOM 1790 C CA . GLN A 1 246 ? -19.156 -24.922 -13.93 1 97.44 246 GLN A CA 1
ATOM 1791 C C . GLN A 1 246 ? -18.703 -23.469 -13.992 1 97.44 246 GLN A C 1
ATOM 1793 O O . GLN A 1 246 ? -19.156 -22.703 -14.859 1 97.44 246 GLN A O 1
ATOM 1798 N N . LEU A 1 247 ? -17.844 -23.078 -13.125 1 97.81 247 LEU A N 1
ATOM 1799 C CA . LEU A 1 247 ? -17.312 -21.719 -13.133 1 97.81 247 LEU A CA 1
ATOM 1800 C C . LEU A 1 247 ? -16.484 -21.469 -14.391 1 97.81 247 LEU A C 1
ATOM 1802 O O . LEU A 1 247 ? -16.594 -20.406 -15 1 97.81 247 LEU A O 1
ATOM 1806 N N . TYR A 1 248 ? -15.633 -22.469 -14.781 1 98.44 248 TYR A N 1
ATOM 1807 C CA . TYR A 1 248 ? -14.773 -22.312 -15.953 1 98.44 248 TYR A CA 1
ATOM 1808 C C . TYR A 1 248 ? -15.602 -22.109 -17.219 1 98.44 248 TYR A C 1
ATOM 1810 O O . TYR A 1 248 ? -15.305 -21.234 -18.031 1 98.44 248 TYR A O 1
ATOM 1818 N N . GLU A 1 249 ? -16.641 -22.875 -17.328 1 98.25 249 GLU A N 1
ATOM 1819 C CA . GLU A 1 249 ? -17.531 -22.75 -18.469 1 98.25 249 GLU A CA 1
ATOM 1820 C C . GLU A 1 249 ? -18.297 -21.422 -18.438 1 98.25 249 GLU A C 1
ATOM 1822 O O . GLU A 1 249 ? -18.469 -20.781 -19.484 1 98.25 249 GLU A O 1
ATOM 1827 N N . TRP A 1 250 ? -18.766 -21.047 -17.297 1 98.56 250 TRP A N 1
ATOM 1828 C CA . TRP A 1 250 ? -19.453 -19.781 -17.125 1 98.56 250 TRP A CA 1
ATOM 1829 C C . TRP A 1 250 ? -18.562 -18.609 -17.578 1 98.56 250 TRP A C 1
ATOM 1831 O O . TRP A 1 250 ? -19.047 -17.672 -18.219 1 98.56 250 TRP A O 1
ATOM 1841 N N . ALA A 1 251 ? -17.281 -18.672 -17.297 1 98.62 251 ALA A N 1
ATOM 1842 C CA . ALA A 1 251 ? -16.344 -17.578 -17.531 1 98.62 251 ALA A CA 1
ATOM 1843 C C . ALA A 1 251 ? -15.828 -17.594 -18.969 1 98.62 251 ALA A C 1
ATOM 1845 O O . ALA A 1 251 ? -15.234 -16.625 -19.438 1 98.62 251 ALA A O 1
ATOM 1846 N N . ASP A 1 252 ? -16.047 -18.703 -19.688 1 98.38 252 ASP A N 1
ATOM 1847 C CA . ASP A 1 252 ? -15.492 -18.891 -21.031 1 98.38 252 ASP A CA 1
ATOM 1848 C C . ASP A 1 252 ? -15.992 -17.812 -21.984 1 98.38 252 ASP A C 1
ATOM 1850 O O . ASP A 1 252 ? -17.203 -17.656 -22.188 1 98.38 252 ASP A O 1
ATOM 1854 N N . GLY A 1 253 ? -15.023 -17.031 -22.5 1 97.44 253 GLY A N 1
ATOM 1855 C CA . GLY A 1 253 ? -15.344 -16.016 -23.484 1 97.44 253 GLY A CA 1
ATOM 1856 C C . GLY A 1 253 ? -15.844 -14.727 -22.875 1 97.44 253 GLY A C 1
ATOM 1857 O O . GLY A 1 253 ? -16.125 -13.758 -23.578 1 97.44 253 GLY A O 1
ATOM 1858 N N . ARG A 1 254 ? -15.938 -14.633 -21.531 1 97.81 254 ARG A N 1
ATOM 1859 C CA . ARG A 1 254 ? -16.516 -13.461 -20.891 1 97.81 254 ARG A CA 1
ATOM 1860 C C . ARG A 1 254 ? -15.461 -12.398 -20.625 1 97.81 254 ARG A C 1
ATOM 1862 O O . ARG A 1 254 ? -15.789 -11.242 -20.359 1 97.81 254 ARG A O 1
ATOM 1869 N N . GLY A 1 255 ? -14.203 -12.797 -20.719 1 98.19 255 GLY A N 1
ATOM 1870 C CA . GLY A 1 255 ? -13.125 -11.836 -20.531 1 98.19 255 GLY A CA 1
ATOM 1871 C C . GLY A 1 255 ? -13.078 -11.258 -19.125 1 98.19 255 GLY A C 1
ATOM 1872 O O . GLY A 1 255 ? -12.867 -10.055 -18.953 1 98.19 255 GLY A O 1
ATOM 1873 N N . VAL A 1 256 ? -13.312 -12.062 -18.062 1 98.56 256 VAL A N 1
ATOM 1874 C CA . VAL A 1 256 ? -13.438 -11.57 -16.703 1 98.56 256 VAL A CA 1
ATOM 1875 C C . VAL A 1 256 ? -12.062 -11.555 -16.031 1 98.56 256 VAL A C 1
ATOM 1877 O O . VAL A 1 256 ? -11.93 -11.133 -14.875 1 98.56 256 VAL A O 1
ATOM 1880 N N . LEU A 1 257 ? -11.016 -12.008 -16.766 1 98.75 257 LEU A N 1
ATOM 1881 C CA . LEU A 1 257 ? -9.703 -12.094 -16.156 1 98.75 257 LEU A CA 1
ATOM 1882 C C . LEU A 1 257 ? -8.758 -11.039 -16.734 1 98.75 257 LEU A C 1
ATOM 1884 O O . LEU A 1 257 ? -8.812 -10.75 -17.922 1 98.75 257 LEU A O 1
ATOM 1888 N N . GLY A 1 258 ? -7.918 -10.516 -15.938 1 98.44 258 GLY A N 1
ATOM 1889 C CA . GLY A 1 258 ? -6.863 -9.594 -16.328 1 98.44 258 GLY A CA 1
ATOM 1890 C C . GLY A 1 258 ? -5.57 -9.812 -15.562 1 98.44 258 GLY A C 1
ATOM 1891 O O . GLY A 1 258 ? -5.516 -10.617 -14.633 1 98.44 258 GLY A O 1
ATOM 1892 N N . PRO A 1 259 ? -4.531 -9.117 -15.969 1 98.31 259 PRO A N 1
ATOM 1893 C CA . PRO A 1 259 ? -3.227 -9.242 -15.32 1 98.31 259 PRO A CA 1
ATOM 1894 C C . PRO A 1 259 ? -3.182 -8.578 -13.945 1 98.31 259 PRO A C 1
ATOM 1896 O O . PRO A 1 259 ? -4.027 -7.734 -13.641 1 98.31 259 PRO A O 1
ATOM 1899 N N . VAL A 1 260 ? -2.24 -8.977 -13.109 1 97.62 260 VAL A N 1
ATOM 1900 C CA . VAL A 1 260 ? -2.082 -8.445 -11.758 1 97.62 260 VAL A CA 1
ATOM 1901 C C . VAL A 1 260 ? -1.88 -6.934 -11.812 1 97.62 260 VAL A C 1
ATOM 1903 O O . VAL A 1 260 ? -2.303 -6.211 -10.906 1 97.62 260 VAL A O 1
ATOM 1906 N N . GLU A 1 261 ? -1.314 -6.383 -12.922 1 96.44 261 GLU A N 1
ATOM 1907 C CA . GLU A 1 261 ? -1.076 -4.953 -13.109 1 96.44 261 GLU A CA 1
ATOM 1908 C C . GLU A 1 261 ? -2.389 -4.176 -13.164 1 96.44 261 GLU A C 1
ATOM 1910 O O . GLU A 1 261 ? -2.412 -2.969 -12.922 1 96.44 261 GLU A O 1
ATOM 1915 N N . VAL A 1 262 ? -3.436 -4.895 -13.438 1 96.94 262 VAL A N 1
ATOM 1916 C CA . VAL A 1 262 ? -4.758 -4.281 -13.492 1 96.94 262 VAL A CA 1
ATOM 1917 C C . VAL A 1 262 ? -5.555 -4.668 -12.242 1 96.94 262 VAL A C 1
ATOM 1919 O O . VAL A 1 262 ? -6.062 -3.803 -11.531 1 96.94 262 VAL A O 1
ATOM 1922 N N . VAL A 1 263 ? -5.617 -5.941 -11.953 1 98.06 263 VAL A N 1
ATOM 1923 C CA . VAL A 1 263 ? -6.488 -6.5 -10.922 1 98.06 263 VAL A CA 1
ATOM 1924 C C . VAL A 1 263 ? -6.039 -6.012 -9.547 1 98.06 263 VAL A C 1
ATOM 1926 O O . VAL A 1 263 ? -6.871 -5.766 -8.672 1 98.06 263 VAL A O 1
ATOM 1929 N N . HIS A 1 264 ? -4.711 -5.789 -9.359 1 97.62 264 HIS A N 1
ATOM 1930 C CA . HIS A 1 264 ? -4.16 -5.383 -8.07 1 97.62 264 HIS A CA 1
ATOM 1931 C C . HIS A 1 264 ? -3.652 -3.945 -8.117 1 97.62 264 HIS A C 1
ATOM 1933 O O . HIS A 1 264 ? -2.852 -3.539 -7.27 1 97.62 264 HIS A O 1
ATOM 1939 N N . GLU A 1 265 ? -4.105 -3.137 -9.117 1 96.88 265 GLU A N 1
ATOM 1940 C CA . GLU A 1 265 ? -3.648 -1.758 -9.273 1 96.88 265 GLU A CA 1
ATOM 1941 C C . GLU A 1 265 ? -4.293 -0.845 -8.234 1 96.88 265 GLU A C 1
ATOM 1943 O O . GLU A 1 265 ? -5.5 -0.594 -8.281 1 96.88 265 GLU A O 1
ATOM 1948 N N . PRO A 1 266 ? -3.467 -0.234 -7.34 1 94 266 PRO A N 1
ATOM 1949 C CA . PRO A 1 266 ? -3.996 0.489 -6.184 1 94 266 PRO A CA 1
ATOM 1950 C C . PRO A 1 266 ? -4.895 1.661 -6.578 1 94 266 PRO A C 1
ATOM 1952 O O . PRO A 1 266 ? -5.957 1.854 -5.988 1 94 266 PRO A O 1
ATOM 1955 N N . ALA A 1 267 ? -4.492 2.469 -7.551 1 94.38 267 ALA A N 1
ATOM 1956 C CA . ALA A 1 267 ? -5.27 3.65 -7.91 1 94.38 267 ALA A CA 1
ATOM 1957 C C . ALA A 1 267 ? -6.621 3.256 -8.5 1 94.38 267 ALA A C 1
ATOM 1959 O O . ALA A 1 267 ? -7.645 3.869 -8.188 1 94.38 267 ALA A O 1
ATOM 1960 N N . ARG A 1 268 ? -6.57 2.252 -9.336 1 96.5 268 ARG A N 1
ATOM 1961 C CA . ARG A 1 268 ? -7.82 1.742 -9.891 1 96.5 268 ARG A CA 1
ATOM 1962 C C . ARG A 1 268 ? -8.742 1.234 -8.781 1 96.5 268 ARG A C 1
ATOM 1964 O O . ARG A 1 268 ? -9.922 1.585 -8.742 1 96.5 268 ARG A O 1
ATOM 1971 N N . LEU A 1 269 ? -8.195 0.447 -7.91 1 97.81 269 LEU A N 1
ATOM 1972 C CA . LEU A 1 269 ? -8.961 -0.158 -6.828 1 97.81 269 LEU A CA 1
ATOM 1973 C C . LEU A 1 269 ? -9.492 0.909 -5.875 1 97.81 269 LEU A C 1
ATOM 1975 O O . LEU A 1 269 ? -10.602 0.784 -5.348 1 97.81 269 LEU A O 1
ATOM 1979 N N . ALA A 1 270 ? -8.742 1.955 -5.676 1 97.69 270 ALA A N 1
ATOM 1980 C CA . ALA A 1 270 ? -9.078 2.965 -4.676 1 97.69 270 ALA A CA 1
ATOM 1981 C C . ALA A 1 270 ? -9.977 4.043 -5.273 1 97.69 270 ALA A C 1
ATOM 1983 O O . ALA A 1 270 ? -10.344 5.008 -4.594 1 97.69 270 ALA A O 1
ATOM 1984 N N . ALA A 1 271 ? -10.273 3.928 -6.621 1 95.69 271 ALA A N 1
ATOM 1985 C CA . ALA A 1 271 ? -11.148 4.914 -7.246 1 95.69 271 ALA A CA 1
ATOM 1986 C C . ALA A 1 271 ? -12.461 5.043 -6.48 1 95.69 271 ALA A C 1
ATOM 1988 O O . ALA A 1 271 ? -13 4.051 -5.984 1 95.69 271 ALA A O 1
ATOM 1989 N N . ALA A 1 272 ? -13.094 6.219 -6.492 1 93.5 272 ALA A N 1
ATOM 1990 C CA . ALA A 1 272 ? -14.227 6.547 -5.637 1 93.5 272 ALA A CA 1
ATOM 1991 C C . ALA A 1 272 ? -15.5 5.859 -6.121 1 93.5 272 ALA A C 1
ATOM 1993 O O . ALA A 1 272 ? -16.344 5.461 -5.312 1 93.5 272 ALA A O 1
ATOM 1994 N N . GLU A 1 273 ? -15.68 5.719 -7.449 1 94.94 273 GLU A N 1
ATOM 1995 C CA . GLU A 1 273 ? -16.953 5.211 -7.961 1 94.94 273 GLU A CA 1
ATOM 1996 C C . GLU A 1 273 ? -16.734 4.121 -9.008 1 94.94 273 GLU A C 1
ATOM 1998 O O . GLU A 1 273 ? -16.047 4.348 -10.008 1 94.94 273 GLU A O 1
ATOM 2003 N N . PRO A 1 274 ? -17.422 3.012 -8.766 1 97.44 274 PRO A N 1
ATOM 2004 C CA . PRO A 1 274 ? -18.094 2.617 -7.52 1 97.44 274 PRO A CA 1
ATOM 2005 C C . PRO A 1 274 ? -17.094 2.305 -6.402 1 97.44 274 PRO A C 1
ATOM 2007 O O . PRO A 1 274 ? -15.945 1.937 -6.676 1 97.44 274 PRO A O 1
ATOM 2010 N N . PRO A 1 275 ? -17.547 2.453 -5.176 1 98.06 275 PRO A N 1
ATOM 2011 C CA . PRO A 1 275 ? -16.609 2.256 -4.07 1 98.06 275 PRO A CA 1
ATOM 2012 C C . PRO A 1 275 ? -16.172 0.798 -3.916 1 98.06 275 PRO A C 1
ATOM 2014 O O . PRO A 1 275 ? -16.922 -0.112 -4.301 1 98.06 275 PRO A O 1
ATOM 2017 N N . LEU A 1 276 ? -15.039 0.603 -3.326 1 98.81 276 LEU A N 1
ATOM 2018 C CA . LEU A 1 276 ? -14.492 -0.727 -3.072 1 98.81 276 LEU A CA 1
ATOM 2019 C C . LEU A 1 276 ? -14.727 -1.14 -1.622 1 98.81 276 LEU A C 1
ATOM 2021 O O . LEU A 1 276 ? -14.344 -0.417 -0.698 1 98.81 276 LEU A O 1
ATOM 2025 N N . ILE A 1 277 ? -15.359 -2.246 -1.44 1 98.88 277 ILE A N 1
ATOM 2026 C CA . ILE A 1 277 ? -15.406 -2.93 -0.152 1 98.88 277 ILE A CA 1
ATOM 2027 C C . ILE A 1 277 ? -14.492 -4.152 -0.188 1 98.88 277 ILE A C 1
ATOM 2029 O O . ILE A 1 277 ? -14.859 -5.199 -0.727 1 98.88 277 ILE A O 1
ATOM 2033 N N . ALA A 1 278 ? -13.289 -3.992 0.345 1 98.81 278 ALA A N 1
ATOM 2034 C CA . ALA A 1 278 ? -12.312 -5.074 0.368 1 98.81 278 ALA A CA 1
ATOM 2035 C C . ALA A 1 278 ? -12.477 -5.938 1.614 1 98.81 278 ALA A C 1
ATOM 2037 O O . ALA A 1 278 ? -12.258 -5.473 2.734 1 98.81 278 ALA A O 1
ATOM 2038 N N . VAL A 1 279 ? -12.836 -7.172 1.436 1 98.75 279 VAL A N 1
ATOM 2039 C CA . VAL A 1 279 ? -13.023 -8.102 2.547 1 98.75 279 VAL A CA 1
ATOM 2040 C C . VAL A 1 279 ? -11.891 -9.117 2.572 1 98.75 279 VAL A C 1
ATOM 2042 O O . VAL A 1 279 ? -11.867 -10.055 1.771 1 98.75 279 VAL A O 1
ATOM 2045 N N . ASN A 1 280 ? -10.984 -8.938 3.492 1 97.75 280 ASN A N 1
ATOM 2046 C CA . ASN A 1 280 ? -9.852 -9.836 3.678 1 97.75 280 ASN A CA 1
ATOM 2047 C C . ASN A 1 280 ? -9.984 -10.648 4.961 1 97.75 280 ASN A C 1
ATOM 2049 O O . ASN A 1 280 ? -10.617 -10.211 5.918 1 97.75 280 ASN A O 1
ATOM 2053 N N . THR A 1 281 ? -9.438 -11.805 4.953 1 96.31 281 THR A N 1
ATOM 2054 C CA . THR A 1 281 ? -9.414 -12.641 6.148 1 96.31 281 THR A CA 1
ATOM 2055 C C . THR A 1 281 ? -8.094 -12.477 6.891 1 96.31 281 THR A C 1
ATOM 2057 O O . THR A 1 281 ? -7.262 -11.648 6.52 1 96.31 281 THR A O 1
ATOM 2060 N N . ALA A 1 282 ? -7.977 -13.125 8.039 1 96.56 282 ALA A N 1
ATOM 2061 C CA . ALA A 1 282 ? -6.75 -13.117 8.828 1 96.56 282 ALA A CA 1
ATOM 2062 C C . ALA A 1 282 ? -6.594 -14.414 9.617 1 96.56 282 ALA A C 1
ATOM 2064 O O . ALA A 1 282 ? -7.586 -15.039 9.992 1 96.56 282 ALA A O 1
ATOM 2065 N N . ILE A 1 283 ? -5.359 -14.82 9.781 1 95.5 283 ILE A N 1
ATOM 2066 C CA . ILE A 1 283 ? -5.051 -15.891 10.719 1 95.5 283 ILE A CA 1
ATOM 2067 C C . ILE A 1 283 ? -5.078 -15.352 12.148 1 95.5 283 ILE A C 1
ATOM 2069 O O . ILE A 1 283 ? -5.617 -15.992 13.047 1 95.5 283 ILE A O 1
ATOM 2073 N N . GLU A 1 284 ? -4.566 -14.203 12.305 1 96.94 284 GLU A N 1
ATOM 2074 C CA . GLU A 1 284 ? -4.578 -13.523 13.594 1 96.94 284 GLU A CA 1
ATOM 2075 C C . GLU A 1 284 ? -4.477 -12.008 13.422 1 96.94 284 GLU A C 1
ATOM 2077 O O . GLU A 1 284 ? -3.973 -11.523 12.406 1 96.94 284 GLU A O 1
ATOM 2082 N N . VAL A 1 285 ? -5.016 -11.312 14.398 1 98.44 285 VAL A N 1
ATOM 2083 C CA . VAL A 1 285 ? -4.934 -9.859 14.539 1 98.44 285 VAL A CA 1
ATOM 2084 C C . VAL A 1 285 ? -4.402 -9.508 15.93 1 98.44 285 VAL A C 1
ATOM 2086 O O . VAL A 1 285 ? -4.766 -10.148 16.922 1 98.44 285 VAL A O 1
ATOM 2089 N N . ASP A 1 286 ? -3.496 -8.578 15.977 1 98 286 ASP A N 1
ATOM 2090 C CA . ASP A 1 286 ? -3.021 -8.211 17.312 1 98 286 ASP A CA 1
ATOM 2091 C C . ASP A 1 286 ? -3.834 -7.055 17.875 1 98 286 ASP A C 1
ATOM 2093 O O . ASP A 1 286 ? -4.785 -6.582 17.25 1 98 286 ASP A O 1
ATOM 2097 N N . LEU A 1 287 ? -3.496 -6.559 19.031 1 97.12 287 LEU A N 1
ATOM 2098 C CA . LEU A 1 287 ? -4.273 -5.586 19.797 1 97.12 287 LEU A CA 1
ATOM 2099 C C . LEU A 1 287 ? -4.266 -4.223 19.109 1 97.12 287 LEU A C 1
ATOM 2101 O O . LEU A 1 287 ? -5.074 -3.354 19.438 1 97.12 287 LEU A O 1
ATOM 2105 N N . HIS A 1 288 ? -3.371 -4.023 18.188 1 96.31 288 HIS A N 1
ATOM 2106 C CA . HIS A 1 288 ? -3.287 -2.758 17.469 1 96.31 288 HIS A CA 1
ATOM 2107 C C . HIS A 1 288 ? -4.016 -2.84 16.125 1 96.31 288 HIS A C 1
ATOM 2109 O O . HIS A 1 288 ? -4.121 -1.841 15.414 1 96.31 288 HIS A O 1
ATOM 2115 N N . GLY A 1 289 ? -4.48 -4.012 15.812 1 98.25 289 GLY A N 1
ATOM 2116 C CA . GLY A 1 289 ? -5.172 -4.207 14.547 1 98.25 289 GLY A CA 1
ATOM 2117 C C . GLY A 1 289 ? -4.25 -4.629 13.422 1 98.25 289 GLY A C 1
ATOM 2118 O O . GLY A 1 289 ? -4.625 -4.566 12.25 1 98.25 289 GLY A O 1
ATOM 2119 N N . GLN A 1 290 ? -2.998 -4.988 13.734 1 98.69 290 GLN A N 1
ATOM 2120 C CA . GLN A 1 290 ? -2.104 -5.543 12.719 1 98.69 290 GLN A CA 1
ATOM 2121 C C . GLN A 1 290 ? -2.516 -6.961 12.336 1 98.69 290 GLN A C 1
ATOM 2123 O O . GLN A 1 290 ? -3.008 -7.719 13.18 1 98.69 290 GLN A O 1
ATOM 2128 N N . VAL A 1 291 ? -2.252 -7.328 11.047 1 98.75 291 VAL A N 1
ATOM 2129 C CA . VAL A 1 291 ? -2.838 -8.555 10.523 1 98.75 291 VAL A CA 1
ATOM 2130 C C . VAL A 1 291 ? -1.729 -9.5 10.07 1 98.75 291 VAL A C 1
ATOM 2132 O O . VAL A 1 291 ? -0.763 -9.078 9.43 1 98.75 291 VAL A O 1
ATOM 2135 N N . ASN A 1 292 ? -1.797 -10.758 10.43 1 98.06 292 ASN A N 1
ATOM 2136 C CA . ASN A 1 292 ? -1.016 -11.867 9.875 1 98.06 292 ASN A CA 1
ATOM 2137 C C . ASN A 1 292 ? -1.898 -12.859 9.133 1 98.06 292 ASN A C 1
ATOM 2139 O O . ASN A 1 292 ? -2.875 -13.367 9.688 1 98.06 292 ASN A O 1
ATOM 2143 N N . VAL A 1 293 ? -1.536 -13.102 7.852 1 96.12 293 VAL A N 1
ATOM 2144 C CA . VAL A 1 293 ? -2.328 -14.047 7.07 1 96.12 293 VAL A CA 1
ATOM 2145 C C . VAL A 1 293 ? -1.444 -15.203 6.613 1 96.12 293 VAL A C 1
ATOM 2147 O O . VAL A 1 293 ? -1.904 -16.094 5.898 1 96.12 293 VAL A O 1
ATOM 2150 N N . GLU A 1 294 ? -0.195 -15.227 6.906 1 93.69 294 GLU A N 1
ATOM 2151 C CA . GLU A 1 294 ? 0.768 -16.156 6.32 1 93.69 294 GLU A CA 1
ATOM 2152 C C . GLU A 1 294 ? 0.809 -17.469 7.098 1 93.69 294 GLU A C 1
ATOM 2154 O O . GLU A 1 294 ? 1.189 -18.5 6.555 1 93.69 294 GLU A O 1
ATOM 2159 N N . GLY A 1 295 ? 0.491 -17.391 8.391 1 90.56 295 GLY A N 1
ATOM 2160 C CA . GLY A 1 295 ? 0.574 -18.625 9.148 1 90.56 295 GLY A CA 1
ATOM 2161 C C . GLY A 1 295 ? 0.729 -18.406 10.641 1 90.56 295 GLY A C 1
ATOM 2162 O O . GLY A 1 295 ? 0.423 -17.328 11.141 1 90.56 295 GLY A O 1
ATOM 2163 N N . THR A 1 296 ? 1 -19.531 11.266 1 85.94 296 THR A N 1
ATOM 2164 C CA . THR A 1 296 ? 1.303 -19.5 12.695 1 85.94 296 THR A CA 1
ATOM 2165 C C . THR A 1 296 ? 2.811 -19.516 12.93 1 85.94 296 THR A C 1
ATOM 2167 O O . THR A 1 296 ? 3.592 -19.453 11.977 1 85.94 296 THR A O 1
ATOM 2170 N N . ALA A 1 297 ? 3.141 -19.484 14.203 1 80.19 297 ALA A N 1
ATOM 2171 C CA . ALA A 1 297 ? 4.559 -19.484 14.547 1 80.19 297 ALA A CA 1
ATOM 2172 C C . ALA A 1 297 ? 5.27 -20.688 13.961 1 80.19 297 ALA A C 1
ATOM 2174 O O . ALA A 1 297 ? 6.445 -20.609 13.594 1 80.19 297 ALA A O 1
ATOM 2175 N N . THR A 1 298 ? 4.531 -21.766 13.711 1 75.88 298 THR A N 1
ATOM 2176 C CA . THR A 1 298 ? 5.195 -23.031 13.391 1 75.88 298 THR A CA 1
ATOM 2177 C C . THR A 1 298 ? 4.883 -23.453 11.961 1 75.88 298 THR A C 1
ATOM 2179 O O . THR A 1 298 ? 5.48 -24.406 11.445 1 75.88 298 THR A O 1
ATOM 2182 N N . SER A 1 299 ? 3.961 -22.688 11.336 1 77.12 299 SER A N 1
ATOM 2183 C CA . SER A 1 299 ? 3.564 -23.203 10.023 1 77.12 299 SER A CA 1
ATOM 2184 C C . SER A 1 299 ? 3.127 -22.078 9.102 1 77.12 299 SER A C 1
ATOM 2186 O O . SER A 1 299 ? 2.369 -21.188 9.508 1 77.12 299 SER A O 1
ATOM 2188 N N . VAL A 1 300 ? 3.666 -22.219 7.852 1 78.38 300 VAL A N 1
ATOM 2189 C CA . VAL A 1 300 ? 3.203 -21.328 6.801 1 78.38 300 VAL A CA 1
ATOM 2190 C C . VAL A 1 300 ? 1.926 -21.875 6.172 1 78.38 300 VAL A C 1
ATOM 2192 O O . VAL A 1 300 ? 1.897 -23.016 5.711 1 78.38 300 VAL A O 1
ATOM 2195 N N . MET A 1 301 ? 0.883 -21.125 6.199 1 78.25 301 MET A N 1
ATOM 2196 C CA . MET A 1 301 ? -0.415 -21.562 5.695 1 78.25 301 MET A CA 1
ATOM 2197 C C . MET A 1 301 ? -0.742 -20.875 4.371 1 78.25 301 MET A C 1
ATOM 2199 O O . MET A 1 301 ? -1.574 -21.359 3.604 1 78.25 301 MET A O 1
ATOM 2203 N N . GLY A 1 302 ? -0.103 -19.797 4.141 1 81.38 302 GLY A N 1
ATOM 2204 C CA . GLY A 1 302 ? -0.35 -19.031 2.93 1 81.38 302 GLY A CA 1
ATOM 2205 C C . GLY A 1 302 ? 0.715 -17.984 2.66 1 81.38 302 GLY A C 1
ATOM 2206 O O . GLY A 1 302 ? 1.757 -17.969 3.318 1 81.38 302 GLY A O 1
ATOM 2207 N N . GLY A 1 303 ? 0.541 -17.266 1.646 1 89.94 303 GLY A N 1
ATOM 2208 C CA . GLY A 1 303 ? 1.402 -16.156 1.308 1 89.94 303 GLY A CA 1
ATOM 2209 C C . GLY A 1 303 ? 0.758 -14.805 1.568 1 89.94 303 GLY A C 1
ATOM 2210 O O . GLY A 1 303 ? -0.362 -14.734 2.078 1 89.94 303 GLY A O 1
ATOM 2211 N N . ILE A 1 304 ? 1.466 -13.773 1.35 1 95.44 304 ILE A N 1
ATOM 2212 C CA . ILE A 1 304 ? 0.991 -12.406 1.541 1 95.44 304 ILE A CA 1
ATOM 2213 C C . ILE A 1 304 ? -0.096 -12.086 0.517 1 95.44 304 ILE A C 1
ATOM 2215 O O . ILE A 1 304 ? -1.185 -11.633 0.878 1 95.44 304 ILE A O 1
ATOM 2219 N N . GLY A 1 305 ? 0.215 -12.422 -0.733 1 94.81 305 GLY A N 1
ATOM 2220 C CA . GLY A 1 305 ? -0.746 -12.242 -1.81 1 94.81 305 GLY A CA 1
ATOM 2221 C C . GLY A 1 305 ? -1.175 -10.805 -1.993 1 94.81 305 GLY A C 1
ATOM 2222 O O . GLY A 1 305 ? -0.352 -9.891 -1.904 1 94.81 305 GLY A O 1
ATOM 2223 N N . GLY A 1 306 ? -2.451 -10.656 -2.391 1 96.88 306 GLY A N 1
ATOM 2224 C CA . GLY A 1 306 ? -3.004 -9.336 -2.625 1 96.88 306 GLY A CA 1
ATOM 2225 C C . GLY A 1 306 ? -3.607 -8.711 -1.381 1 96.88 306 GLY A C 1
ATOM 2226 O O . GLY A 1 306 ? -4.191 -7.625 -1.444 1 96.88 306 GLY A O 1
ATOM 2227 N N . HIS A 1 307 ? -3.447 -9.367 -0.213 1 97.62 307 HIS A N 1
ATOM 2228 C CA . HIS A 1 307 ? -4.074 -8.922 1.028 1 97.62 307 HIS A CA 1
ATOM 2229 C C . HIS A 1 307 ? -3.758 -7.461 1.313 1 97.62 307 HIS A C 1
ATOM 2231 O O . HIS A 1 307 ? -4.668 -6.637 1.429 1 97.62 307 HIS A O 1
ATOM 2237 N N . PRO A 1 308 ? -2.475 -7.055 1.33 1 98.12 308 PRO A N 1
ATOM 2238 C CA . PRO A 1 308 ? -2.193 -5.648 1.631 1 98.12 308 PRO A CA 1
ATOM 2239 C C . PRO A 1 308 ? -2.635 -4.707 0.512 1 98.12 308 PRO A C 1
ATOM 2241 O O . PRO A 1 308 ? -2.93 -3.537 0.767 1 98.12 308 PRO A O 1
ATOM 2244 N N . ASP A 1 309 ? -2.65 -5.164 -0.767 1 98.12 309 ASP A N 1
ATOM 2245 C CA . ASP A 1 309 ? -3.08 -4.344 -1.895 1 98.12 309 ASP A CA 1
ATOM 2246 C C . ASP A 1 309 ? -4.535 -3.91 -1.735 1 98.12 309 ASP A C 1
ATOM 2248 O O . ASP A 1 309 ? -4.848 -2.719 -1.811 1 98.12 309 ASP A O 1
ATOM 2252 N N . TYR A 1 310 ? -5.375 -4.836 -1.426 1 98.56 310 TYR A N 1
ATOM 2253 C CA . TYR A 1 310 ? -6.805 -4.562 -1.338 1 98.56 310 TYR A CA 1
ATOM 2254 C C . TYR A 1 310 ? -7.137 -3.816 -0.05 1 98.56 310 TYR A C 1
ATOM 2256 O O . TYR A 1 310 ? -8.023 -2.961 -0.032 1 98.56 310 TYR A O 1
ATOM 2264 N N . ALA A 1 311 ? -6.441 -4.199 1.035 1 98.56 311 ALA A N 1
ATOM 2265 C CA . ALA A 1 311 ? -6.668 -3.486 2.289 1 98.56 311 ALA A CA 1
ATOM 2266 C C . ALA A 1 311 ? -6.344 -2.002 2.145 1 98.56 311 ALA A C 1
ATOM 2268 O O . ALA A 1 311 ? -7.156 -1.145 2.494 1 98.56 311 ALA A O 1
ATOM 2269 N N . MET A 1 312 ? -5.184 -1.76 1.619 1 98.38 312 MET A N 1
ATOM 2270 C CA . MET A 1 312 ? -4.77 -0.373 1.428 1 98.38 312 MET A CA 1
ATOM 2271 C C . MET A 1 312 ? -5.719 0.354 0.482 1 98.38 312 MET A C 1
ATOM 2273 O O . MET A 1 312 ? -6.125 1.486 0.751 1 98.38 312 MET A O 1
ATOM 2277 N N . ALA A 1 313 ? -6.102 -0.279 -0.61 1 98.44 313 ALA A N 1
ATOM 2278 C CA . ALA A 1 313 ? -7 0.344 -1.581 1 98.44 313 ALA A CA 1
ATOM 2279 C C . ALA A 1 313 ? -8.359 0.64 -0.96 1 98.44 313 ALA A C 1
ATOM 2281 O O . ALA A 1 313 ? -8.93 1.71 -1.184 1 98.44 313 ALA A O 1
ATOM 2282 N N . GLY A 1 314 ? -8.891 -0.302 -0.22 1 98.56 314 GLY A N 1
ATOM 2283 C CA . GLY A 1 314 ? -10.156 -0.087 0.459 1 98.56 314 GLY A CA 1
ATOM 2284 C C . GLY A 1 314 ? -10.141 1.104 1.398 1 98.56 314 GLY A C 1
ATOM 2285 O O . GLY A 1 314 ? -11.078 1.902 1.418 1 98.56 314 GLY A O 1
ATOM 2286 N N . SER A 1 315 ? -9.062 1.194 2.166 1 98.12 315 SER A N 1
ATOM 2287 C CA . SER A 1 315 ? -8.938 2.266 3.15 1 98.12 315 SER A CA 1
ATOM 2288 C C . SER A 1 315 ? -8.766 3.621 2.473 1 98.12 315 SER A C 1
ATOM 2290 O O . SER A 1 315 ? -9.141 4.652 3.031 1 98.12 315 SER A O 1
ATOM 2292 N N . ARG A 1 316 ? -8.211 3.652 1.261 1 97.88 316 ARG A N 1
ATOM 2293 C CA . ARG A 1 316 ? -7.945 4.887 0.526 1 97.88 316 ARG A CA 1
ATOM 2294 C C . ARG A 1 316 ? -9.164 5.301 -0.296 1 97.88 316 ARG A C 1
ATOM 2296 O O . ARG A 1 316 ? -9.219 6.422 -0.806 1 97.88 316 ARG A O 1
ATOM 2303 N N . CYS A 1 317 ? -10.078 4.395 -0.478 1 97.75 317 CYS A N 1
ATOM 2304 C CA . CYS A 1 317 ? -11.234 4.625 -1.337 1 97.75 317 CYS A CA 1
ATOM 2305 C C . CYS A 1 317 ? -12.297 5.441 -0.61 1 97.75 317 CYS A C 1
ATOM 2307 O O . CYS A 1 317 ? -12.859 4.984 0.387 1 97.75 317 CYS A O 1
ATOM 2309 N N . PRO A 1 318 ? -12.57 6.672 -1.198 1 94.88 318 PRO A N 1
ATOM 2310 C CA . PRO A 1 318 ? -13.711 7.367 -0.604 1 94.88 318 PRO A CA 1
ATOM 2311 C C . PRO A 1 318 ? -14.992 6.527 -0.626 1 94.88 318 PRO A C 1
ATOM 2313 O O . PRO A 1 318 ? -15.328 5.938 -1.656 1 94.88 318 PRO A O 1
ATOM 2316 N N . ARG A 1 319 ? -15.656 6.348 0.474 1 95.06 319 ARG A N 1
ATOM 2317 C CA . ARG A 1 319 ? -16.875 5.566 0.667 1 95.06 319 ARG A CA 1
ATOM 2318 C C . ARG A 1 319 ? -16.578 4.07 0.589 1 95.06 319 ARG A C 1
ATOM 2320 O O . ARG A 1 319 ? -17.516 3.252 0.574 1 95.06 319 ARG A O 1
ATOM 2327 N N . GLY A 1 320 ? -15.305 3.691 0.391 1 98.06 320 GLY A N 1
ATOM 2328 C CA . GLY A 1 320 ? -14.898 2.297 0.468 1 98.06 320 GLY A CA 1
ATOM 2329 C C . GLY A 1 320 ? -14.562 1.851 1.879 1 98.06 320 GLY A C 1
ATOM 2330 O O . GLY A 1 320 ? -14.719 2.615 2.832 1 98.06 320 GLY A O 1
ATOM 2331 N N . LEU A 1 321 ? -14.148 0.549 1.965 1 98.69 321 LEU A N 1
ATOM 2332 C CA . LEU A 1 321 ? -13.805 -0.002 3.271 1 98.69 321 LEU A CA 1
ATOM 2333 C C . LEU A 1 321 ? -12.758 -1.104 3.139 1 98.69 321 LEU A C 1
ATOM 2335 O O . LEU A 1 321 ? -12.836 -1.932 2.23 1 98.69 321 LEU A O 1
ATOM 2339 N N . SER A 1 322 ? -11.797 -1.011 3.984 1 98.75 322 SER A N 1
ATOM 2340 C CA . SER A 1 322 ? -10.93 -2.15 4.27 1 98.75 322 SER A CA 1
ATOM 2341 C C . SER A 1 322 ? -11.461 -2.971 5.438 1 98.75 322 SER A C 1
ATOM 2343 O O . SER A 1 322 ? -11.359 -2.553 6.594 1 98.75 322 SER A O 1
ATOM 2345 N N . VAL A 1 323 ? -12.031 -4.145 5.152 1 98.88 323 VAL A N 1
ATOM 2346 C CA . VAL A 1 323 ? -12.641 -5.012 6.156 1 98.88 323 VAL A CA 1
ATOM 2347 C C . VAL A 1 323 ? -11.742 -6.219 6.41 1 98.88 323 VAL A C 1
ATOM 2349 O O . VAL A 1 323 ? -11.328 -6.902 5.469 1 98.88 323 VAL A O 1
ATOM 2352 N N . ILE A 1 324 ? -11.375 -6.418 7.66 1 98.81 324 ILE A N 1
ATOM 2353 C CA . ILE A 1 324 ? -10.75 -7.668 8.078 1 98.81 324 ILE A CA 1
ATOM 2354 C C . ILE A 1 324 ? -11.773 -8.547 8.797 1 98.81 324 ILE A C 1
ATOM 2356 O O . ILE A 1 324 ? -12.25 -8.195 9.883 1 98.81 324 ILE A O 1
ATOM 2360 N N . ALA A 1 325 ? -12.133 -9.633 8.164 1 98.56 325 ALA A N 1
ATOM 2361 C CA . ALA A 1 325 ? -13.133 -10.555 8.703 1 98.56 325 ALA A CA 1
ATOM 2362 C C . ALA A 1 325 ? -12.492 -11.883 9.102 1 98.56 325 ALA A C 1
ATOM 2364 O O . ALA A 1 325 ? -11.812 -12.516 8.297 1 98.56 325 ALA A O 1
ATOM 2365 N N . LEU A 1 326 ? -12.656 -12.297 10.328 1 97.44 326 LEU A N 1
ATOM 2366 C CA . LEU A 1 326 ? -12.078 -13.539 10.812 1 97.44 326 LEU A CA 1
ATOM 2367 C C . LEU A 1 326 ? -12.867 -14.086 11.992 1 97.44 326 LEU A C 1
ATOM 2369 O O . LEU A 1 326 ? -13.594 -13.344 12.656 1 97.44 326 LEU A O 1
ATOM 2373 N N . GLU A 1 327 ? -12.75 -15.383 12.18 1 96.88 327 GLU A N 1
ATOM 2374 C CA . GLU A 1 327 ? -13.359 -15.984 13.359 1 96.88 327 GLU A CA 1
ATOM 2375 C C . GLU A 1 327 ? -12.688 -15.5 14.641 1 96.88 327 GLU A C 1
ATOM 2377 O O . GLU A 1 327 ? -11.469 -15.312 14.672 1 96.88 327 GLU A O 1
ATOM 2382 N N . SER A 1 328 ? -13.414 -15.359 15.758 1 97.5 328 SER A N 1
ATOM 2383 C CA . SER A 1 328 ? -12.859 -14.859 17.016 1 97.5 328 SER A CA 1
ATOM 2384 C C . SER A 1 328 ? -11.93 -15.883 17.656 1 97.5 328 SER A C 1
ATOM 2386 O O . SER A 1 328 ? -11.141 -15.539 18.531 1 97.5 328 SER A O 1
ATOM 2388 N N . GLN A 1 329 ? -12.07 -17.141 17.234 1 95.31 329 GLN A N 1
ATOM 2389 C CA . GLN A 1 329 ? -11.211 -18.203 17.766 1 95.31 329 GLN A CA 1
ATOM 2390 C C . GLN A 1 329 ? -10.984 -19.281 16.719 1 95.31 329 GLN A C 1
ATOM 2392 O O . GLN A 1 329 ? -11.812 -19.484 15.828 1 95.31 329 GLN A O 1
ATOM 2397 N N . HIS A 1 330 ? -9.883 -19.844 16.734 1 90.06 330 HIS A N 1
ATOM 2398 C CA . HIS A 1 330 ? -9.539 -21.031 15.961 1 90.06 330 HIS A CA 1
ATOM 2399 C C . HIS A 1 330 ? -9.039 -22.156 16.859 1 90.06 330 HIS A C 1
ATOM 2401 O O . HIS A 1 330 ? -8.047 -21.984 17.578 1 90.06 330 HIS A O 1
ATOM 2407 N N . GLY A 1 331 ? -9.648 -23.297 16.844 1 88.81 331 GLY A N 1
ATOM 2408 C CA . GLY A 1 331 ? -9.266 -24.422 17.688 1 88.81 331 GLY A CA 1
ATOM 2409 C C . GLY A 1 331 ? -9.289 -24.094 19.156 1 88.81 331 GLY A C 1
ATOM 2410 O O . GLY A 1 331 ? -8.391 -24.5 19.906 1 88.81 331 GLY A O 1
ATOM 2411 N N . GLY A 1 332 ? -10.133 -23.25 19.5 1 89.81 332 GLY A N 1
ATOM 2412 C CA . GLY A 1 332 ? -10.273 -22.875 20.891 1 89.81 332 GLY A CA 1
ATOM 2413 C C . GLY A 1 332 ? -9.344 -21.75 21.312 1 89.81 332 GLY A C 1
ATOM 2414 O O . GLY A 1 332 ? -9.406 -21.266 22.438 1 89.81 332 GLY A O 1
ATOM 2415 N N . ARG A 1 333 ? -8.508 -21.391 20.469 1 92.75 333 ARG A N 1
ATOM 2416 C CA . ARG A 1 333 ? -7.578 -20.297 20.781 1 92.75 333 ARG A CA 1
ATOM 2417 C C . ARG A 1 333 ? -8.031 -18.984 20.156 1 92.75 333 ARG A C 1
ATOM 2419 O O . ARG A 1 333 ? -8.438 -18.969 18.984 1 92.75 333 ARG A O 1
ATOM 2426 N N . PRO A 1 334 ? -7.984 -17.922 20.969 1 95.69 334 PRO A N 1
ATOM 2427 C CA . PRO A 1 334 ? -8.383 -16.641 20.406 1 95.69 334 PRO A CA 1
ATOM 2428 C C . PRO A 1 334 ? -7.516 -16.219 19.219 1 95.69 334 PRO A C 1
ATOM 2430 O O . PRO A 1 334 ? -6.309 -16.469 19.219 1 95.69 334 PRO A O 1
ATOM 2433 N N . THR A 1 335 ? -8.133 -15.562 18.234 1 97.19 335 THR A N 1
ATOM 2434 C CA . THR A 1 335 ? -7.414 -15.078 17.062 1 97.19 335 THR A CA 1
ATOM 2435 C C . THR A 1 335 ? -6.922 -13.648 17.281 1 97.19 335 THR A C 1
ATOM 2437 O O . THR A 1 335 ? -6.145 -13.125 16.484 1 97.19 335 THR A O 1
ATOM 2440 N N . LEU A 1 336 ? -7.414 -12.953 18.328 1 98 336 LEU A N 1
ATOM 2441 C CA . LEU A 1 336 ? -6.793 -11.727 18.828 1 98 336 LEU A CA 1
ATOM 2442 C C . LEU A 1 336 ? -5.602 -12.047 19.734 1 98 336 LEU A C 1
ATOM 2444 O O . LEU A 1 336 ? -5.754 -12.695 20.766 1 98 336 LEU A O 1
ATOM 2448 N N . VAL A 1 337 ? -4.457 -11.641 19.281 1 96.88 337 VAL A N 1
ATOM 2449 C CA . VAL A 1 337 ? -3.258 -12.039 20 1 96.88 337 VAL A CA 1
ATOM 2450 C C . VAL A 1 337 ? -2.498 -10.797 20.469 1 96.88 337 VAL A C 1
ATOM 2452 O O . VAL A 1 337 ? -2.693 -9.703 19.938 1 96.88 337 VAL A O 1
ATOM 2455 N N . GLU A 1 338 ? -1.7 -10.93 21.469 1 95.38 338 GLU A N 1
ATOM 2456 C CA . GLU A 1 338 ? -0.866 -9.828 21.953 1 95.38 338 GLU A CA 1
ATOM 2457 C C . GLU A 1 338 ? 0.23 -9.492 20.938 1 95.38 338 GLU A C 1
ATOM 2459 O O . GLU A 1 338 ? 0.538 -8.32 20.719 1 95.38 338 GLU A O 1
ATOM 2464 N N . ARG A 1 339 ? 0.793 -10.594 20.391 1 94.81 339 ARG A N 1
ATOM 2465 C CA . ARG A 1 339 ? 1.856 -10.484 19.391 1 94.81 339 ARG A CA 1
ATOM 2466 C C . ARG A 1 339 ? 1.617 -11.438 18.234 1 94.81 339 ARG A C 1
ATOM 2468 O O . ARG A 1 339 ? 1.332 -12.617 18.438 1 94.81 339 ARG A O 1
ATOM 2475 N N . LEU A 1 340 ? 1.769 -10.906 17.031 1 97.38 340 LEU A N 1
ATOM 2476 C CA . LEU A 1 340 ? 1.604 -11.75 15.859 1 97.38 340 LEU A CA 1
ATOM 2477 C C . LEU A 1 340 ? 2.688 -12.828 15.812 1 97.38 340 LEU A C 1
ATOM 2479 O O . LEU A 1 340 ? 3.832 -12.578 16.203 1 97.38 340 LEU A O 1
ATOM 2483 N N . SER A 1 341 ? 2.328 -13.977 15.227 1 95.44 341 SER A N 1
ATOM 2484 C CA . SER A 1 341 ? 3.238 -15.117 15.117 1 95.44 341 SER A CA 1
ATOM 2485 C C . SER A 1 341 ? 4.227 -14.93 13.969 1 95.44 341 SER A C 1
ATOM 2487 O O . SER A 1 341 ? 5.262 -15.594 13.922 1 95.44 341 SER A O 1
ATOM 2489 N N . ARG A 1 342 ? 3.885 -14.094 13.078 1 95.62 342 ARG A N 1
ATOM 2490 C CA . ARG A 1 342 ? 4.699 -13.812 11.898 1 95.62 342 ARG A CA 1
ATOM 2491 C C . ARG A 1 342 ? 4.703 -12.32 11.586 1 95.62 342 ARG A C 1
ATOM 2493 O O . ARG A 1 342 ? 3.949 -11.547 12.18 1 95.62 342 ARG A O 1
ATOM 2500 N N . PRO A 1 343 ? 5.574 -11.906 10.656 1 96.56 343 PRO A N 1
ATOM 2501 C CA . PRO A 1 343 ? 5.586 -10.492 10.297 1 96.56 343 PRO A CA 1
ATOM 2502 C C . PRO A 1 343 ? 4.219 -9.992 9.82 1 96.56 343 PRO A C 1
ATOM 2504 O O . PRO A 1 343 ? 3.426 -10.773 9.289 1 96.56 343 PRO A O 1
ATOM 2507 N N . VAL A 1 344 ? 3.979 -8.719 10.039 1 98.31 344 VAL A N 1
ATOM 2508 C CA . VAL A 1 344 ? 2.727 -8.062 9.68 1 98.31 344 VAL A CA 1
ATOM 2509 C C . VAL A 1 344 ? 2.5 -8.164 8.172 1 98.31 344 VAL A C 1
ATOM 2511 O O . VAL A 1 344 ? 3.377 -7.809 7.383 1 98.31 344 VAL A O 1
ATOM 2514 N N . THR A 1 345 ? 1.343 -8.672 7.781 1 98.25 345 THR A N 1
ATOM 2515 C CA . THR A 1 345 ? 0.939 -8.688 6.379 1 98.25 345 THR A CA 1
ATOM 2516 C C . THR A 1 345 ? 0.291 -7.359 5.988 1 98.25 345 THR A C 1
ATOM 2518 O O . THR A 1 345 ? 0.612 -6.793 4.941 1 98.25 345 THR A O 1
ATOM 2521 N N . THR A 1 346 ? -0.6 -6.945 6.801 1 98.62 346 THR A N 1
ATOM 2522 C CA . THR A 1 346 ? -1.297 -5.676 6.633 1 98.62 346 THR A CA 1
ATOM 2523 C C . THR A 1 346 ? -1.175 -4.82 7.891 1 98.62 346 THR A C 1
ATOM 2525 O O . THR A 1 346 ? -1.487 -5.281 8.992 1 98.62 346 THR A O 1
ATOM 2528 N N . GLY A 1 347 ? -0.671 -3.637 7.688 1 98.56 347 GLY A N 1
ATOM 2529 C CA . GLY A 1 347 ? -0.492 -2.738 8.812 1 98.56 347 GLY A CA 1
ATOM 2530 C C . GLY A 1 347 ? -1.802 -2.248 9.398 1 98.56 347 GLY A C 1
ATOM 2531 O O . GLY A 1 347 ? -2.809 -2.158 8.695 1 98.56 347 GLY A O 1
ATOM 2532 N N . ALA A 1 348 ? -1.74 -1.86 10.648 1 98.56 348 ALA A N 1
ATOM 2533 C CA . ALA A 1 348 ? -2.924 -1.425 11.383 1 98.56 348 ALA A CA 1
ATOM 2534 C C . ALA A 1 348 ? -3.586 -0.232 10.703 1 98.56 348 ALA A C 1
ATOM 2536 O O . ALA A 1 348 ? -4.812 -0.104 10.719 1 98.56 348 ALA A O 1
ATOM 2537 N N . HIS A 1 349 ? -2.826 0.645 10.07 1 98.19 349 HIS A N 1
ATOM 2538 C CA . HIS A 1 349 ? -3.354 1.871 9.477 1 98.19 349 HIS A CA 1
ATOM 2539 C C . HIS A 1 349 ? -4.105 1.582 8.188 1 98.19 349 HIS A C 1
ATOM 2541 O O . HIS A 1 349 ? -4.758 2.469 7.629 1 98.19 349 HIS A O 1
ATOM 2547 N N . ASP A 1 350 ? -4.094 0.338 7.727 1 98.62 350 ASP A N 1
ATOM 2548 C CA . ASP A 1 350 ? -4.828 -0.057 6.531 1 98.62 350 ASP A CA 1
ATOM 2549 C C . ASP A 1 350 ? -6.062 -0.884 6.895 1 98.62 350 ASP A C 1
ATOM 2551 O O . ASP A 1 350 ? -6.656 -1.532 6.031 1 98.62 350 ASP A O 1
ATOM 2555 N N . VAL A 1 351 ? -6.398 -0.921 8.156 1 98.88 351 VAL A N 1
ATOM 2556 C CA . VAL A 1 351 ? -7.551 -1.673 8.641 1 98.88 351 VAL A CA 1
ATOM 2557 C C . VAL A 1 351 ? -8.641 -0.708 9.102 1 98.88 351 VAL A C 1
ATOM 2559 O O . VAL A 1 351 ? -8.461 0.026 10.078 1 98.88 351 VAL A O 1
ATOM 2562 N N . ASP A 1 352 ? -9.773 -0.717 8.406 1 98.75 352 ASP A N 1
ATOM 2563 C CA . ASP A 1 352 ? -10.867 0.184 8.75 1 98.75 352 ASP A CA 1
ATOM 2564 C C . ASP A 1 352 ? -11.82 -0.467 9.75 1 98.75 352 ASP A C 1
ATOM 2566 O O . ASP A 1 352 ? -12.203 0.153 10.742 1 98.75 352 ASP A O 1
ATOM 2570 N N . VAL A 1 353 ? -12.227 -1.705 9.375 1 98.81 353 VAL A N 1
ATOM 2571 C CA . VAL A 1 353 ? -13.266 -2.408 10.125 1 98.81 353 VAL A CA 1
ATOM 2572 C C . VAL A 1 353 ? -12.836 -3.852 10.367 1 98.81 353 VAL A C 1
ATOM 2574 O O . VAL A 1 353 ? -12.297 -4.508 9.477 1 98.81 353 VAL A O 1
ATOM 2577 N N . VAL A 1 354 ? -13.023 -4.285 11.562 1 98.88 354 VAL A N 1
ATOM 2578 C CA . VAL A 1 354 ? -12.797 -5.691 11.891 1 98.88 354 VAL A CA 1
ATOM 2579 C C . VAL A 1 354 ? -14.125 -6.363 12.219 1 98.88 354 VAL A C 1
ATOM 2581 O O . VAL A 1 354 ? -14.945 -5.809 12.953 1 98.88 354 VAL A O 1
ATOM 2584 N N . VAL A 1 355 ? -14.336 -7.512 11.617 1 98.81 355 VAL A N 1
ATOM 2585 C CA . VAL A 1 355 ? -15.602 -8.219 11.781 1 98.81 355 VAL A CA 1
ATOM 2586 C C . VAL A 1 355 ? -15.336 -9.633 12.289 1 98.81 355 VAL A C 1
ATOM 2588 O O . VAL A 1 355 ? -14.477 -10.336 11.766 1 98.81 355 VAL A O 1
ATOM 2591 N N . THR A 1 356 ? -15.992 -10.094 13.367 1 98.31 356 THR A N 1
ATOM 2592 C CA . THR A 1 356 ? -16.109 -11.477 13.812 1 98.31 356 THR A CA 1
ATOM 2593 C C . THR A 1 356 ? -17.562 -11.914 13.867 1 98.31 356 THR A C 1
ATOM 2595 O O . THR A 1 356 ? -18.453 -11.164 13.469 1 98.31 356 THR A O 1
ATOM 2598 N N . GLU A 1 357 ? -17.734 -13.172 14.273 1 97.69 357 GLU A N 1
ATOM 2599 C CA . GLU A 1 357 ? -19.109 -13.648 14.414 1 97.69 357 GLU A CA 1
ATOM 2600 C C . GLU A 1 357 ? -19.828 -12.906 15.531 1 97.69 357 GLU A C 1
ATOM 2602 O O . GLU A 1 357 ? -21.062 -12.945 15.609 1 97.69 357 GLU A O 1
ATOM 2607 N N . ARG A 1 358 ? -19.094 -12.141 16.312 1 97.19 358 ARG A N 1
ATOM 2608 C CA . ARG A 1 358 ? -19.641 -11.477 17.484 1 97.19 358 ARG A CA 1
ATOM 2609 C C . ARG A 1 358 ? -20.078 -10.055 17.156 1 97.19 358 ARG A C 1
ATOM 2611 O O . ARG A 1 358 ? -20.812 -9.422 17.922 1 97.19 358 ARG A O 1
ATOM 2618 N N . GLY A 1 359 ? -19.578 -9.555 16.094 1 97.94 359 GLY A N 1
ATOM 2619 C CA . GLY A 1 359 ? -19.984 -8.195 15.734 1 97.94 359 GLY A CA 1
ATOM 2620 C C . GLY A 1 359 ? -18.953 -7.477 14.891 1 97.94 359 GLY A C 1
ATOM 2621 O O . GLY A 1 359 ? -18.219 -8.102 14.117 1 97.94 359 GLY A O 1
ATOM 2622 N N . VAL A 1 360 ? -19.094 -6.152 14.922 1 98.56 360 VAL A N 1
ATOM 2623 C CA . VAL A 1 360 ? -18.297 -5.285 14.055 1 98.56 360 VAL A CA 1
ATOM 2624 C C . VAL A 1 360 ? -17.578 -4.23 14.898 1 98.56 360 VAL A C 1
ATOM 2626 O O . VAL A 1 360 ? -18.188 -3.623 15.789 1 98.56 360 VAL A O 1
ATOM 2629 N N . ALA A 1 361 ? -16.312 -4.059 14.711 1 98.62 361 ALA A N 1
ATOM 2630 C CA . ALA A 1 361 ? -15.547 -2.945 15.273 1 98.62 361 ALA A CA 1
ATOM 2631 C C . ALA A 1 361 ? -15.086 -1.988 14.188 1 98.62 361 ALA A C 1
ATOM 2633 O O . ALA A 1 361 ? -14.258 -2.35 13.344 1 98.62 361 ALA A O 1
ATOM 2634 N N . ASP A 1 362 ? -15.633 -0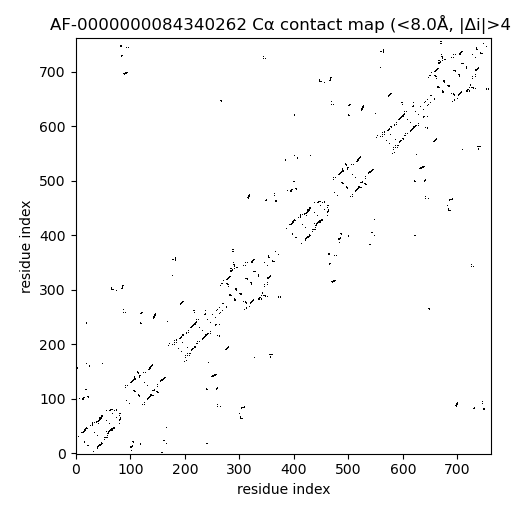.784 14.156 1 98.5 362 ASP A N 1
ATOM 2635 C CA . ASP A 1 362 ? -15.188 0.279 13.258 1 98.5 362 ASP A CA 1
ATOM 2636 C C . ASP A 1 362 ? -14.023 1.057 13.867 1 98.5 362 ASP A C 1
ATOM 2638 O O . ASP A 1 362 ? -14.188 1.746 14.875 1 98.5 362 ASP A O 1
ATOM 2642 N N . LEU A 1 363 ? -12.844 0.933 13.242 1 98.69 363 LEU A N 1
ATOM 2643 C CA . LEU A 1 363 ? -11.625 1.478 13.828 1 98.69 363 LEU A CA 1
ATOM 2644 C C . LEU A 1 363 ? -11.305 2.846 13.234 1 98.69 363 LEU A C 1
ATOM 2646 O O . LEU A 1 363 ? -10.359 3.508 13.672 1 98.69 363 LEU A O 1
ATOM 2650 N N . ARG A 1 364 ? -12.07 3.354 12.234 1 98.38 364 ARG A N 1
ATOM 2651 C CA . ARG A 1 364 ? -11.797 4.609 11.539 1 98.38 364 ARG A CA 1
ATOM 2652 C C . ARG A 1 364 ? -11.945 5.797 12.484 1 98.38 364 ARG A C 1
ATOM 2654 O O . ARG A 1 364 ? -12.922 5.887 13.227 1 98.38 364 ARG A O 1
ATOM 2661 N N . GLY A 1 365 ? -10.812 6.633 12.422 1 97.88 365 GLY A N 1
ATOM 2662 C CA . GLY A 1 365 ? -10.852 7.855 13.211 1 97.88 365 GLY A CA 1
ATOM 2663 C C . GLY A 1 365 ? -10.453 7.648 14.656 1 97.88 365 GLY A C 1
ATOM 2664 O O . GLY A 1 365 ? -10.406 8.602 15.438 1 97.88 365 GLY A O 1
ATOM 2665 N N . LEU A 1 366 ? -10.18 6.414 15.062 1 98.25 366 LEU A N 1
ATOM 2666 C CA . LEU A 1 366 ? -9.797 6.109 16.438 1 98.25 366 LEU A CA 1
ATOM 2667 C C . LEU A 1 366 ? -8.281 6.188 16.609 1 98.25 366 LEU A C 1
ATOM 2669 O O . LEU A 1 366 ? -7.531 5.883 15.688 1 98.25 366 LEU A O 1
ATOM 2673 N N . ASP A 1 367 ? -7.828 6.656 17.781 1 96.56 367 ASP A N 1
ATOM 2674 C CA . ASP A 1 367 ? -6.41 6.531 18.094 1 96.56 367 ASP A CA 1
ATOM 2675 C C . ASP A 1 367 ? -6.062 5.102 18.5 1 96.56 367 ASP A C 1
ATOM 2677 O O . ASP A 1 367 ? -6.93 4.227 18.516 1 96.56 367 ASP A O 1
ATOM 2681 N N . ARG A 1 368 ? -4.805 4.824 18.812 1 95 368 ARG A N 1
ATOM 2682 C CA . ARG A 1 368 ? -4.344 3.461 19.062 1 95 368 ARG A CA 1
ATOM 2683 C C . ARG A 1 368 ? -5 2.873 20.297 1 95 368 ARG A C 1
ATOM 2685 O O . ARG A 1 368 ? -5.352 1.69 20.328 1 95 368 ARG A O 1
ATOM 2692 N N . GLN A 1 369 ? -5.176 3.646 21.359 1 95.88 369 GLN A N 1
ATOM 2693 C CA . GLN A 1 369 ? -5.805 3.15 22.578 1 95.88 369 GLN A CA 1
ATOM 2694 C C . GLN A 1 369 ? -7.273 2.812 22.344 1 95.88 369 GLN A C 1
ATOM 2696 O O . GLN A 1 369 ? -7.762 1.774 22.797 1 95.88 369 GLN A O 1
ATOM 2701 N N . GLU A 1 370 ? -7.934 3.705 21.672 1 98 370 GLU A N 1
ATOM 2702 C CA . GLU A 1 370 ? -9.336 3.473 21.344 1 98 370 GLU A CA 1
ATOM 2703 C C . GLU A 1 370 ? -9.492 2.23 20.469 1 98 370 GLU A C 1
ATOM 2705 O O . GLU A 1 370 ? -10.438 1.455 20.656 1 98 370 GLU A O 1
ATOM 2710 N N . ARG A 1 371 ? -8.633 2.057 19.516 1 98.19 371 ARG A N 1
ATOM 2711 C CA . ARG A 1 371 ? -8.648 0.878 18.656 1 98.19 371 ARG A CA 1
ATOM 2712 C C . ARG A 1 371 ? -8.5 -0.4 19.484 1 98.19 371 ARG A C 1
ATOM 2714 O O . ARG A 1 371 ? -9.234 -1.367 19.266 1 98.19 371 ARG A O 1
ATOM 2721 N N . THR A 1 372 ? -7.523 -0.354 20.359 1 97.62 372 THR A N 1
ATOM 2722 C CA . THR A 1 372 ? -7.301 -1.513 21.219 1 97.62 372 THR A CA 1
ATOM 2723 C C . THR A 1 372 ? -8.562 -1.86 22 1 97.62 372 THR A C 1
ATOM 2725 O O . THR A 1 372 ? -8.953 -3.027 22.078 1 97.62 372 THR A O 1
ATOM 2728 N N . ARG A 1 373 ? -9.211 -0.832 22.547 1 97.94 373 ARG A N 1
ATOM 2729 C CA . ARG A 1 373 ? -10.438 -1.046 23.297 1 97.94 373 ARG A CA 1
ATOM 2730 C C . ARG A 1 373 ? -11.531 -1.629 22.422 1 97.94 373 ARG A C 1
ATOM 2732 O O . ARG A 1 373 ? -12.234 -2.562 22.812 1 97.94 373 ARG A O 1
ATOM 2739 N N . ALA A 1 374 ? -11.68 -1.085 21.234 1 98.19 374 ALA A N 1
ATOM 2740 C CA . ALA A 1 374 ? -12.695 -1.555 20.297 1 98.19 374 ALA A CA 1
ATOM 2741 C C . ALA A 1 374 ? -12.453 -3.012 19.906 1 98.19 374 ALA A C 1
ATOM 2743 O O . ALA A 1 374 ? -13.398 -3.809 19.844 1 98.19 374 ALA A O 1
ATOM 2744 N N . LEU A 1 375 ? -11.219 -3.342 19.688 1 98.31 375 LEU A N 1
ATOM 2745 C CA . LEU A 1 375 ? -10.867 -4.703 19.312 1 98.31 375 LEU A CA 1
ATOM 2746 C C . LEU A 1 375 ? -11.109 -5.676 20.453 1 98.31 375 LEU A C 1
ATOM 2748 O O . LEU A 1 375 ? -11.688 -6.746 20.25 1 98.31 375 LEU A O 1
ATOM 2752 N N . ARG A 1 376 ? -10.664 -5.293 21.625 1 97.56 376 ARG A N 1
ATOM 2753 C CA . ARG A 1 376 ? -10.883 -6.148 22.797 1 97.56 376 ARG A CA 1
ATOM 2754 C C . ARG A 1 376 ? -12.367 -6.43 23 1 97.56 376 ARG A C 1
ATOM 2756 O O . ARG A 1 376 ? -12.758 -7.555 23.312 1 97.56 376 ARG A O 1
ATOM 2763 N N . ALA A 1 377 ? -13.164 -5.418 22.828 1 97.19 377 ALA A N 1
ATOM 2764 C CA . ALA A 1 377 ? -14.609 -5.559 23.031 1 97.19 377 ALA A CA 1
ATOM 2765 C C . ALA A 1 377 ? -15.203 -6.566 22.047 1 97.19 377 ALA A C 1
ATOM 2767 O O . ALA A 1 377 ? -16.156 -7.273 22.375 1 97.19 377 ALA A O 1
ATOM 2768 N N . LEU A 1 378 ? -14.648 -6.602 20.859 1 97.12 378 LEU A N 1
ATOM 2769 C CA . LEU A 1 378 ? -15.141 -7.496 19.812 1 97.12 378 LEU A CA 1
ATOM 2770 C C . LEU A 1 378 ? -14.797 -8.945 20.141 1 97.12 378 LEU A C 1
ATOM 2772 O O . LEU A 1 378 ? -15.453 -9.867 19.656 1 97.12 378 LEU A O 1
ATOM 2776 N N . TRP A 1 379 ? -13.719 -9.273 20.969 1 94.81 379 TRP A N 1
ATOM 2777 C CA . TRP A 1 379 ? -13.297 -10.625 21.328 1 94.81 379 TRP A CA 1
ATOM 2778 C C . TRP A 1 379 ? -13.797 -11 22.719 1 94.81 379 TRP A C 1
ATOM 2780 O O . TRP A 1 379 ? -13.922 -12.18 23.031 1 94.81 379 TRP A O 1
ATOM 2790 N N . GLU A 1 380 ? -13.766 -10.156 23.828 1 79.25 380 GLU A N 1
ATOM 2791 C CA . GLU A 1 380 ? -14.18 -10.453 25.203 1 79.25 380 GLU A CA 1
ATOM 2792 C C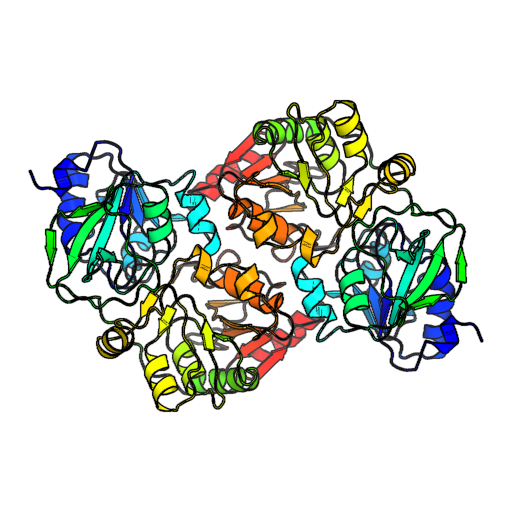 . GLU A 1 380 ? -15.688 -10.695 25.266 1 79.25 380 GLU A C 1
ATOM 2794 O O . GLU A 1 380 ? -16.188 -11.195 26.281 1 79.25 380 GLU A O 1
ATOM 2799 N N . LEU A 1 381 ? -16.547 -10.664 24.047 1 50.06 381 LEU A N 1
ATOM 2800 C CA . LEU A 1 381 ? -17.891 -11.047 24.453 1 50.06 381 LEU A CA 1
ATOM 2801 C C . LEU A 1 381 ? -17.953 -12.539 24.781 1 50.06 381 LEU A C 1
ATOM 2803 O O . LEU A 1 381 ? -17.234 -13.344 24.172 1 50.06 381 LEU A O 1
ATOM 2807 N N . MET B 1 1 ? -18.938 40.531 16.844 1 66.69 1 MET B N 1
ATOM 2808 C CA . MET B 1 1 ? -18.547 39.156 16.562 1 66.69 1 MET B CA 1
ATOM 2809 C C . MET B 1 1 ? -17.594 39.094 15.375 1 66.69 1 MET B C 1
ATOM 2811 O O . MET B 1 1 ? -17.75 39.812 14.398 1 66.69 1 MET B O 1
ATOM 2815 N N . SER B 1 2 ? -16.516 38.375 15.656 1 83 2 SER B N 1
ATOM 2816 C CA . SER B 1 2 ? -15.539 38.281 14.578 1 83 2 SER B CA 1
ATOM 2817 C C . SER B 1 2 ? -16.062 37.438 13.422 1 83 2 SER B C 1
ATOM 2819 O O . SER B 1 2 ? -17.031 36.719 13.578 1 83 2 SER B O 1
ATOM 2821 N N . ALA B 1 3 ? -15.602 37.719 12.281 1 89.88 3 ALA B N 1
ATOM 2822 C CA . ALA B 1 3 ? -15.992 36.969 11.078 1 89.88 3 ALA B CA 1
ATOM 2823 C C . ALA B 1 3 ? -15.82 35.469 11.281 1 89.88 3 ALA B C 1
ATOM 2825 O O . ALA B 1 3 ? -16.641 34.656 10.812 1 89.88 3 ALA B O 1
ATOM 2826 N N . LEU B 1 4 ? -14.844 35.125 12.07 1 95.38 4 LEU B N 1
ATOM 2827 C CA . LEU B 1 4 ? -14.633 33.719 12.367 1 95.38 4 LEU B CA 1
ATOM 2828 C C . LEU B 1 4 ? -15.758 33.188 13.242 1 95.38 4 LEU B C 1
ATOM 2830 O O . LEU B 1 4 ? -16.266 32.094 13.008 1 95.38 4 LEU B O 1
ATOM 2834 N N . GLU B 1 5 ? -16.141 33.938 14.188 1 95.75 5 GLU B N 1
ATOM 2835 C CA . GLU B 1 5 ? -17.219 33.562 15.094 1 95.75 5 GLU B CA 1
ATOM 2836 C C . GLU B 1 5 ? -18.516 33.281 14.328 1 95.75 5 GLU B C 1
ATOM 2838 O O . GLU B 1 5 ? -19.281 32.375 14.688 1 95.75 5 GLU B O 1
ATOM 2843 N N . ASP B 1 6 ? -18.75 34.031 13.289 1 95.88 6 ASP B N 1
ATOM 2844 C CA . ASP B 1 6 ? -19.969 33.875 12.492 1 95.88 6 ASP B CA 1
ATOM 2845 C C . ASP B 1 6 ? -19.984 32.531 11.758 1 95.88 6 ASP B C 1
ATOM 2847 O O . ASP B 1 6 ? -21.062 32.062 11.375 1 95.88 6 ASP B O 1
ATOM 2851 N N . LEU B 1 7 ? -18.828 31.922 11.602 1 97.38 7 LEU B N 1
ATOM 2852 C CA . LEU B 1 7 ? -18.734 30.688 10.82 1 97.38 7 LEU B CA 1
ATOM 2853 C C . LEU B 1 7 ? -18.781 29.469 11.727 1 97.38 7 LEU B C 1
ATOM 2855 O O . LEU B 1 7 ? -18.969 28.344 11.258 1 97.38 7 LEU B O 1
ATOM 2859 N N . VAL B 1 8 ? -18.578 29.641 12.992 1 97.94 8 VAL B N 1
ATOM 2860 C CA . VAL B 1 8 ? -18.453 28.531 13.93 1 97.94 8 VAL B CA 1
ATOM 2861 C C . VAL B 1 8 ? -19.781 28.281 14.633 1 97.94 8 VAL B C 1
ATOM 2863 O O . VAL B 1 8 ? -20.391 29.219 15.156 1 97.94 8 VAL B O 1
ATOM 2866 N N . ARG B 1 9 ? -20.234 27.031 14.594 1 97 9 ARG B N 1
ATOM 2867 C CA . ARG B 1 9 ? -21.469 26.594 15.258 1 97 9 ARG B CA 1
ATOM 2868 C C . ARG B 1 9 ? -21.172 25.5 16.266 1 97 9 ARG B C 1
ATOM 2870 O O . ARG B 1 9 ? -20.172 24.797 16.156 1 97 9 ARG B O 1
ATOM 2877 N N . PRO B 1 10 ? -22.141 25.375 17.203 1 96.12 10 PRO B N 1
ATOM 2878 C CA . PRO B 1 10 ? -21.953 24.312 18.203 1 96.12 10 PRO B CA 1
ATOM 2879 C C . PRO B 1 10 ? -21.812 22.922 17.562 1 96.12 10 PRO B C 1
ATOM 2881 O O . PRO B 1 10 ? -22.5 22.625 16.594 1 96.12 10 PRO B O 1
ATOM 2884 N N . GLY B 1 11 ? -20.844 22.172 18.047 1 97.69 11 GLY B N 1
ATOM 2885 C CA . GLY B 1 11 ? -20.719 20.781 17.656 1 97.69 11 GLY B CA 1
ATOM 2886 C C . GLY B 1 11 ? -19.859 20.578 16.422 1 97.69 11 GLY B C 1
ATOM 2887 O O . GLY B 1 11 ? -19.609 19.453 16.016 1 97.69 11 GLY B O 1
ATOM 2888 N N . MET B 1 12 ? -19.281 21.703 15.859 1 98.62 12 MET B N 1
ATOM 2889 C CA . MET B 1 12 ? -18.531 21.625 14.617 1 98.62 12 MET B CA 1
ATOM 2890 C C . MET B 1 12 ? -17.203 20.891 14.828 1 98.62 12 MET B C 1
ATOM 2892 O O . MET B 1 12 ? -16.594 20.984 15.891 1 98.62 12 MET B O 1
ATOM 2896 N N . ARG B 1 13 ? -16.891 20.125 13.875 1 98.69 13 ARG B N 1
ATOM 2897 C CA . ARG B 1 13 ? -15.516 19.656 13.719 1 98.69 13 ARG B CA 1
ATOM 2898 C C . ARG B 1 13 ? -14.711 20.594 12.836 1 98.69 13 ARG B C 1
ATOM 2900 O O . ARG B 1 13 ? -15.039 20.781 11.656 1 98.69 13 ARG B O 1
ATOM 2907 N N . ILE B 1 14 ? -13.648 21.141 13.367 1 98.88 14 ILE B N 1
ATOM 2908 C CA . ILE B 1 14 ? -12.852 22.141 12.656 1 98.88 14 ILE B CA 1
ATOM 2909 C C . ILE B 1 14 ? -11.508 21.531 12.266 1 98.88 14 ILE B C 1
ATOM 2911 O O . ILE B 1 14 ? -10.805 20.969 13.102 1 98.88 14 ILE B O 1
ATOM 2915 N N . ALA B 1 15 ? -11.234 21.625 10.992 1 98.88 15 ALA B N 1
ATOM 2916 C CA . ALA B 1 15 ? -9.898 21.266 10.523 1 98.88 15 ALA B CA 1
ATOM 2917 C C . ALA B 1 15 ? -8.969 22.469 10.492 1 98.88 15 ALA B C 1
ATOM 2919 O O . ALA B 1 15 ? -9.328 23.516 9.938 1 98.88 15 ALA B O 1
ATOM 2920 N N . LEU B 1 16 ? -7.867 22.328 11.133 1 98.62 16 LEU B N 1
ATOM 2921 C CA . LEU B 1 16 ? -6.809 23.328 11.07 1 98.62 16 LEU B CA 1
ATOM 2922 C C . LEU B 1 16 ? -5.797 22.984 9.984 1 98.62 16 LEU B C 1
ATOM 2924 O O . LEU B 1 16 ? -5.184 21.906 10.016 1 98.62 16 LEU B O 1
ATOM 2928 N N . ALA B 1 17 ? -5.668 23.859 9.016 1 98.38 17 ALA B N 1
ATOM 2929 C CA . ALA B 1 17 ? -4.719 23.641 7.93 1 98.38 17 ALA B CA 1
ATOM 2930 C C . ALA B 1 17 ? -3.301 23.453 8.469 1 98.38 17 ALA B C 1
ATOM 2932 O O . ALA B 1 17 ? -2.895 24.141 9.406 1 98.38 17 ALA B O 1
ATOM 2933 N N . ASP B 1 18 ? -2.582 22.484 7.801 1 97.31 18 ASP B N 1
ATOM 2934 C CA . ASP B 1 18 ? -1.298 22.094 8.367 1 97.31 18 ASP B CA 1
ATOM 2935 C C . ASP B 1 18 ? -0.139 22.734 7.609 1 97.31 18 ASP B C 1
ATOM 2937 O O . ASP B 1 18 ? -0.348 23.625 6.789 1 97.31 18 ASP B O 1
ATOM 2941 N N . GLY B 1 19 ? 1.118 22.406 8.117 1 97.06 19 GLY B N 1
ATOM 2942 C CA . GLY B 1 19 ? 2.33 22.844 7.449 1 97.06 19 GLY B CA 1
ATOM 2943 C C . GLY B 1 19 ? 2.951 24.078 8.094 1 97.06 19 GLY B C 1
ATOM 2944 O O . GLY B 1 19 ? 2.5 24.516 9.148 1 97.06 19 GLY B O 1
ATOM 2945 N N . THR B 1 20 ? 3.967 24.594 7.434 1 97.06 20 THR B N 1
ATOM 2946 C CA . THR B 1 20 ? 4.707 25.75 7.918 1 97.06 20 THR B CA 1
ATOM 2947 C C . THR B 1 20 ? 3.863 27.016 7.805 1 97.06 20 THR B C 1
ATOM 2949 O O . THR B 1 20 ? 4.141 28.016 8.477 1 97.06 20 THR B O 1
ATOM 2952 N N . GLY B 1 21 ? 2.879 26.953 6.965 1 97.25 21 GLY B N 1
ATOM 2953 C CA . GLY B 1 21 ? 2.006 28.094 6.75 1 97.25 21 GLY B CA 1
ATOM 2954 C C . GLY B 1 21 ? 0.686 27.984 7.492 1 97.25 21 GLY B C 1
ATOM 2955 O O . GLY B 1 21 ? -0.297 28.625 7.121 1 97.25 21 GLY B O 1
ATOM 2956 N N . SER B 1 22 ? 0.58 27.156 8.539 1 97.5 22 SER B N 1
ATOM 2957 C CA . SER B 1 22 ? -0.646 27 9.312 1 97.5 22 SER B CA 1
ATOM 2958 C C . SER B 1 22 ? -1.172 28.344 9.789 1 97.5 22 SER B C 1
ATOM 2960 O O . SER B 1 22 ? -0.403 29.297 9.953 1 97.5 22 SER B O 1
ATOM 2962 N N . PRO B 1 23 ? -2.455 28.469 10 1 97.81 23 PRO B N 1
ATOM 2963 C CA . PRO B 1 23 ? -3.076 29.766 10.312 1 97.81 23 PRO B CA 1
ATOM 2964 C C . PRO B 1 23 ? -2.906 30.156 11.773 1 97.81 23 PRO B C 1
ATOM 2966 O O . PRO B 1 23 ? -3.895 30.391 12.477 1 97.81 23 PRO B O 1
ATOM 2969 N N . ARG B 1 24 ? -1.746 30.422 12.141 1 96.69 24 ARG B N 1
ATOM 2970 C CA . ARG B 1 24 ? -1.389 30.688 13.531 1 96.69 24 ARG B CA 1
ATOM 2971 C C . ARG B 1 24 ? -2.049 31.969 14.023 1 96.69 24 ARG B C 1
ATOM 2973 O O . ARG B 1 24 ? -2.316 32.125 15.219 1 96.69 24 ARG B O 1
ATOM 2980 N N . ALA B 1 25 ? -2.359 32.875 13.125 1 96.38 25 ALA B N 1
ATOM 2981 C CA . ALA B 1 25 ? -3 34.125 13.477 1 96.38 25 ALA B CA 1
ATOM 2982 C C . ALA B 1 25 ? -4.418 33.906 13.992 1 96.38 25 ALA B C 1
ATOM 2984 O O . ALA B 1 25 ? -4.961 34.719 14.719 1 96.38 25 ALA B O 1
ATOM 2985 N N . LEU B 1 26 ? -4.988 32.781 13.688 1 97.44 26 LEU B N 1
ATOM 2986 C CA . LEU B 1 26 ? -6.391 32.531 14.016 1 97.44 26 LEU B CA 1
ATOM 2987 C C . LEU B 1 26 ? -6.52 31.578 15.188 1 97.44 26 LEU B C 1
ATOM 2989 O O . LEU B 1 26 ? -7.594 31.453 15.781 1 97.44 26 LEU B O 1
ATOM 2993 N N . THR B 1 27 ? -5.465 30.875 15.594 1 97.69 27 THR B N 1
ATOM 2994 C CA . THR B 1 27 ? -5.555 29.781 16.547 1 97.69 27 THR B CA 1
ATOM 2995 C C . THR B 1 27 ? -6.012 30.281 17.906 1 97.69 27 THR B C 1
ATOM 2997 O O . THR B 1 27 ? -6.816 29.641 18.578 1 97.69 27 THR B O 1
ATOM 3000 N N . PRO B 1 28 ? -5.527 31.562 18.391 1 97.31 28 PRO B N 1
ATOM 3001 C CA . PRO B 1 28 ? -6.035 32.031 19.672 1 97.31 28 PRO B CA 1
ATOM 3002 C C . PRO B 1 28 ? -7.547 32.25 19.672 1 97.31 28 PRO B C 1
ATOM 3004 O O . PRO B 1 28 ? -8.227 31.844 20.625 1 97.31 28 PRO B O 1
ATOM 3007 N N . GLN B 1 29 ? -7.988 32.875 18.609 1 97.5 29 GLN B N 1
ATOM 3008 C CA . GLN B 1 29 ? -9.422 33.094 18.516 1 97.5 29 GLN B CA 1
ATOM 3009 C C . GLN B 1 29 ? -10.195 31.781 18.438 1 97.5 29 GLN B C 1
ATOM 3011 O O . GLN B 1 29 ? -11.266 31.641 19.031 1 97.5 29 GLN B O 1
ATOM 3016 N N . LEU B 1 30 ? -9.688 30.859 17.703 1 98 30 LEU B N 1
ATOM 3017 C CA . LEU B 1 30 ? -10.312 29.547 17.578 1 98 30 LEU B CA 1
ATOM 3018 C C . LEU B 1 30 ? -10.43 28.859 18.938 1 98 30 LEU B C 1
ATOM 3020 O O . LEU B 1 30 ? -11.469 28.281 19.25 1 98 30 LEU B O 1
ATOM 3024 N N . CYS B 1 31 ? -9.398 28.922 19.734 1 98.25 31 CYS B N 1
ATOM 3025 C CA . CYS B 1 31 ? -9.383 28.328 21.062 1 98.25 31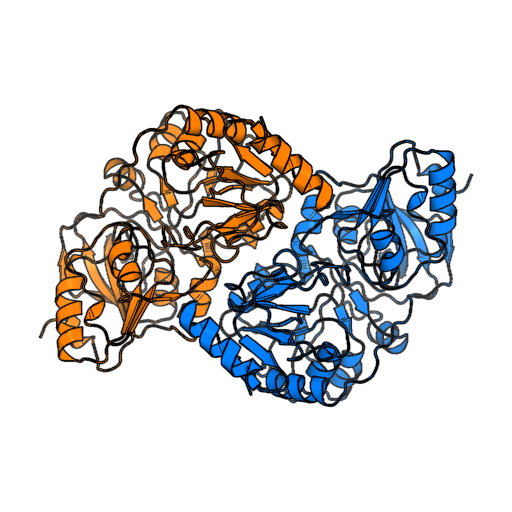 CYS B CA 1
ATOM 3026 C C . CYS B 1 31 ? -10.391 29.016 21.969 1 98.25 31 CYS B C 1
ATOM 3028 O O . CYS B 1 31 ? -11.055 28.359 22.781 1 98.25 31 CYS B O 1
ATOM 3030 N N . GLU B 1 32 ? -10.477 30.328 21.812 1 97.69 32 GLU B N 1
ATOM 3031 C CA . GLU B 1 32 ? -11.469 31.062 22.594 1 97.69 32 GLU B CA 1
ATOM 3032 C C . GLU B 1 32 ? -12.883 30.594 22.266 1 97.69 32 GLU B C 1
ATOM 3034 O O . GLU B 1 32 ? -13.703 30.391 23.172 1 97.69 32 GLU B O 1
ATOM 3039 N N . LEU B 1 33 ? -13.164 30.422 21.016 1 97.88 33 LEU B N 1
ATOM 3040 C CA . LEU B 1 33 ? -14.469 29.938 20.578 1 97.88 33 LEU B CA 1
ATOM 3041 C C . LEU B 1 33 ? -14.727 28.531 21.109 1 97.88 33 LEU B C 1
ATOM 3043 O O . LEU B 1 33 ? -15.844 28.219 21.531 1 97.88 33 LEU B O 1
ATOM 3047 N N . ALA B 1 34 ? -13.688 27.688 21.109 1 98.38 34 ALA B N 1
ATOM 3048 C CA . ALA B 1 34 ? -13.812 26.328 21.609 1 98.38 34 ALA B CA 1
ATOM 3049 C C . ALA B 1 34 ? -14.164 26.328 23.094 1 98.38 34 ALA B C 1
ATOM 3051 O O . ALA B 1 34 ? -15.008 25.531 23.547 1 98.38 34 ALA B O 1
ATOM 3052 N N . ARG B 1 35 ? -13.516 27.234 23.875 1 97.56 35 ARG B N 1
ATOM 3053 C CA . ARG B 1 35 ? -13.82 27.375 25.297 1 97.56 35 ARG B CA 1
ATOM 3054 C C . ARG B 1 35 ? -15.273 27.781 25.516 1 97.56 35 ARG B C 1
ATOM 3056 O O . ARG B 1 35 ? -15.945 27.266 26.391 1 97.56 35 ARG B O 1
ATOM 3063 N N . ARG B 1 36 ? -15.672 28.641 24.719 1 96.75 36 ARG B N 1
ATOM 3064 C CA . ARG B 1 36 ? -17.016 29.203 24.859 1 96.75 36 ARG B CA 1
ATOM 3065 C C . ARG B 1 36 ? -18.078 28.156 24.516 1 96.75 36 ARG B C 1
ATOM 3067 O O . ARG B 1 36 ? -19.078 28.016 25.234 1 96.75 36 ARG B O 1
ATOM 3074 N N . HIS B 1 37 ? -17.938 27.391 23.438 1 96.81 37 HIS B N 1
ATOM 3075 C CA . HIS B 1 37 ? -18.938 26.422 22.984 1 96.81 37 HIS B CA 1
ATOM 3076 C C . HIS B 1 37 ? -18.859 25.125 23.781 1 96.81 37 HIS B C 1
ATOM 3078 O O . HIS B 1 37 ? -19.875 24.531 24.109 1 96.81 37 HIS B O 1
ATOM 3084 N N . GLY B 1 38 ? -17.672 24.641 23.969 1 97.44 38 GLY B N 1
ATOM 3085 C CA . GLY B 1 38 ? -17.422 23.469 24.797 1 97.44 38 GLY B CA 1
ATOM 3086 C C . GLY B 1 38 ? -17.578 22.156 24.047 1 97.44 38 GLY B C 1
ATOM 3087 O O . GLY B 1 38 ? -17.25 21.094 24.562 1 97.44 38 GLY B O 1
ATOM 3088 N N . ASP B 1 39 ? -18.062 22.234 22.797 1 98.44 39 ASP B N 1
ATOM 3089 C CA . ASP B 1 39 ? -18.344 20.969 22.109 1 98.44 39 ASP B CA 1
ATOM 3090 C C . ASP B 1 39 ? -17.703 20.938 20.734 1 98.44 39 ASP B C 1
ATOM 3092 O O . ASP B 1 39 ? -18.047 20.094 19.906 1 98.44 39 ASP B O 1
ATOM 3096 N N . LEU B 1 40 ? -16.781 21.938 20.438 1 98.69 40 LEU B N 1
ATOM 3097 C CA . LEU B 1 40 ? -16.078 21.938 19.172 1 98.69 40 LEU B CA 1
ATOM 3098 C C . LEU B 1 40 ? -15.016 20.844 19.141 1 98.69 40 LEU B C 1
ATOM 3100 O O . LEU B 1 40 ? -14.438 20.5 20.172 1 98.69 40 LEU B O 1
ATOM 3104 N N . ARG B 1 41 ? -14.836 20.234 18 1 98.75 41 ARG B N 1
ATOM 3105 C CA . ARG B 1 41 ? -13.805 19.234 17.781 1 98.75 41 ARG B CA 1
ATOM 3106 C C . ARG B 1 41 ? -12.742 19.734 16.812 1 98.75 41 ARG B C 1
ATOM 3108 O O . ARG B 1 41 ? -13.016 20.609 15.977 1 98.75 41 ARG B O 1
ATOM 3115 N N . LEU B 1 42 ? -11.531 19.203 17 1 98.81 42 LEU B N 1
ATOM 3116 C CA . LEU B 1 42 ? -10.398 19.688 16.219 1 98.81 42 LEU B CA 1
ATOM 3117 C C . LEU B 1 42 ? -9.695 18.547 15.5 1 98.81 42 LEU B C 1
ATOM 3119 O O . LEU B 1 42 ? -9.477 17.484 16.078 1 98.81 42 LEU B O 1
ATOM 3123 N N . ILE B 1 43 ? -9.445 18.75 14.219 1 98.56 43 ILE B N 1
ATOM 3124 C CA . ILE B 1 43 ? -8.57 17.875 13.445 1 98.56 43 ILE B CA 1
ATOM 3125 C C . ILE B 1 43 ? -7.352 18.656 12.969 1 98.56 43 ILE B C 1
ATOM 3127 O O . ILE B 1 43 ? -7.484 19.766 12.445 1 98.56 43 ILE B O 1
ATOM 3131 N N . THR B 1 44 ? -6.195 18.078 13.195 1 97.75 44 THR B N 1
ATOM 3132 C CA . THR B 1 44 ? -4.965 18.688 12.703 1 97.75 44 THR B CA 1
ATOM 3133 C C . THR B 1 44 ? -4.188 17.688 11.836 1 97.75 44 THR B C 1
ATOM 3135 O O . THR B 1 44 ? -4.48 16.5 11.836 1 97.75 44 THR B O 1
ATOM 3138 N N . GLY B 1 45 ? -3.328 18.234 11.008 1 96.44 45 GLY B N 1
ATOM 3139 C CA . GLY B 1 45 ? -2.307 17.484 10.289 1 96.44 45 GLY B CA 1
ATOM 3140 C C . GLY B 1 45 ? -0.899 17.812 10.75 1 96.44 45 GLY B C 1
ATOM 3141 O O . GLY B 1 45 ? -0.65 17.969 11.945 1 96.44 45 GLY B O 1
ATOM 3142 N N . TRP B 1 46 ? -0.023 17.875 9.82 1 96.19 46 TRP B N 1
ATOM 3143 C CA . TRP B 1 46 ? 1.397 18.047 10.109 1 96.19 46 TRP B CA 1
ATOM 3144 C C . TRP B 1 46 ? 1.684 19.469 10.57 1 96.19 46 TRP B C 1
ATOM 3146 O O . TRP B 1 46 ? 1.695 20.406 9.766 1 96.19 46 TRP B O 1
ATOM 3156 N N . LEU B 1 47 ? 1.938 19.594 11.891 1 96.06 47 LEU B N 1
ATOM 3157 C CA . LEU B 1 47 ? 2.389 20.859 12.453 1 96.06 47 LEU B CA 1
ATOM 3158 C C . LEU B 1 47 ? 3.848 20.781 12.883 1 96.06 47 LEU B C 1
ATOM 3160 O O . LEU B 1 47 ? 4.152 20.234 13.953 1 96.06 47 LEU B O 1
ATOM 3164 N N . PRO B 1 48 ? 4.742 21.281 12.078 1 93.56 48 PRO B N 1
ATOM 3165 C CA . PRO B 1 48 ? 6.168 21.062 12.328 1 93.56 48 PRO B CA 1
ATOM 3166 C C . PRO B 1 48 ? 6.711 21.953 13.445 1 93.56 48 PRO B C 1
ATOM 3168 O O . PRO B 1 48 ? 7.797 21.688 13.969 1 93.56 48 PRO B O 1
ATOM 3171 N N . ALA B 1 49 ? 6.008 23.016 13.773 1 94.25 49 ALA B N 1
ATOM 3172 C CA . ALA B 1 49 ? 6.445 23.938 14.82 1 94.25 49 ALA B CA 1
ATOM 3173 C C . ALA B 1 49 ? 5.344 24.172 15.844 1 94.25 49 ALA B C 1
ATOM 3175 O O . ALA B 1 49 ? 4.156 24.141 15.508 1 94.25 49 ALA B O 1
ATOM 3176 N N . GLN B 1 50 ? 5.828 24.453 17.016 1 94.62 50 GLN B N 1
ATOM 3177 C CA . GLN B 1 50 ? 4.867 24.766 18.062 1 94.62 50 GLN B CA 1
ATOM 3178 C C . GLN B 1 50 ? 4.105 26.047 17.734 1 94.62 50 GLN B C 1
ATOM 3180 O O . GLN B 1 50 ? 4.688 27.016 17.25 1 94.62 50 GLN B O 1
ATOM 3185 N N . ASP B 1 51 ? 2.846 26.016 17.953 1 95.88 51 ASP B N 1
ATOM 3186 C CA . ASP B 1 51 ? 1.976 27.188 17.891 1 95.88 51 ASP B CA 1
ATOM 3187 C C . ASP B 1 51 ? 1.541 27.609 19.297 1 95.88 51 ASP B C 1
ATOM 3189 O O . ASP B 1 51 ? 0.668 26.984 19.891 1 95.88 51 ASP B O 1
ATOM 3193 N N . PRO B 1 52 ? 2.127 28.688 19.797 1 94.62 52 PRO B N 1
ATOM 3194 C CA . PRO B 1 52 ? 1.806 29.109 21.156 1 94.62 52 PRO B CA 1
ATOM 3195 C C . PRO B 1 52 ? 0.329 29.453 21.344 1 94.62 52 PRO B C 1
ATOM 3197 O O . PRO B 1 52 ? -0.187 29.406 22.453 1 94.62 52 PRO B O 1
ATOM 3200 N N . GLY B 1 53 ? -0.296 29.75 20.281 1 96.81 53 GLY B N 1
ATOM 3201 C CA . GLY B 1 53 ? -1.695 30.141 20.359 1 96.81 53 GLY B CA 1
ATOM 3202 C C . GLY B 1 53 ? -2.645 28.953 20.328 1 96.81 53 GLY B C 1
ATOM 3203 O O . GLY B 1 53 ? -3.85 29.109 20.547 1 96.81 53 GLY B O 1
ATOM 3204 N N . LEU B 1 54 ? -2.152 27.828 20.094 1 97.69 54 LEU B N 1
ATOM 3205 C CA . LEU B 1 54 ? -2.998 26.641 19.969 1 97.69 54 LEU B CA 1
ATOM 3206 C C . LEU B 1 54 ? -3.043 25.875 21.281 1 97.69 54 LEU B C 1
ATOM 3208 O O . LEU B 1 54 ? -2.002 25.484 21.812 1 97.69 54 LEU B O 1
ATOM 3212 N N . ASP B 1 55 ? -4.223 25.703 21.828 1 97.94 55 ASP B N 1
ATOM 3213 C CA . ASP B 1 55 ? -4.484 24.844 22.984 1 97.94 55 ASP B CA 1
ATOM 3214 C C . ASP B 1 55 ? -5.516 23.766 22.641 1 97.94 55 ASP B C 1
ATOM 3216 O O . ASP B 1 55 ? -6.715 23.953 22.875 1 97.94 55 ASP B O 1
ATOM 3220 N N . PRO B 1 56 ? -5.023 22.641 22.188 1 98.06 56 PRO B N 1
ATOM 3221 C CA . PRO B 1 56 ? -5.977 21.594 21.781 1 98.06 56 PRO B CA 1
ATOM 3222 C C . PRO B 1 56 ? -6.836 21.109 22.953 1 98.06 56 PRO B C 1
ATOM 3224 O O . PRO B 1 56 ? -7.91 20.547 22.734 1 98.06 56 PRO B O 1
ATOM 3227 N N . GLY B 1 57 ? -6.43 21.328 24.172 1 97.75 57 GLY B N 1
ATOM 3228 C CA . GLY B 1 57 ? -7.121 20.859 25.359 1 97.75 57 GLY B CA 1
ATOM 3229 C C . GLY B 1 57 ? -8.477 21.5 25.562 1 97.75 57 GLY B C 1
ATOM 3230 O O . GLY B 1 57 ? -9.305 21 26.328 1 97.75 57 GLY B O 1
ATOM 3231 N N . VAL B 1 58 ? -8.734 22.609 24.906 1 98.31 58 VAL B N 1
ATOM 3232 C CA . VAL B 1 58 ? -9.992 23.328 25.125 1 98.31 58 VAL B CA 1
ATOM 3233 C C . VAL B 1 58 ? -11.062 22.797 24.172 1 98.31 58 VAL B C 1
ATOM 3235 O O . VAL B 1 58 ? -12.227 23.188 24.266 1 98.31 58 VAL B O 1
ATOM 3238 N N . PHE B 1 59 ? -10.703 21.922 23.266 1 98.69 59 PHE B N 1
ATOM 3239 C CA . PHE B 1 59 ? -11.664 21.281 22.375 1 98.69 59 PHE B CA 1
ATOM 3240 C C . PHE B 1 59 ? -12.234 20.016 23 1 98.69 59 PHE B C 1
ATOM 3242 O O . PHE B 1 59 ? -11.555 19.359 23.781 1 98.69 59 PHE B O 1
ATOM 3249 N N . ALA B 1 60 ? -13.469 19.672 22.641 1 98.56 60 ALA B N 1
ATOM 3250 C CA . ALA B 1 60 ? -14.109 18.469 23.172 1 98.56 60 ALA B CA 1
ATOM 3251 C C . ALA B 1 60 ? -13.383 17.219 22.719 1 98.56 60 ALA B C 1
ATOM 3253 O O . ALA B 1 60 ? -13.367 16.203 23.422 1 98.56 60 ALA B O 1
ATOM 3254 N N . ASP B 1 61 ? -12.852 17.25 21.562 1 98.38 61 ASP B N 1
ATOM 3255 C CA . ASP B 1 61 ? -12.062 16.188 20.953 1 98.38 61 ASP B CA 1
ATOM 3256 C C . ASP B 1 61 ? -11.039 16.766 19.969 1 98.38 61 ASP B C 1
ATOM 3258 O O . ASP B 1 61 ? -11.391 17.547 19.078 1 98.38 61 ASP B O 1
ATOM 3262 N N . ALA B 1 62 ? -9.781 16.484 20.188 1 98.69 62 ALA B N 1
ATOM 3263 C CA . ALA B 1 62 ? -8.719 16.922 19.281 1 98.69 62 ALA B CA 1
ATOM 3264 C C . ALA B 1 62 ? -7.918 15.727 18.766 1 98.69 62 ALA B C 1
ATOM 3266 O O . ALA B 1 62 ? -7.379 14.945 19.547 1 98.69 62 ALA B O 1
ATOM 3267 N N . ARG B 1 63 ? -7.848 15.625 17.422 1 98.19 63 ARG B N 1
ATOM 3268 C CA . ARG B 1 63 ? -7.16 14.5 16.797 1 98.19 63 ARG B CA 1
ATOM 3269 C C . ARG B 1 63 ? -6.195 14.977 15.719 1 98.19 63 ARG B C 1
ATOM 3271 O O . ARG B 1 63 ? -6.371 16.062 15.156 1 98.19 63 ARG B O 1
ATOM 3278 N N . SER B 1 64 ? -5.168 14.188 15.508 1 97.56 64 SER B N 1
ATOM 3279 C CA . SER B 1 64 ? -4.219 14.477 14.438 1 97.56 64 SER B CA 1
ATOM 3280 C C . SER B 1 64 ? -3.998 13.258 13.555 1 97.56 64 SER B C 1
ATOM 3282 O O . SER B 1 64 ? -3.865 12.133 14.055 1 97.56 64 SER B O 1
ATOM 3284 N N . VAL B 1 65 ? -3.969 13.492 12.211 1 96.56 65 VAL B N 1
ATOM 3285 C CA . VAL B 1 65 ? -3.705 12.414 11.266 1 96.56 65 VAL B CA 1
ATOM 3286 C C . VAL B 1 65 ? -2.217 12.383 10.93 1 96.56 65 VAL B C 1
ATOM 3288 O O . VAL B 1 65 ? -1.748 11.453 10.266 1 96.56 65 VAL B O 1
ATOM 3291 N N . MET B 1 66 ? -1.503 13.32 11.32 1 94.62 66 MET B N 1
ATOM 3292 C CA . MET B 1 66 ? -0.055 13.461 11.188 1 94.62 66 MET B CA 1
ATOM 3293 C C . MET B 1 66 ? 0.474 14.523 12.148 1 94.62 66 MET B C 1
ATOM 3295 O O . MET B 1 66 ? 0.66 15.68 11.758 1 94.62 66 MET B O 1
ATOM 3299 N N . PRO B 1 67 ? 0.725 14.266 13.422 1 89.94 67 PRO B N 1
ATOM 3300 C CA . PRO B 1 67 ? 0.957 15.297 14.438 1 89.94 67 PRO B CA 1
ATOM 3301 C C . PRO B 1 67 ? 2.162 16.172 14.125 1 89.94 67 PRO B C 1
ATOM 3303 O O . PRO B 1 67 ? 2.045 17.406 14.094 1 89.94 67 PRO B O 1
ATOM 3306 N N . GLY B 1 68 ? 3.314 15.75 13.812 1 87.88 68 GLY B N 1
ATOM 3307 C CA . GLY B 1 68 ? 4.531 16.531 13.664 1 87.88 68 GLY B CA 1
ATOM 3308 C C . GLY B 1 68 ? 5.141 16.953 14.992 1 87.88 68 GLY B C 1
ATOM 3309 O O . GLY B 1 68 ? 4.523 16.766 16.047 1 87.88 68 GLY B O 1
ATOM 3310 N N . TRP B 1 69 ? 6.27 17.719 15 1 88 69 TRP B N 1
ATOM 3311 C CA . TRP B 1 69 ? 7.012 18.094 16.203 1 88 69 TRP B CA 1
ATOM 3312 C C . TRP B 1 69 ? 6.262 19.156 16.984 1 88 69 TRP B C 1
ATOM 3314 O O . TRP B 1 69 ? 6.359 19.203 18.219 1 88 69 TRP B O 1
ATOM 3324 N N . GLY B 1 70 ? 5.508 19.969 16.344 1 93.06 70 GLY B N 1
ATOM 3325 C CA . GLY B 1 70 ? 4.766 21.047 16.984 1 93.06 70 GLY B CA 1
ATOM 3326 C C . GLY B 1 70 ? 3.672 20.547 17.906 1 93.06 70 GLY B C 1
ATOM 3327 O O . GLY B 1 70 ? 3.189 21.281 18.766 1 93.06 70 GLY B O 1
ATOM 3328 N N . LEU B 1 71 ? 3.264 19.312 17.719 1 94.69 71 LEU B N 1
ATOM 3329 C CA . LEU B 1 71 ? 2.17 18.766 18.5 1 94.69 71 LEU B CA 1
ATOM 3330 C C . LEU B 1 71 ? 2.697 17.797 19.562 1 94.69 71 LEU B C 1
ATOM 3332 O O . LEU B 1 71 ? 1.919 17.203 20.312 1 94.69 71 LEU B O 1
ATOM 3336 N N . ARG B 1 72 ? 4.02 17.609 19.625 1 92.12 72 ARG B N 1
ATOM 3337 C CA . ARG B 1 72 ? 4.617 16.562 20.469 1 92.12 72 ARG B CA 1
ATOM 3338 C C . ARG B 1 72 ? 4.137 16.672 21.906 1 92.12 72 ARG B C 1
ATOM 3340 O O . ARG B 1 72 ? 3.707 15.688 22.5 1 92.12 72 ARG B O 1
ATOM 3347 N N . ARG B 1 73 ? 4.145 17.875 22.5 1 92.38 73 ARG B N 1
ATOM 3348 C CA . ARG B 1 73 ? 3.752 18.078 23.891 1 92.38 73 ARG B CA 1
ATOM 3349 C C . ARG B 1 73 ? 2.283 17.719 24.109 1 92.38 73 ARG B C 1
ATOM 3351 O O . ARG B 1 73 ? 1.916 17.172 25.141 1 92.38 73 ARG B O 1
ATOM 3358 N N . HIS B 1 74 ? 1.45 18.047 23.156 1 95.19 74 HIS B N 1
ATOM 3359 C CA . HIS B 1 74 ? 0.015 17.812 23.25 1 95.19 74 HIS B CA 1
ATOM 3360 C C . HIS B 1 74 ? -0.312 16.328 23.109 1 95.19 74 HIS B C 1
ATOM 3362 O O . HIS B 1 74 ? -1.219 15.828 23.766 1 95.19 74 HIS B O 1
ATOM 3368 N N . VAL B 1 75 ? 0.448 15.648 22.219 1 94.56 75 VAL B N 1
ATOM 3369 C CA . VAL B 1 75 ? 0.281 14.211 22.047 1 94.56 75 VAL B CA 1
ATOM 3370 C C . VAL B 1 75 ? 0.733 13.484 23.312 1 94.56 75 VAL B C 1
ATOM 3372 O O . VAL B 1 75 ? 0.027 12.609 23.812 1 94.56 75 VAL B O 1
ATOM 3375 N N . ASP B 1 76 ? 1.876 13.867 23.859 1 91.44 76 ASP B N 1
ATOM 3376 C CA . ASP B 1 76 ? 2.41 13.266 25.078 1 91.44 76 ASP B CA 1
ATOM 3377 C C . ASP B 1 76 ? 1.466 13.469 26.266 1 91.44 76 ASP B C 1
ATOM 3379 O O . ASP B 1 76 ? 1.312 12.586 27.109 1 91.44 76 ASP B O 1
ATOM 3383 N N . ALA B 1 77 ? 0.82 14.648 26.266 1 93.38 77 ALA B N 1
ATOM 3384 C CA . ALA B 1 77 ? -0.082 15 27.359 1 93.38 77 ALA B CA 1
ATOM 3385 C C . ALA B 1 77 ? -1.447 14.344 27.188 1 93.38 77 ALA B C 1
ATOM 3387 O O . ALA B 1 77 ? -2.285 14.367 28.078 1 93.38 77 ALA B O 1
ATOM 3388 N N . GLY B 1 78 ? -1.692 13.844 26.016 1 93.31 78 GLY B N 1
ATOM 3389 C CA . GLY B 1 78 ? -2.961 13.188 25.75 1 93.31 78 GLY B CA 1
ATOM 3390 C C . GLY B 1 78 ? -4.047 14.148 25.297 1 93.31 78 GLY B C 1
ATOM 3391 O O . GLY B 1 78 ? -5.199 13.75 25.109 1 93.31 78 GLY B O 1
ATOM 3392 N N . THR B 1 79 ? -3.75 15.398 25.094 1 96.69 79 THR B N 1
ATOM 3393 C CA . THR B 1 79 ? -4.742 16.375 24.672 1 96.69 79 THR B CA 1
ATOM 3394 C C . THR B 1 79 ? -4.988 16.312 23.172 1 96.69 79 THR B C 1
ATOM 3396 O O . THR B 1 79 ? -5.988 16.828 22.672 1 96.69 79 THR B O 1
ATOM 3399 N N . VAL B 1 80 ? -4.094 15.734 22.469 1 97.19 80 VAL B N 1
ATOM 3400 C CA . VAL B 1 80 ? -4.293 15.406 21.062 1 97.19 80 VAL B CA 1
ATOM 3401 C C . VAL B 1 80 ? -4.141 13.898 20.859 1 97.19 80 VAL B C 1
ATOM 3403 O O . VAL B 1 80 ? -3.131 13.312 21.25 1 97.19 80 VAL B O 1
ATOM 3406 N N . ARG B 1 81 ? -5.137 13.305 20.344 1 97 81 ARG B N 1
ATOM 3407 C CA . ARG B 1 81 ? -5.094 11.883 20.016 1 97 81 ARG B CA 1
ATOM 3408 C C . ARG B 1 81 ? -4.672 11.672 18.562 1 97 81 ARG B C 1
ATOM 3410 O O . ARG B 1 81 ? -5.184 12.328 17.656 1 97 81 ARG B O 1
ATOM 3417 N N . VAL B 1 82 ? -3.75 10.75 18.359 1 96.56 82 VAL B N 1
ATOM 3418 C CA . VAL B 1 82 ? -3.215 10.531 17.016 1 96.56 82 VAL B CA 1
ATOM 3419 C C . VAL B 1 82 ? -3.963 9.383 16.344 1 96.56 82 VAL B C 1
ATOM 3421 O O . VAL B 1 82 ? -4.047 8.281 16.891 1 96.56 82 VAL B O 1
ATOM 3424 N N . VAL B 1 83 ? -4.5 9.656 15.195 1 97.31 83 VAL B N 1
ATOM 3425 C CA . VAL B 1 83 ? -5.141 8.641 14.359 1 97.31 83 VAL B CA 1
ATOM 3426 C C . VAL B 1 83 ? -4.113 8.008 13.43 1 97.31 83 VAL B C 1
ATOM 3428 O O . VAL B 1 83 ? -3.504 8.703 12.609 1 97.31 83 VAL B O 1
ATOM 3431 N N . PRO B 1 84 ? -3.842 6.719 13.602 1 96.56 84 PRO B N 1
ATOM 3432 C CA . PRO B 1 84 ? -2.893 6.098 12.68 1 96.56 84 PRO B CA 1
ATOM 3433 C C . PRO B 1 84 ? -3.406 6.07 11.242 1 96.56 84 PRO B C 1
ATOM 3435 O O . PRO B 1 84 ? -4.418 5.426 10.953 1 96.56 84 PRO B O 1
ATOM 3438 N N . ALA B 1 85 ? -2.736 6.773 10.359 1 96.56 85 ALA B N 1
ATOM 3439 C CA . ALA B 1 85 ? -3.139 6.848 8.961 1 96.56 85 ALA B CA 1
ATOM 3440 C C . ALA B 1 85 ? -1.941 7.133 8.055 1 96.56 85 ALA B C 1
ATOM 3442 O O . ALA B 1 85 ? -1.063 7.922 8.414 1 96.56 85 ALA B O 1
ATOM 3443 N N . ARG B 1 86 ? -1.892 6.406 6.914 1 97.12 86 ARG B N 1
ATOM 3444 C CA . ARG B 1 86 ? -0.961 6.852 5.883 1 97.12 86 ARG B CA 1
ATOM 3445 C C . ARG B 1 86 ? -1.48 8.102 5.176 1 97.12 86 ARG B C 1
ATOM 3447 O O . ARG B 1 86 ? -2.693 8.305 5.082 1 97.12 86 ARG B O 1
ATOM 3454 N N . MET B 1 87 ? -0.625 8.852 4.637 1 97.19 87 MET B N 1
ATOM 3455 C CA . MET B 1 87 ? -1 10.133 4.051 1 97.19 87 MET B CA 1
ATOM 3456 C C . MET B 1 87 ? -1.984 9.945 2.902 1 97.19 87 MET B C 1
ATOM 3458 O O . MET B 1 87 ? -2.936 10.711 2.758 1 97.19 87 MET B O 1
ATOM 3462 N N . SER B 1 88 ? -1.79 8.898 2.102 1 97.44 88 SER B N 1
ATOM 3463 C CA . SER B 1 88 ? -2.631 8.68 0.928 1 97.44 88 SER B CA 1
ATOM 3464 C C . SER B 1 88 ? -4.047 8.281 1.328 1 97.44 88 SER B C 1
ATOM 3466 O O . SER B 1 88 ? -4.957 8.289 0.498 1 97.44 88 SER B O 1
ATOM 3468 N N . ALA B 1 89 ? -4.293 7.98 2.59 1 97.69 89 ALA B N 1
ATOM 3469 C CA . ALA B 1 89 ? -5.625 7.586 3.043 1 97.69 89 ALA B CA 1
ATOM 3470 C C . ALA B 1 89 ? -6.332 8.742 3.736 1 97.69 89 ALA B C 1
ATOM 3472 O O . ALA B 1 89 ? -7.539 8.68 3.996 1 97.69 89 ALA B O 1
ATOM 3473 N N . VAL B 1 90 ? -5.625 9.812 4.027 1 97.81 90 VAL B N 1
ATOM 3474 C CA . VAL B 1 90 ? -6.164 10.938 4.777 1 97.81 90 VAL B CA 1
ATOM 3475 C C . VAL B 1 90 ? -7.367 11.523 4.043 1 97.81 90 VAL B C 1
ATOM 3477 O O . VAL B 1 90 ? -8.406 11.797 4.652 1 97.81 90 VAL B O 1
ATOM 3480 N N . PRO B 1 91 ? -7.328 11.68 2.693 1 97.5 91 PRO B N 1
ATOM 3481 C CA . PRO B 1 91 ? -8.5 12.227 2 1 97.5 91 PRO B CA 1
ATOM 3482 C C . PRO B 1 91 ? -9.758 11.398 2.223 1 97.5 91 PRO B C 1
ATOM 3484 O O . PRO B 1 91 ? -10.844 11.961 2.43 1 97.5 91 PRO B O 1
ATOM 3487 N N . ALA B 1 92 ? -9.602 10.07 2.188 1 97.38 92 ALA B N 1
ATOM 3488 C CA . ALA B 1 92 ? -10.766 9.219 2.404 1 97.38 92 ALA B CA 1
ATOM 3489 C C . ALA B 1 92 ? -11.305 9.375 3.822 1 97.38 92 ALA B C 1
ATOM 3491 O O . ALA B 1 92 ? -12.523 9.414 4.027 1 97.38 92 ALA B O 1
ATOM 3492 N N . LEU B 1 93 ? -10.414 9.461 4.809 1 97.62 93 LEU B N 1
ATOM 3493 C CA . LEU B 1 93 ? -10.812 9.656 6.195 1 97.62 93 LEU B CA 1
ATOM 3494 C C . LEU B 1 93 ? -11.57 10.969 6.363 1 97.62 93 LEU B C 1
ATOM 3496 O O . LEU B 1 93 ? -12.609 11.016 7.023 1 97.62 93 LEU B O 1
ATOM 3500 N N . LEU B 1 94 ? -11.078 11.984 5.688 1 97.81 94 LEU B N 1
ATOM 3501 C CA . LEU B 1 94 ? -11.648 13.32 5.828 1 97.81 94 LEU B CA 1
ATOM 3502 C C . LEU B 1 94 ? -12.93 13.453 5.004 1 97.81 94 LEU B C 1
ATOM 3504 O O . LEU B 1 94 ? -13.711 14.383 5.207 1 97.81 94 LEU B O 1
ATOM 3508 N N . ALA B 1 95 ? -13.148 12.594 4.07 1 96.31 95 ALA B N 1
ATOM 3509 C CA . ALA B 1 95 ? -14.383 12.586 3.289 1 96.31 95 ALA B CA 1
ATOM 3510 C C . ALA B 1 95 ? -15.461 11.75 3.979 1 96.31 95 ALA B C 1
ATOM 3512 O O . ALA B 1 95 ? -16.625 11.812 3.605 1 96.31 95 ALA B O 1
ATOM 3513 N N . GLY B 1 96 ? -15.031 10.992 4.93 1 95.44 96 GLY B N 1
ATOM 3514 C CA . GLY B 1 96 ? -15.93 10.062 5.598 1 95.44 96 GLY B CA 1
ATOM 3515 C C . GLY B 1 96 ? -16.109 10.359 7.074 1 95.44 96 GLY B C 1
ATOM 3516 O O . GLY B 1 96 ? -16.625 11.414 7.441 1 95.44 96 GLY B O 1
ATOM 3517 N N . PRO B 1 97 ? -15.57 9.453 7.934 1 96.38 97 PRO B N 1
ATOM 3518 C CA . PRO B 1 97 ? -15.891 9.516 9.359 1 96.38 97 PRO B CA 1
ATOM 3519 C C . PRO B 1 97 ? -15.312 10.758 10.039 1 96.38 97 PRO B C 1
ATOM 3521 O O . PRO B 1 97 ? -15.781 11.148 11.117 1 96.38 97 PRO B O 1
ATOM 3524 N N . MET B 1 98 ? -14.336 11.414 9.43 1 97.81 98 MET B N 1
ATOM 3525 C CA . MET B 1 98 ? -13.695 12.555 10.078 1 97.81 98 MET B CA 1
ATOM 3526 C C . MET B 1 98 ? -13.922 13.836 9.273 1 97.81 98 MET B C 1
ATOM 3528 O O . MET B 1 98 ? -13.141 14.781 9.367 1 97.81 98 MET B O 1
ATOM 3532 N N . ARG B 1 99 ? -14.945 13.875 8.5 1 98.19 99 ARG B N 1
ATOM 3533 C CA . ARG B 1 99 ? -15.211 15.039 7.652 1 98.19 99 ARG B CA 1
ATOM 3534 C C . ARG B 1 99 ? -15.383 16.297 8.5 1 98.19 99 ARG B C 1
ATOM 3536 O O . ARG B 1 99 ? -16.219 16.344 9.398 1 98.19 99 ARG B O 1
ATOM 3543 N N . PRO B 1 100 ? -14.609 17.344 8.242 1 98.69 100 PRO B N 1
ATOM 3544 C CA . PRO B 1 100 ? -14.773 18.594 8.992 1 98.69 100 PRO B CA 1
ATOM 3545 C C . PRO B 1 100 ? -15.938 19.438 8.477 1 98.69 100 PRO B C 1
ATOM 3547 O O . PRO B 1 100 ? -16.328 19.312 7.312 1 98.69 100 PRO B O 1
ATOM 3550 N N . ASP B 1 101 ? -16.438 20.25 9.375 1 98.62 101 ASP B N 1
ATOM 3551 C CA . ASP B 1 101 ? -17.484 21.188 9.031 1 98.62 101 ASP B CA 1
ATOM 3552 C C . ASP B 1 101 ? -16.906 22.516 8.539 1 98.62 101 ASP B C 1
ATOM 3554 O O . ASP B 1 101 ? -17.594 23.297 7.887 1 98.62 101 ASP B O 1
ATOM 3558 N N . LEU B 1 102 ? -15.672 22.797 8.875 1 98.81 102 LEU B N 1
ATOM 3559 C CA . LEU B 1 102 ? -14.984 24.047 8.578 1 98.81 102 LEU B CA 1
ATOM 3560 C C . LEU B 1 102 ? -13.477 23.828 8.484 1 98.81 102 LEU B C 1
ATOM 3562 O O . LEU B 1 102 ? -12.891 23.109 9.305 1 98.81 102 LEU B O 1
ATOM 3566 N N . LEU B 1 103 ? -12.922 24.344 7.457 1 98.81 103 LEU B N 1
ATOM 3567 C CA . LEU B 1 103 ? -11.477 24.422 7.336 1 98.81 103 LEU B CA 1
ATOM 3568 C C . LEU B 1 103 ? -10.969 25.812 7.664 1 98.81 103 LEU B C 1
ATOM 3570 O O . LEU B 1 103 ? -11.445 26.812 7.102 1 98.81 103 LEU B O 1
ATOM 3574 N N . VAL B 1 104 ? -10.07 25.938 8.633 1 98.81 104 VAL B N 1
ATOM 3575 C CA . VAL B 1 104 ? -9.375 27.188 8.922 1 98.81 104 VAL B CA 1
ATOM 3576 C C . VAL B 1 104 ? -7.988 27.172 8.281 1 98.81 104 VAL B C 1
ATOM 3578 O O . VAL B 1 104 ? -7.164 26.312 8.609 1 98.81 104 VAL B O 1
ATOM 3581 N N . ALA B 1 105 ? -7.75 28.125 7.371 1 98.56 105 ALA B N 1
ATOM 3582 C CA . ALA B 1 105 ? -6.531 28.031 6.574 1 98.56 105 ALA B CA 1
ATOM 3583 C C . ALA B 1 105 ? -5.926 29.406 6.309 1 98.56 105 ALA B C 1
ATOM 3585 O O . ALA B 1 105 ? -6.633 30.406 6.332 1 98.56 105 ALA B O 1
ATOM 3586 N N . SER B 1 106 ? -4.605 29.406 6.129 1 98.31 106 SER B N 1
ATOM 3587 C CA . SER B 1 106 ? -3.922 30.562 5.547 1 98.31 106 SER B CA 1
ATOM 3588 C C . SER B 1 106 ? -3.889 30.469 4.023 1 98.31 106 SER B C 1
ATOM 3590 O O . SER B 1 106 ? -3.553 29.422 3.465 1 98.31 106 SER B O 1
ATOM 3592 N N . LEU B 1 107 ? -4.227 31.547 3.396 1 98.44 107 LEU B N 1
ATOM 3593 C CA . LEU B 1 107 ? -4.199 31.609 1.939 1 98.44 107 LEU B CA 1
ATOM 3594 C C . LEU B 1 107 ? -3.387 32.812 1.462 1 98.44 107 LEU B C 1
ATOM 3596 O O . LEU B 1 107 ? -3.031 33.688 2.258 1 98.44 107 LEU B O 1
ATOM 3600 N N . VAL B 1 108 ? -3.029 32.781 0.246 1 98.25 108 VAL B N 1
ATOM 3601 C CA . VAL B 1 108 ? -2.342 33.844 -0.434 1 98.25 108 VAL B CA 1
ATOM 3602 C C . VAL B 1 108 ? -3.186 34.344 -1.608 1 98.25 108 VAL B C 1
ATOM 3604 O O . VAL B 1 108 ? -3.789 33.562 -2.324 1 98.25 108 VAL B O 1
ATOM 3607 N N . ARG B 1 109 ? -3.232 35.625 -1.745 1 97.31 109 ARG B N 1
ATOM 3608 C CA . ARG B 1 109 ? -3.951 36.188 -2.871 1 97.31 109 ARG B CA 1
ATOM 3609 C C . ARG B 1 109 ? -3.018 36.438 -4.051 1 97.31 109 ARG B C 1
ATOM 3611 O O . ARG B 1 109 ? -1.97 37.062 -3.9 1 97.31 109 ARG B O 1
ATOM 3618 N N . ARG B 1 110 ? -3.383 35.906 -5.152 1 96.25 110 ARG B N 1
ATOM 3619 C CA . ARG B 1 110 ? -2.725 36.156 -6.43 1 96.25 110 ARG B CA 1
ATOM 3620 C C . ARG B 1 110 ? -3.676 36.812 -7.414 1 96.25 110 ARG B C 1
ATOM 3622 O O . ARG B 1 110 ? -4.875 36.938 -7.156 1 96.25 110 ARG B O 1
ATOM 3629 N N . PRO B 1 111 ? -3.16 37.375 -8.562 1 95.38 111 PRO B N 1
ATOM 3630 C CA . PRO B 1 111 ? -4.027 38.125 -9.492 1 95.38 111 PRO B CA 1
ATOM 3631 C C . PRO B 1 111 ? -5.219 37.281 -9.961 1 95.38 111 PRO B C 1
ATOM 3633 O O . PRO B 1 111 ? -6.297 37.844 -10.211 1 95.38 111 PRO B O 1
ATOM 3636 N N . ASP B 1 112 ? -5.008 36.031 -9.992 1 95.5 112 ASP B N 1
ATOM 3637 C CA . ASP B 1 112 ? -6.07 35.219 -10.555 1 95.5 112 ASP B CA 1
ATOM 3638 C C . ASP B 1 112 ? -6.93 34.594 -9.453 1 95.5 112 ASP B C 1
ATOM 3640 O O . ASP B 1 112 ? -7.898 33.875 -9.742 1 95.5 112 ASP B O 1
ATOM 3644 N N . GLY B 1 113 ? -6.559 34.844 -8.195 1 96.88 113 GLY B N 1
ATOM 3645 C CA . GLY B 1 113 ? -7.414 34.312 -7.137 1 96.88 113 GLY B CA 1
ATOM 3646 C C . GLY B 1 113 ? -6.645 33.906 -5.895 1 96.88 113 GLY B C 1
ATOM 3647 O O . GLY B 1 113 ? -5.496 34.312 -5.707 1 96.88 113 GLY B O 1
ATOM 3648 N N . LEU B 1 114 ? -7.359 33.094 -5.02 1 98.12 114 LEU B N 1
ATOM 3649 C CA . LEU B 1 114 ? -6.777 32.625 -3.768 1 98.12 114 LEU B CA 1
ATOM 3650 C C . LEU B 1 114 ? -6.133 31.266 -3.947 1 98.12 114 LEU B C 1
ATOM 3652 O O . LEU B 1 114 ? -6.652 30.406 -4.676 1 98.12 114 LEU B O 1
ATOM 3656 N N . ARG B 1 115 ? -5 31.062 -3.252 1 98.25 115 ARG B N 1
ATOM 3657 C CA . ARG B 1 115 ? -4.254 29.812 -3.307 1 98.25 115 ARG B CA 1
ATOM 3658 C C . ARG B 1 115 ? -3.619 29.5 -1.958 1 98.25 115 ARG B C 1
ATOM 3660 O O . ARG B 1 115 ? -3.58 30.344 -1.067 1 98.25 115 ARG B O 1
ATOM 3667 N N . PHE B 1 116 ? -3.254 28.281 -1.878 1 98.19 116 PHE B N 1
ATOM 3668 C CA . PHE B 1 116 ? -2.406 27.938 -0.746 1 98.19 116 PHE B CA 1
ATOM 3669 C C . PHE B 1 116 ? -0.987 28.453 -0.952 1 98.19 116 PHE B C 1
ATOM 3671 O O . PHE B 1 116 ? -0.599 28.781 -2.074 1 98.19 116 PHE B O 1
ATOM 3678 N N . GLY B 1 117 ? -0.181 28.562 0.128 1 97.81 117 GLY B N 1
ATOM 3679 C CA . GLY B 1 117 ? 1.145 29.156 0.053 1 97.81 117 GLY B CA 1
ATOM 3680 C C . GLY B 1 117 ? 2.262 28.125 0.115 1 97.81 117 GLY B C 1
ATOM 3681 O O . GLY B 1 117 ? 2.672 27.578 -0.914 1 97.81 117 GLY B O 1
ATOM 3682 N N . SER B 1 118 ? 2.615 27.75 1.342 1 97.88 118 SER B N 1
ATOM 3683 C CA . SER B 1 118 ? 3.801 26.938 1.573 1 97.88 118 SER B CA 1
ATOM 3684 C C . SER B 1 118 ? 3.453 25.453 1.594 1 97.88 118 SER B C 1
ATOM 3686 O O . SER B 1 118 ? 4.344 24.609 1.598 1 97.88 118 SER B O 1
ATOM 3688 N N . GLU B 1 119 ? 2.193 25.078 1.579 1 98.12 119 GLU B N 1
ATOM 3689 C CA . GLU B 1 119 ? 1.712 23.703 1.479 1 98.12 119 GLU B CA 1
ATOM 3690 C C . GLU B 1 119 ? 0.342 23.656 0.81 1 98.12 119 GLU B C 1
ATOM 3692 O O . GLU B 1 119 ? -0.395 24.641 0.805 1 98.12 119 GLU B O 1
ATOM 3697 N N . VAL B 1 120 ? 0.02 22.594 0.178 1 98.38 120 VAL B N 1
ATOM 3698 C CA . VAL B 1 120 ? -1.317 22.297 -0.318 1 98.38 120 VAL B CA 1
ATOM 3699 C C . VAL B 1 120 ? -1.908 21.125 0.475 1 98.38 120 VAL B C 1
ATOM 3701 O O . VAL B 1 120 ? -2.969 21.266 1.09 1 98.38 120 VAL B O 1
ATOM 3704 N N . SER B 1 121 ? -1.114 20 0.526 1 96.75 121 SER B N 1
ATOM 3705 C CA . SER B 1 121 ? -1.415 18.859 1.39 1 96.75 121 SER B CA 1
ATOM 3706 C C . SER B 1 121 ? -2.834 18.344 1.158 1 96.75 121 SER B C 1
ATOM 3708 O O . SER B 1 121 ? -3.258 18.172 0.014 1 96.75 121 SER B O 1
ATOM 3710 N N . TRP B 1 122 ? -3.568 18.047 2.227 1 97.94 122 TRP B N 1
ATOM 3711 C CA . TRP B 1 122 ? -4.887 17.422 2.137 1 97.94 122 TRP B CA 1
ATOM 3712 C C . TRP B 1 122 ? -5.98 18.484 2.049 1 97.94 122 TRP B C 1
ATOM 3714 O O . TRP B 1 122 ? -7.16 18.172 1.909 1 97.94 122 TRP B O 1
ATOM 3724 N N . MET B 1 123 ? -5.629 19.734 2.016 1 98.12 123 MET B N 1
ATOM 3725 C CA . MET B 1 123 ? -6.574 20.844 2.186 1 98.12 123 MET B CA 1
ATOM 3726 C C . MET B 1 123 ? -7.363 21.078 0.901 1 98.12 123 MET B C 1
ATOM 3728 O O . MET B 1 123 ? -8.562 21.375 0.947 1 98.12 123 MET B O 1
ATOM 3732 N N . ARG B 1 124 ? -6.699 21 -0.216 1 97.19 124 ARG B N 1
ATOM 3733 C CA . ARG B 1 124 ? -7.387 21.281 -1.475 1 97.19 124 ARG B CA 1
ATOM 3734 C C . ARG B 1 124 ? -8.57 20.344 -1.668 1 97.19 124 ARG B C 1
ATOM 3736 O O . ARG B 1 124 ? -9.641 20.766 -2.105 1 97.19 124 ARG B O 1
ATOM 3743 N N . GLY B 1 125 ? -8.344 19.047 -1.327 1 96.44 125 GLY B N 1
ATOM 3744 C CA . GLY B 1 125 ? -9.445 18.094 -1.435 1 96.44 125 GLY B CA 1
ATOM 3745 C C . GLY B 1 125 ? -10.664 18.516 -0.643 1 96.44 125 GLY B C 1
ATOM 3746 O O . GLY B 1 125 ? -11.797 18.328 -1.101 1 96.44 125 GLY B O 1
ATOM 3747 N N . LEU B 1 126 ? -10.508 19.078 0.535 1 97.62 126 LEU B N 1
ATOM 3748 C CA . LEU B 1 126 ? -11.617 19.547 1.367 1 97.62 126 LEU B CA 1
ATOM 3749 C C . LEU B 1 126 ? -12.344 20.703 0.707 1 97.62 126 LEU B C 1
ATOM 3751 O O . LEU B 1 126 ? -13.578 20.734 0.678 1 97.62 126 LEU B O 1
ATOM 3755 N N . VAL B 1 127 ? -11.531 21.641 0.174 1 97.81 127 VAL B N 1
ATOM 3756 C CA . VAL B 1 127 ? -12.109 22.812 -0.463 1 97.81 127 VAL B CA 1
ATOM 3757 C C . VAL B 1 127 ? -12.938 22.391 -1.674 1 97.81 127 VAL B C 1
ATOM 3759 O O . VAL B 1 127 ? -14.078 22.828 -1.845 1 97.81 127 VAL B O 1
ATOM 3762 N N . GLU B 1 128 ? -12.383 21.516 -2.438 1 95.62 128 GLU B N 1
ATOM 3763 C CA . GLU B 1 128 ? -13.047 21.047 -3.648 1 95.62 128 GLU B CA 1
ATOM 3764 C C . GLU B 1 128 ? -14.281 20.219 -3.316 1 95.62 128 GLU B C 1
ATOM 3766 O O . GLU B 1 128 ? -15.227 20.156 -4.109 1 95.62 128 GLU B O 1
ATOM 3771 N N . ALA B 1 129 ? -14.273 19.625 -2.152 1 95.44 129 ALA B N 1
ATOM 3772 C CA . ALA B 1 129 ? -15.414 18.844 -1.706 1 95.44 129 ALA B CA 1
ATOM 3773 C C . ALA B 1 129 ? -16.516 19.734 -1.139 1 95.44 129 ALA B C 1
ATOM 3775 O O . ALA B 1 129 ? -17.562 19.25 -0.726 1 95.44 129 ALA B O 1
ATOM 3776 N N . GLY B 1 130 ? -16.266 21.016 -1.025 1 96.75 130 GLY B N 1
ATOM 3777 C CA . GLY B 1 130 ? -17.297 21.969 -0.641 1 96.75 130 GLY B CA 1
ATOM 3778 C C . GLY B 1 130 ? -17.266 22.328 0.833 1 96.75 130 GLY B C 1
ATOM 3779 O O . GLY B 1 130 ? -18.203 22.938 1.354 1 96.75 130 GLY B O 1
ATOM 3780 N N . VAL B 1 131 ? -16.219 21.922 1.559 1 98.06 131 VAL B N 1
ATOM 3781 C CA . VAL B 1 131 ? -16.094 22.312 2.957 1 98.06 131 VAL B CA 1
ATOM 3782 C C . VAL B 1 131 ? -15.859 23.828 3.049 1 98.06 131 VAL B C 1
ATOM 3784 O O . VAL B 1 131 ? -14.969 24.359 2.389 1 98.06 131 VAL B O 1
ATOM 3787 N N . PRO B 1 132 ? -16.656 24.547 3.836 1 98.12 132 PRO B N 1
ATOM 3788 C CA . PRO B 1 132 ? -16.422 25.984 4 1 98.12 132 PRO B CA 1
ATOM 3789 C C . PRO B 1 132 ? -15.039 26.281 4.574 1 98.12 132 PRO B C 1
ATOM 3791 O O . PRO B 1 132 ? -14.508 25.5 5.367 1 98.12 132 PRO B O 1
ATOM 3794 N N . VAL B 1 133 ? -14.523 27.422 4.129 1 98.62 133 VAL B N 1
ATOM 3795 C CA . VAL B 1 133 ? -13.18 27.797 4.551 1 98.62 133 VAL B CA 1
ATOM 3796 C C . VAL B 1 133 ? -13.219 29.156 5.254 1 98.62 133 VAL B C 1
ATOM 3798 O O . VAL B 1 133 ? -13.781 30.109 4.727 1 98.62 133 VAL B O 1
ATOM 3801 N N . ALA B 1 134 ? -12.758 29.203 6.48 1 98.75 134 ALA B N 1
ATOM 3802 C CA . ALA B 1 134 ? -12.352 30.453 7.113 1 98.75 134 ALA B CA 1
ATOM 3803 C C . ALA B 1 134 ? -10.891 30.781 6.824 1 98.75 134 ALA B C 1
ATOM 3805 O O . ALA B 1 134 ? -9.992 30.078 7.312 1 98.75 134 ALA B O 1
ATOM 3806 N N . ALA B 1 135 ? -10.664 31.844 6.121 1 98.44 135 ALA B N 1
ATOM 3807 C CA . ALA B 1 135 ? -9.312 32.062 5.613 1 98.44 135 ALA B CA 1
ATOM 3808 C C . ALA B 1 135 ? -8.703 33.312 6.246 1 98.44 135 ALA B C 1
ATOM 3810 O O . ALA B 1 135 ? -9.375 34.344 6.395 1 98.44 135 ALA B O 1
ATOM 3811 N N . VAL B 1 136 ? -7.496 33.188 6.699 1 98.5 136 VAL B N 1
ATOM 3812 C CA . VAL B 1 136 ? -6.645 34.344 6.91 1 98.5 136 VAL B CA 1
ATOM 3813 C C . VAL B 1 136 ? -5.715 34.531 5.715 1 98.5 136 VAL B C 1
ATOM 3815 O O . VAL B 1 136 ? -5.035 33.594 5.301 1 98.5 136 VAL B O 1
ATOM 3818 N N . VAL B 1 137 ? -5.719 35.688 5.121 1 98.19 137 VAL B N 1
ATOM 3819 C CA . VAL B 1 137 ? -4.93 35.906 3.92 1 98.19 137 VAL B CA 1
ATOM 3820 C C . VAL B 1 137 ? -3.604 36.594 4.293 1 98.19 137 VAL B C 1
ATOM 3822 O O . VAL B 1 137 ? -3.588 37.625 4.93 1 98.19 137 VAL B O 1
ATOM 3825 N N . SER B 1 138 ? -2.52 35.938 3.959 1 97.88 138 SER B N 1
ATOM 3826 C CA . SER B 1 138 ? -1.194 36.5 4.215 1 97.88 138 SER B CA 1
ATOM 3827 C C . SER B 1 138 ? -0.793 37.5 3.135 1 97.88 138 SER B C 1
ATOM 3829 O O . SER B 1 138 ? -0.974 37.219 1.943 1 97.88 138 SER B O 1
ATOM 3831 N N . THR B 1 139 ? -0.157 38.531 3.594 1 96.31 139 THR B N 1
ATOM 3832 C CA . THR B 1 139 ? 0.326 39.562 2.66 1 96.31 139 THR B CA 1
ATOM 3833 C C . THR B 1 139 ? 1.793 39.312 2.314 1 96.31 139 THR B C 1
ATOM 3835 O O . THR B 1 139 ? 2.334 39.938 1.406 1 96.31 139 THR B O 1
ATOM 3838 N N . THR B 1 140 ? 2.393 38.375 2.945 1 95.44 140 THR B N 1
ATOM 3839 C CA . THR B 1 140 ? 3.836 38.219 2.785 1 95.44 140 THR B CA 1
ATOM 3840 C C . THR B 1 140 ? 4.188 36.812 2.357 1 95.44 140 THR B C 1
ATOM 3842 O O . THR B 1 140 ? 5.25 36.562 1.774 1 95.44 140 THR B O 1
ATOM 3845 N N . MET B 1 141 ? 3.332 35.844 2.635 1 96.62 141 MET B N 1
ATOM 3846 C CA . MET B 1 141 ? 3.625 34.438 2.326 1 96.62 141 MET B CA 1
ATOM 3847 C C . MET B 1 141 ? 3.717 34.25 0.819 1 96.62 141 MET B C 1
ATOM 3849 O O . MET B 1 141 ? 2.92 34.781 0.058 1 96.62 141 MET B O 1
ATOM 3853 N N . THR B 1 142 ? 4.723 33.469 0.403 1 96.62 142 THR B N 1
ATOM 3854 C CA . THR B 1 142 ? 4.883 33.125 -1.003 1 96.62 142 THR B CA 1
ATOM 3855 C C . THR B 1 142 ? 3.873 32.031 -1.413 1 96.62 142 THR B C 1
ATOM 3857 O O . THR B 1 142 ? 3.186 31.469 -0.563 1 96.62 142 THR B O 1
ATOM 3860 N N . CYS B 1 143 ? 3.736 31.859 -2.719 1 98.12 143 CYS B N 1
ATOM 3861 C CA . CYS B 1 143 ? 2.787 30.891 -3.275 1 98.12 143 CYS B CA 1
ATOM 3862 C C . CYS B 1 143 ? 3.5 29.859 -4.141 1 98.12 143 CYS B C 1
ATOM 3864 O O . CYS B 1 143 ? 3.986 30.188 -5.227 1 98.12 143 CYS B O 1
ATOM 3866 N N . ALA B 1 144 ? 3.504 28.672 -3.643 1 98.38 144 ALA B N 1
ATOM 3867 C CA . ALA B 1 144 ? 4.133 27.578 -4.391 1 98.38 144 ALA B CA 1
ATOM 3868 C C . ALA B 1 144 ? 3.094 26.578 -4.891 1 98.38 144 ALA B C 1
ATOM 3870 O O . ALA B 1 144 ? 3.441 25.547 -5.449 1 98.38 144 ALA B O 1
ATOM 3871 N N . ASP B 1 145 ? 1.794 26.859 -4.691 1 98.38 145 ASP B N 1
ATOM 3872 C CA . ASP B 1 145 ? 0.679 26.031 -5.129 1 98.38 145 ASP B CA 1
ATOM 3873 C C . ASP B 1 145 ? 0.638 25.922 -6.652 1 98.38 145 ASP B C 1
ATOM 3875 O O . ASP B 1 145 ? 0.528 26.938 -7.348 1 98.38 145 ASP B O 1
ATOM 3879 N N . GLY B 1 146 ? 0.677 24.672 -7.133 1 97.88 146 GLY B N 1
ATOM 3880 C CA . GLY B 1 146 ? 0.708 24.484 -8.57 1 97.88 146 GLY B CA 1
ATOM 3881 C C . GLY B 1 146 ? -0.668 24.281 -9.18 1 97.88 146 GLY B C 1
ATOM 3882 O O . GLY B 1 146 ? -0.803 24.156 -10.398 1 97.88 146 GLY B O 1
ATOM 3883 N N . GLY B 1 147 ? -1.704 24.234 -8.367 1 97.06 147 GLY B N 1
ATOM 3884 C CA . GLY B 1 147 ? -3.061 24.047 -8.859 1 97.06 147 GLY B CA 1
ATOM 3885 C C . GLY B 1 147 ? -3.74 25.328 -9.281 1 97.06 147 GLY B C 1
ATOM 3886 O O . GLY B 1 147 ? -3.178 26.422 -9.117 1 97.06 147 GLY B O 1
ATOM 3887 N N . PRO B 1 148 ? -4.918 25.234 -9.883 1 97.06 148 PRO B N 1
ATOM 3888 C CA . PRO B 1 148 ? -5.715 26.422 -10.18 1 97.06 148 PRO B CA 1
ATOM 3889 C C . PRO B 1 148 ? -6.145 27.172 -8.914 1 97.06 148 PRO B C 1
ATOM 3891 O O . PRO B 1 148 ? -6.027 26.641 -7.809 1 97.06 148 PRO B O 1
ATOM 3894 N N . PRO B 1 149 ? -6.578 28.406 -9.094 1 97.38 149 PRO B N 1
ATOM 3895 C CA . PRO B 1 149 ? -7.117 29.109 -7.926 1 97.38 149 PRO B CA 1
ATOM 3896 C C . PRO B 1 149 ? -8.242 28.344 -7.242 1 97.38 149 PRO B C 1
ATOM 3898 O O . PRO B 1 149 ? -8.977 27.609 -7.902 1 97.38 149 PRO B O 1
ATOM 3901 N N . LEU B 1 150 ? -8.336 28.531 -5.918 1 97.94 150 LEU B N 1
ATOM 3902 C CA . LEU B 1 150 ? -9.375 27.844 -5.145 1 97.94 150 LEU B CA 1
ATOM 3903 C C . LEU B 1 150 ? -10.758 28.406 -5.488 1 97.94 150 LEU B C 1
ATOM 3905 O O . LEU B 1 150 ? -10.898 29.578 -5.793 1 97.94 150 LEU B O 1
ATOM 3909 N N . PRO B 1 151 ? -11.734 27.531 -5.465 1 95.38 151 PRO B N 1
ATOM 3910 C CA . PRO B 1 151 ? -13.102 28.031 -5.625 1 95.38 151 PRO B CA 1
ATOM 3911 C C . PRO B 1 151 ? -13.508 28.984 -4.5 1 95.38 151 PRO B C 1
ATOM 3913 O O . PRO B 1 151 ? -13.633 28.562 -3.346 1 95.38 151 PRO B O 1
ATOM 3916 N N . GLU B 1 152 ? -13.836 30.156 -4.863 1 93.25 152 GLU B N 1
ATOM 3917 C CA . GLU B 1 152 ? -13.984 31.203 -3.854 1 93.25 152 GLU B CA 1
ATOM 3918 C C . GLU B 1 152 ? -15.375 31.156 -3.217 1 93.25 152 GLU B C 1
ATOM 3920 O O . GLU B 1 152 ? -15.594 31.75 -2.162 1 93.25 152 GLU B O 1
ATOM 3925 N N . GLU B 1 153 ? -16.266 30.438 -3.828 1 93.69 153 GLU B N 1
ATOM 3926 C CA . GLU B 1 153 ? -17.656 30.438 -3.359 1 93.69 153 GLU B CA 1
ATOM 3927 C C . GLU B 1 153 ? -17.75 29.906 -1.936 1 93.69 153 GLU B C 1
ATOM 3929 O O . GLU B 1 153 ? -18.688 30.25 -1.201 1 93.69 153 GLU B O 1
ATOM 3934 N N . ASN B 1 154 ? -16.844 29.125 -1.493 1 91.56 154 ASN B N 1
ATOM 3935 C CA . ASN B 1 154 ? -16.938 28.547 -0.158 1 91.56 154 ASN B CA 1
ATOM 3936 C C . ASN B 1 154 ? -15.875 29.125 0.778 1 91.56 154 ASN B C 1
ATOM 3938 O O . ASN B 1 154 ? -15.656 28.609 1.873 1 91.56 154 ASN B O 1
ATOM 3942 N N . ILE B 1 155 ? -15.219 30.234 0.378 1 97.94 155 ILE B N 1
ATOM 3943 C CA . ILE B 1 155 ? -14.133 30.797 1.169 1 97.94 155 ILE B CA 1
ATOM 3944 C C . ILE B 1 155 ? -14.578 32.125 1.77 1 97.94 155 ILE B C 1
ATOM 3946 O O . ILE B 1 155 ? -15.031 33.031 1.049 1 97.94 155 ILE B O 1
ATOM 3950 N N . THR B 1 156 ? -14.555 32.281 3.045 1 98.12 156 THR B N 1
ATOM 3951 C CA . THR B 1 156 ? -14.75 33.531 3.758 1 98.12 156 THR B CA 1
ATOM 3952 C C . THR B 1 156 ? -13.43 34.062 4.324 1 98.12 156 THR B C 1
ATOM 3954 O O . THR B 1 156 ? -12.828 33.406 5.184 1 98.12 156 THR B O 1
ATOM 3957 N N . VAL B 1 157 ? -12.984 35.188 3.832 1 97.88 157 VAL B N 1
ATOM 3958 C CA . VAL B 1 157 ? -11.797 35.812 4.391 1 97.88 157 VAL B CA 1
ATOM 3959 C C . VAL B 1 157 ? -12.141 36.469 5.715 1 97.88 157 VAL B C 1
ATOM 3961 O O . VAL B 1 157 ? -12.945 37.406 5.754 1 97.88 157 VAL B O 1
ATOM 3964 N N . VAL B 1 158 ? -11.469 36.031 6.785 1 98 158 VAL B N 1
ATOM 3965 C CA . VAL B 1 158 ? -11.898 36.531 8.094 1 98 158 VAL B CA 1
ATOM 3966 C C . VAL B 1 158 ? -10.844 37.469 8.664 1 98 158 VAL B C 1
ATOM 3968 O O . VAL B 1 158 ? -11.102 38.188 9.617 1 98 158 VAL B O 1
ATOM 3971 N N . ALA B 1 159 ? -9.672 37.406 8.125 1 97.12 159 ALA B N 1
ATOM 3972 C CA . ALA B 1 159 ? -8.586 38.281 8.578 1 97.12 159 ALA B CA 1
ATOM 3973 C C . ALA B 1 159 ? -7.484 38.375 7.523 1 97.12 159 ALA B C 1
ATOM 3975 O O . ALA B 1 159 ? -7.508 37.656 6.527 1 97.12 159 ALA B O 1
ATOM 3976 N N . GLU B 1 160 ? -6.633 39.312 7.707 1 97.31 160 GLU B N 1
ATOM 3977 C CA . GLU B 1 160 ? -5.355 39.406 7.004 1 97.31 160 GLU B CA 1
ATOM 3978 C C . GLU B 1 160 ? -4.188 39.344 7.984 1 97.31 160 GLU B C 1
ATOM 3980 O O . GLU B 1 160 ? -4.344 39.625 9.172 1 97.31 160 GLU B O 1
ATOM 3985 N N . THR B 1 161 ? -3.096 38.844 7.5 1 97.12 161 THR B N 1
ATOM 3986 C CA . THR B 1 161 ? -1.928 38.75 8.367 1 97.12 161 THR B CA 1
ATOM 3987 C C . THR B 1 161 ? -0.645 39 7.582 1 97.12 161 THR B C 1
ATOM 3989 O O . THR B 1 161 ? -0.612 38.812 6.363 1 97.12 161 THR B O 1
ATOM 3992 N N . ASP B 1 162 ? 0.428 39.5 8.328 1 96.06 162 ASP B N 1
ATOM 3993 C CA . ASP B 1 162 ? 1.75 39.625 7.723 1 96.06 162 ASP B CA 1
ATOM 3994 C C . ASP B 1 162 ? 2.684 38.531 8.211 1 96.06 162 ASP B C 1
ATOM 3996 O O . ASP B 1 162 ? 3.9 38.625 8.031 1 96.06 162 ASP B O 1
ATOM 4000 N N . GLN B 1 163 ? 2.049 37.531 8.844 1 92 163 GLN B N 1
ATOM 4001 C CA . GLN B 1 163 ? 2.85 36.406 9.273 1 92 163 GLN B CA 1
ATOM 4002 C C . GLN B 1 163 ? 3.23 35.531 8.086 1 92 163 GLN B C 1
ATOM 4004 O O . GLN B 1 163 ? 2.381 35.156 7.266 1 92 163 GLN B O 1
ATOM 4009 N N . ASP B 1 164 ? 4.539 35.219 8.062 1 92.88 164 ASP B N 1
ATOM 4010 C CA . ASP B 1 164 ? 5.047 34.344 7.027 1 92.88 164 ASP B CA 1
ATOM 4011 C C . ASP B 1 164 ? 5.047 32.875 7.5 1 92.88 164 ASP B C 1
ATOM 4013 O O . ASP B 1 164 ? 4.746 32.594 8.664 1 92.88 164 ASP B O 1
ATOM 4017 N N . ALA B 1 165 ? 5.285 31.984 6.523 1 96.44 165 ALA B N 1
ATOM 4018 C CA . ALA B 1 165 ? 5.488 30.594 6.898 1 96.44 165 ALA B CA 1
ATOM 4019 C C . ALA B 1 165 ? 6.652 30.453 7.879 1 96.44 165 ALA B C 1
ATOM 4021 O O . ALA B 1 165 ? 7.645 31.172 7.781 1 96.44 165 ALA B O 1
ATOM 4022 N N . VAL B 1 166 ? 6.488 29.531 8.797 1 96.38 166 VAL B N 1
ATOM 4023 C CA . VAL B 1 166 ? 7.543 29.297 9.781 1 96.38 166 VAL B CA 1
ATOM 4024 C C . VAL B 1 166 ? 8.781 28.734 9.086 1 96.38 166 VAL B C 1
ATOM 4026 O O . VAL B 1 166 ? 8.672 27.938 8.156 1 96.38 166 VAL B O 1
ATOM 4029 N N . GLU B 1 167 ? 9.93 29.266 9.516 1 96.38 167 GLU B N 1
ATOM 4030 C CA . GLU B 1 167 ? 11.195 28.75 8.992 1 96.38 167 GLU B CA 1
ATOM 4031 C C . GLU B 1 167 ? 11.711 27.594 9.844 1 96.38 167 GLU B C 1
ATOM 4033 O O . GLU B 1 167 ? 11.609 27.609 11.07 1 96.38 167 GLU B O 1
ATOM 4038 N N . LEU B 1 168 ? 12.07 26.562 9.156 1 93.44 168 LEU B N 1
ATOM 4039 C CA . LEU B 1 168 ? 12.664 25.406 9.805 1 93.44 168 LEU B CA 1
ATOM 4040 C C . LEU B 1 168 ? 14.07 25.141 9.266 1 93.44 168 LEU B C 1
ATOM 4042 O O . LEU B 1 168 ? 14.273 25.109 8.047 1 93.44 168 LEU B O 1
ATOM 4046 N N . THR B 1 169 ? 15 25.062 10.172 1 86.94 169 THR B N 1
ATOM 4047 C CA . THR B 1 169 ? 16.375 24.75 9.773 1 86.94 169 THR B CA 1
ATOM 4048 C C . THR B 1 169 ? 16.797 23.391 10.336 1 86.94 169 THR B C 1
ATOM 4050 O O . THR B 1 169 ? 16.266 22.953 11.367 1 86.94 169 THR B O 1
ATOM 4053 N N . SER B 1 170 ? 17.484 22.656 9.539 1 82.62 170 SER B N 1
ATOM 4054 C CA . SER B 1 170 ? 18.078 21.406 9.992 1 82.62 170 SER B CA 1
ATOM 4055 C C . SER B 1 170 ? 19.594 21.531 10.156 1 82.62 170 SER B C 1
ATOM 4057 O O . SER B 1 170 ? 20.25 22.219 9.367 1 82.62 170 SER B O 1
ATOM 4059 N N . PRO B 1 171 ? 20.125 20.922 11.234 1 86.69 171 PRO B N 1
ATOM 4060 C CA . PRO B 1 171 ? 21.578 20.906 11.312 1 86.69 171 PRO B CA 1
ATOM 4061 C C . PRO B 1 171 ? 22.219 20.188 10.117 1 86.69 171 PRO B C 1
ATOM 4063 O O . PRO B 1 171 ? 21.594 19.344 9.484 1 86.69 171 PRO B O 1
ATOM 4066 N N . PRO B 1 172 ? 23.422 20.609 9.867 1 90.5 172 PRO B N 1
ATOM 4067 C CA . PRO B 1 172 ? 24.109 19.922 8.773 1 90.5 172 PRO B CA 1
ATOM 4068 C C . PRO B 1 172 ? 24.344 18.438 9.07 1 90.5 172 PRO B C 1
ATOM 4070 O O . PRO B 1 172 ? 24.469 18.047 10.234 1 90.5 172 PRO B O 1
ATOM 4073 N N . PRO B 1 173 ? 24.406 17.688 8.008 1 94.69 173 PRO B N 1
ATOM 4074 C CA . PRO B 1 173 ? 24.672 16.25 8.211 1 94.69 173 PRO B CA 1
ATOM 4075 C C . PRO B 1 173 ? 26.047 15.992 8.82 1 94.69 173 PRO B C 1
ATOM 4077 O O . PRO B 1 173 ? 27 16.734 8.555 1 94.69 173 PRO B O 1
ATOM 4080 N N . GLY B 1 174 ? 26.094 14.984 9.672 1 95.62 174 GLY B N 1
ATOM 4081 C CA . GLY B 1 174 ? 27.375 14.492 10.188 1 95.62 174 GLY B CA 1
ATOM 4082 C C . GLY B 1 174 ? 27.969 13.391 9.336 1 95.62 174 GLY B C 1
ATOM 4083 O O . GLY B 1 174 ? 27.484 13.117 8.234 1 95.62 174 GLY B O 1
ATOM 4084 N N . PRO B 1 175 ? 29.078 12.844 9.867 1 96.75 175 PRO B N 1
ATOM 4085 C CA . PRO B 1 175 ? 29.797 11.82 9.094 1 96.75 175 PRO B CA 1
ATOM 4086 C C . PRO B 1 175 ? 28.938 10.578 8.836 1 96.75 175 PRO B C 1
ATOM 4088 O O . PRO B 1 175 ? 29.031 9.969 7.766 1 96.75 175 PRO B O 1
ATOM 4091 N N . VAL B 1 176 ? 28.172 10.211 9.82 1 96.62 176 VAL B N 1
ATOM 4092 C CA . VAL B 1 176 ? 27.344 9.016 9.695 1 96.62 176 VAL B CA 1
ATOM 4093 C C . VAL B 1 176 ? 26.297 9.219 8.602 1 96.62 176 VAL B C 1
ATOM 4095 O O . VAL B 1 176 ? 26.156 8.398 7.695 1 96.62 176 VAL B O 1
ATOM 4098 N N . GLU B 1 177 ? 25.562 10.344 8.641 1 96.88 177 GLU B N 1
ATOM 4099 C CA . GLU B 1 177 ? 24.562 10.656 7.613 1 96.88 177 GLU B CA 1
ATOM 4100 C C . GLU B 1 177 ? 25.219 10.75 6.23 1 96.88 177 GLU B C 1
ATOM 4102 O O . GLU B 1 177 ? 24.625 10.32 5.238 1 96.88 177 GLU B O 1
ATOM 4107 N N . THR B 1 178 ? 26.422 11.328 6.23 1 97.88 178 THR B N 1
ATOM 4108 C CA . THR B 1 178 ? 27.125 11.484 4.961 1 97.88 178 THR B CA 1
ATOM 4109 C C . THR B 1 178 ? 27.469 10.117 4.367 1 97.88 178 THR B C 1
ATOM 4111 O O . THR B 1 178 ? 27.281 9.898 3.168 1 97.88 178 THR B O 1
ATOM 4114 N N . ALA B 1 179 ? 27.922 9.203 5.223 1 98.31 179 ALA B N 1
ATOM 4115 C CA . ALA B 1 179 ? 28.266 7.855 4.762 1 98.31 179 ALA B CA 1
ATOM 4116 C C . ALA B 1 179 ? 27.031 7.145 4.215 1 98.31 179 ALA B C 1
ATOM 4118 O O . ALA B 1 179 ? 27.078 6.52 3.152 1 98.31 179 ALA B O 1
ATOM 4119 N N . ILE B 1 180 ? 25.953 7.207 4.898 1 98.56 180 ILE B N 1
ATOM 4120 C CA . ILE B 1 180 ? 24.703 6.609 4.457 1 98.56 180 ILE B CA 1
ATOM 4121 C C . ILE B 1 180 ? 24.297 7.199 3.111 1 98.56 180 ILE B C 1
ATOM 4123 O O . ILE B 1 180 ? 23.938 6.465 2.188 1 98.56 180 ILE B O 1
ATOM 4127 N N . ALA B 1 181 ? 24.359 8.508 3.031 1 98.69 181 ALA B N 1
ATOM 4128 C CA . ALA B 1 181 ? 23.953 9.234 1.829 1 98.69 181 ALA B CA 1
ATOM 4129 C C . ALA B 1 181 ? 24.766 8.797 0.621 1 98.69 181 ALA B C 1
ATOM 4131 O O . ALA B 1 181 ? 24.25 8.695 -0.491 1 98.69 181 ALA B O 1
ATOM 4132 N N . GLU B 1 182 ? 26.031 8.578 0.84 1 98.62 182 GLU B N 1
ATOM 4133 C CA . GLU B 1 182 ? 26.906 8.133 -0.245 1 98.62 182 GLU B CA 1
ATOM 4134 C C . GLU B 1 182 ? 26.484 6.762 -0.766 1 98.62 182 GLU B C 1
ATOM 4136 O O . GLU B 1 182 ? 26.469 6.527 -1.976 1 98.62 182 GLU B O 1
ATOM 4141 N N . HIS B 1 183 ? 26.188 5.879 0.181 1 98.75 183 HIS B N 1
ATOM 4142 C CA . HIS B 1 183 ? 25.672 4.574 -0.227 1 98.75 183 HIS B CA 1
ATOM 4143 C C . HIS B 1 183 ? 24.375 4.715 -1.021 1 98.75 183 HIS B C 1
ATOM 4145 O O . HIS B 1 183 ? 24.203 4.062 -2.055 1 98.75 183 HIS B O 1
ATOM 4151 N N . VAL B 1 184 ? 23.469 5.566 -0.599 1 98.81 184 VAL B N 1
ATOM 4152 C CA . VAL B 1 184 ? 22.156 5.758 -1.235 1 98.81 184 VAL B CA 1
ATOM 4153 C C . VAL B 1 184 ? 22.359 6.367 -2.623 1 98.81 184 VAL B C 1
ATOM 4155 O O . VAL B 1 184 ? 21.703 5.945 -3.586 1 98.81 184 VAL B O 1
ATOM 4158 N N . ALA B 1 185 ? 23.234 7.336 -2.727 1 98.75 185 ALA B N 1
ATOM 4159 C CA . ALA B 1 185 ? 23.469 8.039 -3.986 1 98.75 185 ALA B CA 1
ATOM 4160 C C . ALA B 1 185 ? 23.875 7.066 -5.09 1 98.75 185 ALA B C 1
ATOM 4162 O O . ALA B 1 185 ? 23.531 7.258 -6.258 1 98.75 185 ALA B O 1
ATOM 4163 N N . ARG B 1 186 ? 24.578 6 -4.719 1 98.44 186 ARG B N 1
ATOM 4164 C CA . ARG B 1 186 ? 25.047 5.012 -5.68 1 98.44 186 ARG B CA 1
ATOM 4165 C C . ARG B 1 186 ? 23.891 4.199 -6.246 1 98.44 186 ARG B C 1
ATOM 4167 O O . ARG B 1 186 ? 24.031 3.549 -7.281 1 98.44 186 ARG B O 1
ATOM 4174 N N . LEU B 1 187 ? 22.781 4.234 -5.578 1 98.5 187 LEU B N 1
ATOM 4175 C CA . LEU B 1 187 ? 21.609 3.467 -6 1 98.5 187 LEU B CA 1
ATOM 4176 C C . LEU B 1 187 ? 20.719 4.293 -6.926 1 98.5 187 LEU B C 1
ATOM 4178 O O . LEU B 1 187 ? 19.734 3.783 -7.465 1 98.5 187 LEU B O 1
ATOM 4182 N N . VAL B 1 188 ? 21.016 5.57 -7.18 1 98.75 188 VAL B N 1
ATOM 4183 C CA . VAL B 1 188 ? 20.125 6.492 -7.879 1 98.75 188 VAL B CA 1
ATOM 4184 C C . VAL B 1 188 ? 20.578 6.641 -9.328 1 98.75 188 VAL B C 1
ATOM 4186 O O . VAL B 1 188 ? 21.625 7.227 -9.609 1 98.75 188 VAL B O 1
ATOM 4189 N N . PRO B 1 189 ? 19.781 6.188 -10.25 1 98.19 189 PRO B N 1
ATOM 4190 C CA . PRO B 1 189 ? 20.141 6.375 -11.648 1 98.19 189 PRO B CA 1
ATOM 4191 C C . PRO B 1 189 ? 19.875 7.793 -12.148 1 98.19 189 PRO B C 1
ATOM 4193 O O . PRO B 1 189 ? 19.047 8.508 -11.562 1 98.19 189 PRO B O 1
ATOM 4196 N N . GLU B 1 190 ? 20.578 8.164 -13.211 1 98.5 190 GLU B N 1
ATOM 4197 C CA . GLU B 1 190 ? 20.359 9.469 -13.828 1 98.5 190 GLU B CA 1
ATOM 4198 C C . GLU B 1 190 ? 18.906 9.641 -14.273 1 98.5 190 GLU B C 1
ATOM 4200 O O . GLU B 1 190 ? 18.328 8.742 -14.883 1 98.5 190 GLU B O 1
ATOM 4205 N N . GLY B 1 191 ? 18.344 10.789 -13.938 1 98.62 191 GLY B N 1
ATOM 4206 C CA . GLY B 1 191 ? 17.016 11.133 -14.391 1 98.62 191 GLY B CA 1
ATOM 4207 C C . GLY B 1 191 ? 15.922 10.617 -13.477 1 98.62 191 GLY B C 1
ATOM 4208 O O . GLY B 1 191 ? 14.742 10.938 -13.664 1 98.62 191 GLY B O 1
ATOM 4209 N N . ALA B 1 192 ? 16.234 9.867 -12.406 1 98.75 192 ALA B N 1
ATOM 4210 C CA . ALA B 1 192 ? 15.266 9.227 -11.523 1 98.75 192 ALA B CA 1
ATOM 4211 C C . ALA B 1 192 ? 14.469 10.273 -10.742 1 98.75 192 ALA B C 1
ATOM 4213 O O . ALA B 1 192 ? 14.844 11.445 -10.695 1 98.75 192 ALA B O 1
ATOM 4214 N N . ARG B 1 193 ? 13.32 9.922 -10.305 1 98.81 193 ARG B N 1
ATOM 4215 C CA . ARG B 1 193 ? 12.633 10.633 -9.227 1 98.81 193 ARG B CA 1
ATOM 4216 C C . ARG B 1 193 ? 13.133 10.18 -7.863 1 98.81 193 ARG B C 1
ATOM 4218 O O . ARG B 1 193 ? 13.203 8.984 -7.59 1 98.81 193 ARG B O 1
ATOM 4225 N N . VAL B 1 194 ? 13.484 11.117 -7.082 1 98.88 194 VAL B N 1
ATOM 4226 C CA . VAL B 1 194 ? 14 10.797 -5.754 1 98.88 194 VAL B CA 1
ATOM 4227 C C . VAL B 1 194 ? 13.055 11.344 -4.688 1 98.88 194 VAL B C 1
ATOM 4229 O O . VAL B 1 194 ? 12.664 12.516 -4.742 1 98.88 194 VAL B O 1
ATOM 4232 N N . GLN B 1 195 ? 12.617 10.523 -3.828 1 98.75 195 GLN B N 1
ATOM 4233 C CA . GLN B 1 195 ? 11.891 10.914 -2.625 1 98.75 195 GLN B CA 1
ATOM 4234 C C . GLN B 1 195 ? 12.789 10.844 -1.393 1 98.75 195 GLN B C 1
ATOM 4236 O O . GLN B 1 195 ? 13.469 9.836 -1.17 1 98.75 195 GLN B O 1
ATOM 4241 N N . VAL B 1 196 ? 12.812 11.883 -0.601 1 97.06 196 VAL B N 1
ATOM 4242 C CA . VAL B 1 196 ? 13.594 11.898 0.635 1 97.06 196 VAL B CA 1
ATOM 4243 C C . VAL B 1 196 ? 12.711 12.383 1.789 1 97.06 196 VAL B C 1
ATOM 4245 O O . VAL B 1 196 ? 11.758 13.125 1.58 1 97.06 196 VAL B O 1
ATOM 4248 N N . GLY B 1 197 ? 13.008 11.836 3.002 1 86 197 GLY B N 1
ATOM 4249 C CA . GLY B 1 197 ? 12.344 12.32 4.203 1 86 197 GLY B CA 1
ATOM 4250 C C . GLY B 1 197 ? 12.945 13.617 4.73 1 86 197 GLY B C 1
ATOM 4251 O O . GLY B 1 197 ? 13.898 14.141 4.156 1 86 197 GLY B O 1
ATOM 4252 N N . PRO B 1 198 ? 12.336 14.078 5.738 1 79.56 198 PRO B N 1
ATOM 4253 C CA . PRO B 1 198 ? 12.859 15.289 6.371 1 79.56 198 PRO B CA 1
ATOM 4254 C C . PRO B 1 198 ? 14.102 15.023 7.215 1 79.56 198 PRO B C 1
ATOM 4256 O O . PRO B 1 198 ? 14.406 13.875 7.535 1 79.56 198 PRO B O 1
ATOM 4259 N N . GLY B 1 199 ? 14.859 16.047 7.438 1 83.38 199 GLY B N 1
ATOM 4260 C CA . GLY B 1 199 ? 15.945 15.945 8.398 1 83.38 199 GLY B CA 1
ATOM 4261 C C . GLY B 1 199 ? 17.312 15.844 7.75 1 83.38 199 GLY B C 1
ATOM 4262 O O . GLY B 1 199 ? 17.453 16.125 6.559 1 83.38 199 GLY B O 1
ATOM 4263 N N . ARG B 1 200 ? 18.266 15.43 8.586 1 91.25 200 ARG B N 1
ATOM 4264 C CA . ARG B 1 200 ? 19.672 15.461 8.211 1 91.25 200 ARG B CA 1
ATOM 4265 C C . ARG B 1 200 ? 19.953 14.461 7.098 1 91.25 200 ARG B C 1
ATOM 4267 O O . ARG B 1 200 ? 20.734 14.742 6.188 1 91.25 200 ARG B O 1
ATOM 4274 N N . LEU B 1 201 ? 19.312 13.375 7.18 1 93.69 201 LEU B N 1
ATOM 4275 C CA . LEU B 1 201 ? 19.625 12.328 6.207 1 93.69 201 LEU B CA 1
ATOM 4276 C C . LEU B 1 201 ? 19.109 12.711 4.82 1 93.69 201 LEU B C 1
ATOM 4278 O O . LEU B 1 201 ? 19.812 12.531 3.824 1 93.69 201 LEU B O 1
ATOM 4282 N N . GLY B 1 202 ? 17.875 13.188 4.758 1 93.5 202 GLY B N 1
ATOM 4283 C CA . GLY B 1 202 ? 17.359 13.641 3.475 1 93.5 202 GLY B CA 1
ATOM 4284 C C . GLY B 1 202 ? 18.234 14.703 2.832 1 93.5 202 GLY B C 1
ATOM 4285 O O . GLY B 1 202 ? 18.5 14.656 1.629 1 93.5 202 GLY B O 1
ATOM 4286 N N . THR B 1 203 ? 18.719 15.578 3.652 1 93.94 203 THR B N 1
ATOM 4287 C CA . THR B 1 203 ? 19.625 16.641 3.199 1 93.94 203 THR B CA 1
ATOM 4288 C C . THR B 1 203 ? 20.922 16.047 2.664 1 93.94 203 THR B C 1
ATOM 4290 O O . THR B 1 203 ? 21.391 16.438 1.593 1 93.94 203 THR B O 1
ATOM 4293 N N . ALA B 1 204 ? 21.422 15.125 3.404 1 97.19 204 ALA B N 1
ATOM 4294 C CA . ALA B 1 204 ? 22.672 14.492 3.02 1 97.19 204 ALA B CA 1
ATOM 4295 C C . ALA B 1 204 ? 22.531 13.75 1.694 1 97.19 204 ALA B C 1
ATOM 4297 O O . ALA B 1 204 ? 23.438 13.789 0.854 1 97.19 204 ALA B O 1
ATOM 4298 N N . VAL B 1 205 ? 21.422 13.078 1.507 1 98.06 205 VAL B N 1
ATOM 4299 C CA . VAL B 1 205 ? 21.203 12.289 0.3 1 98.06 205 VAL B CA 1
ATOM 4300 C C . VAL B 1 205 ? 21.203 13.203 -0.922 1 98.06 205 VAL B C 1
ATOM 4302 O O . VAL B 1 205 ? 21.875 12.93 -1.915 1 98.06 205 VAL B O 1
ATOM 4305 N N . LEU B 1 206 ? 20.484 14.305 -0.875 1 97.62 206 LEU B N 1
ATOM 4306 C CA . LEU B 1 206 ? 20.422 15.227 -2.004 1 97.62 206 LEU B CA 1
ATOM 4307 C C . LEU B 1 206 ? 21.797 15.836 -2.277 1 97.62 206 LEU B C 1
ATOM 4309 O O . LEU B 1 206 ? 22.172 16.031 -3.436 1 97.62 206 LEU B O 1
ATOM 4313 N N . ALA B 1 207 ? 22.5 16.109 -1.203 1 96.94 207 ALA B N 1
ATOM 4314 C CA . ALA B 1 207 ? 23.828 16.688 -1.341 1 96.94 207 ALA B CA 1
ATOM 4315 C C . ALA B 1 207 ? 24.781 15.695 -2.014 1 96.94 207 ALA B C 1
ATOM 4317 O O . ALA B 1 207 ? 25.703 16.109 -2.736 1 96.94 207 ALA B O 1
ATOM 4318 N N . ALA B 1 208 ? 24.562 14.438 -1.797 1 98.25 208 ALA B N 1
ATOM 4319 C CA . ALA B 1 208 ? 25.484 13.398 -2.27 1 98.25 208 ALA B CA 1
ATOM 4320 C C . ALA B 1 208 ? 25.219 13.055 -3.732 1 98.25 208 ALA B C 1
ATOM 4322 O O . ALA B 1 208 ? 26.031 12.391 -4.379 1 98.25 208 ALA B O 1
ATOM 4323 N N . LEU B 1 209 ? 24.078 13.477 -4.27 1 98.56 209 LEU B N 1
ATOM 4324 C CA . LEU B 1 209 ? 23.734 13.125 -5.641 1 98.56 209 LEU B CA 1
ATOM 4325 C C . LEU B 1 209 ? 24.688 13.797 -6.629 1 98.56 209 LEU B C 1
ATOM 4327 O O . LEU B 1 209 ? 25.062 14.961 -6.445 1 98.56 209 LEU B O 1
ATOM 4331 N N . SER B 1 210 ? 25.125 13.047 -7.672 1 98.12 210 SER B N 1
ATOM 4332 C CA . SER B 1 210 ? 26.031 13.57 -8.68 1 98.12 210 SER B CA 1
ATOM 4333 C C . SER B 1 210 ? 25.422 13.523 -10.07 1 98.12 210 SER B C 1
ATOM 4335 O O . SER B 1 210 ? 26.078 13.828 -11.062 1 98.12 210 SER B O 1
ATOM 4337 N N . VAL B 1 211 ? 24.172 13.078 -10.195 1 98.62 211 VAL B N 1
ATOM 4338 C CA . VAL B 1 211 ? 23.453 13 -11.461 1 98.62 211 VAL B CA 1
ATOM 4339 C C . VAL B 1 211 ? 22.172 13.812 -11.375 1 98.62 211 VAL B C 1
ATOM 4341 O O . VAL B 1 211 ? 21.609 13.992 -10.281 1 98.62 211 VAL B O 1
ATOM 4344 N N . PRO B 1 212 ? 21.656 14.32 -12.508 1 98.75 212 PRO B N 1
ATOM 4345 C CA . PRO B 1 212 ? 20.391 15.047 -12.484 1 98.75 212 PRO B CA 1
ATOM 4346 C C . PRO B 1 212 ? 19.219 14.164 -12.062 1 98.75 212 PRO B C 1
ATOM 4348 O O . PRO B 1 212 ? 19.125 13.008 -12.484 1 98.75 212 PRO B O 1
ATOM 4351 N N . VAL B 1 213 ? 18.359 14.672 -11.219 1 98.88 213 VAL B N 1
ATOM 4352 C CA . VAL B 1 213 ? 17.203 13.922 -10.742 1 98.88 213 VAL B CA 1
ATOM 4353 C C . VAL B 1 213 ? 16 14.852 -10.641 1 98.88 213 VAL B C 1
ATOM 4355 O O . VAL B 1 213 ? 16.141 16.078 -10.734 1 98.88 213 VAL B O 1
ATOM 4358 N N . ARG B 1 214 ? 14.852 14.305 -10.609 1 98.69 214 ARG B N 1
ATOM 4359 C CA . ARG B 1 214 ? 13.641 14.984 -10.141 1 98.69 214 ARG B CA 1
ATOM 4360 C C . ARG B 1 214 ? 13.391 14.695 -8.664 1 98.69 214 ARG B C 1
ATOM 4362 O O . ARG B 1 214 ? 13.602 13.57 -8.203 1 98.69 214 ARG B O 1
ATOM 4369 N N . VAL B 1 215 ? 13.016 15.688 -7.934 1 98.69 215 VAL B N 1
ATOM 4370 C CA . VAL B 1 215 ? 12.609 15.453 -6.551 1 98.69 215 VAL B CA 1
ATOM 4371 C C . VAL B 1 215 ? 11.094 15.305 -6.477 1 98.69 215 VAL B C 1
ATOM 4373 O O . VAL B 1 215 ? 10.359 16.219 -6.867 1 98.69 215 VAL B O 1
ATOM 4376 N N . ASP B 1 216 ? 10.594 14.211 -6.129 1 98.5 216 ASP B N 1
ATOM 4377 C CA . ASP B 1 216 ? 9.188 13.844 -5.984 1 98.5 216 ASP B CA 1
ATOM 4378 C C . ASP B 1 216 ? 8.906 13.305 -4.582 1 98.5 216 ASP B C 1
ATOM 4380 O O . ASP B 1 216 ? 8.953 12.086 -4.363 1 98.5 216 ASP B O 1
ATOM 4384 N N . SER B 1 217 ? 8.602 14.18 -3.621 1 97.69 217 SER B N 1
ATOM 4385 C CA . SER B 1 217 ? 8.602 13.883 -2.193 1 97.69 217 SER B CA 1
ATOM 4386 C C . SER B 1 217 ? 7.422 14.547 -1.489 1 97.69 217 SER B C 1
ATOM 4388 O O . SER B 1 217 ? 6.797 15.453 -2.041 1 97.69 217 SER B O 1
ATOM 4390 N N . GLY B 1 218 ? 7.078 13.984 -0.285 1 97.31 218 GLY B N 1
ATOM 4391 C CA . GLY B 1 218 ? 6.062 14.656 0.518 1 97.31 218 GLY B CA 1
ATOM 4392 C C . GLY B 1 218 ? 6.449 16.062 0.91 1 97.31 218 GLY B C 1
ATOM 4393 O O . GLY B 1 218 ? 5.637 16.984 0.81 1 97.31 218 GLY B O 1
ATOM 4394 N N . LEU B 1 219 ? 7.688 16.234 1.285 1 96.19 219 LEU B N 1
ATOM 4395 C CA . LEU B 1 219 ? 8.25 17.531 1.659 1 96.19 219 LEU B CA 1
ATOM 4396 C C . LEU B 1 219 ? 9.391 17.906 0.726 1 96.19 219 LEU B C 1
ATOM 4398 O O . LEU B 1 219 ? 10.172 17.062 0.308 1 96.19 219 LEU B O 1
ATOM 4402 N N . LEU B 1 220 ? 9.469 19.125 0.382 1 97.19 220 LEU B N 1
ATOM 4403 C CA . LEU B 1 220 ? 10.602 19.688 -0.354 1 97.19 220 LEU B CA 1
ATOM 4404 C C . LEU B 1 220 ? 11.562 20.406 0.585 1 97.19 220 LEU B C 1
ATOM 4406 O O . LEU B 1 220 ? 11.25 21.484 1.08 1 97.19 220 LEU B O 1
ATOM 4410 N N . PRO B 1 221 ? 12.688 19.797 0.824 1 95.81 221 PRO B N 1
ATOM 4411 C CA . PRO B 1 221 ? 13.617 20.391 1.781 1 95.81 221 PRO B CA 1
ATOM 4412 C C . PRO B 1 221 ? 14.469 21.5 1.158 1 95.81 221 PRO B C 1
ATOM 4414 O O . PRO B 1 221 ? 14.578 21.578 -0.068 1 95.81 221 PRO B O 1
ATOM 4417 N N . GLU B 1 222 ? 15.078 22.234 1.971 1 95.44 222 GLU B N 1
ATOM 4418 C CA . GLU B 1 222 ? 15.922 23.359 1.575 1 95.44 222 GLU B CA 1
ATOM 4419 C C . GLU B 1 222 ? 17.062 22.906 0.673 1 95.44 222 GLU B C 1
ATOM 4421 O O . GLU B 1 222 ? 17.5 23.656 -0.206 1 95.44 222 GLU B O 1
ATOM 4426 N N . SER B 1 223 ? 17.453 21.688 0.817 1 94.75 223 SER B N 1
ATOM 4427 C CA . SER B 1 223 ? 18.609 21.156 0.118 1 94.75 223 SER B CA 1
ATOM 4428 C C . SER B 1 223 ? 18.375 21.109 -1.388 1 94.75 223 SER B C 1
ATOM 4430 O O . SER B 1 223 ? 19.328 20.938 -2.164 1 94.75 223 SER B O 1
ATOM 4432 N N . VAL B 1 224 ? 17.219 21.281 -1.839 1 97.06 224 VAL B N 1
ATOM 4433 C CA . VAL B 1 224 ? 16.922 21.312 -3.27 1 97.06 224 VAL B CA 1
ATOM 4434 C C . VAL B 1 224 ? 17.578 22.547 -3.9 1 97.06 224 VAL B C 1
ATOM 4436 O O . VAL B 1 224 ? 17.891 22.547 -5.094 1 97.06 224 VAL B O 1
ATOM 4439 N N . LEU B 1 225 ? 17.766 23.641 -3.084 1 97.5 225 LEU B N 1
ATOM 4440 C CA . LEU B 1 225 ? 18.406 24.859 -3.582 1 97.5 225 LEU B CA 1
ATOM 4441 C C . LEU B 1 225 ? 19.797 24.547 -4.109 1 97.5 225 LEU B C 1
ATOM 4443 O O . LEU B 1 225 ? 20.156 24.953 -5.219 1 97.5 225 LEU B O 1
ATOM 4447 N N . ASP B 1 226 ? 20.578 23.828 -3.301 1 96.75 226 ASP B N 1
ATOM 4448 C CA . ASP B 1 226 ? 21.922 23.438 -3.709 1 96.75 226 ASP B CA 1
ATOM 4449 C C . ASP B 1 226 ? 21.875 22.531 -4.938 1 96.75 226 ASP B C 1
ATOM 4451 O O . ASP B 1 226 ? 22.688 22.688 -5.859 1 96.75 226 ASP B O 1
ATOM 4455 N N . LEU B 1 227 ? 20.969 21.578 -4.922 1 98.31 227 LEU B N 1
ATOM 4456 C CA . LEU B 1 227 ? 20.797 20.688 -6.059 1 98.31 227 LEU B CA 1
ATOM 4457 C C . LEU B 1 227 ? 20.547 21.469 -7.34 1 98.31 227 LEU B C 1
ATOM 4459 O O . LEU B 1 227 ? 21.109 21.172 -8.391 1 98.31 227 LEU B O 1
ATOM 4463 N N . ASP B 1 228 ? 19.641 22.438 -7.293 1 98.62 228 ASP B N 1
ATOM 4464 C CA . ASP B 1 228 ? 19.312 23.297 -8.43 1 98.62 228 ASP B CA 1
ATOM 4465 C C . ASP B 1 228 ? 20.516 24.125 -8.859 1 98.62 228 ASP B C 1
ATOM 4467 O O . ASP B 1 228 ? 20.797 24.25 -10.055 1 98.62 228 ASP B O 1
ATOM 4471 N N . GLU B 1 229 ? 21.234 24.688 -7.902 1 98.44 229 GLU B N 1
ATOM 4472 C CA . GLU B 1 229 ? 22.422 25.484 -8.188 1 98.44 229 GLU B CA 1
ATOM 4473 C C . GLU B 1 229 ? 23.469 24.672 -8.938 1 98.44 229 GLU B C 1
ATOM 4475 O O . GLU B 1 229 ? 24.156 25.203 -9.812 1 98.44 229 GLU B O 1
ATOM 4480 N N . ARG B 1 230 ? 23.562 23.453 -8.625 1 98.44 230 ARG B N 1
ATOM 4481 C CA . ARG B 1 230 ? 24.531 22.562 -9.25 1 98.44 230 ARG B CA 1
ATOM 4482 C C . ARG B 1 230 ? 24.047 22.094 -10.609 1 98.44 230 ARG B C 1
ATOM 4484 O O . ARG B 1 230 ? 24.734 21.344 -11.297 1 98.44 230 ARG B O 1
ATOM 4491 N N . GLY B 1 231 ? 22.859 22.438 -10.961 1 98.5 231 GLY B N 1
ATOM 4492 C CA . GLY B 1 231 ? 22.312 22.062 -12.25 1 98.5 231 GLY B CA 1
ATOM 4493 C C . GLY B 1 231 ? 21.781 20.625 -12.281 1 98.5 231 GLY B C 1
ATOM 4494 O O . GLY B 1 231 ? 21.641 20.031 -13.352 1 98.5 231 GLY B O 1
ATOM 4495 N N . LEU B 1 232 ? 21.5 20.062 -11.125 1 98.81 232 LEU B N 1
ATOM 4496 C CA . LEU B 1 232 ? 21.156 18.656 -11.039 1 98.81 232 LEU B CA 1
ATOM 4497 C C . LEU B 1 232 ? 19.656 18.469 -10.773 1 98.81 232 LEU B C 1
ATOM 4499 O O . LEU B 1 232 ? 19.172 17.344 -10.734 1 98.81 232 LEU B O 1
ATOM 4503 N N . LEU B 1 233 ? 18.922 19.531 -10.609 1 98.75 233 LEU B N 1
ATOM 4504 C CA . LEU B 1 233 ? 17.484 19.438 -10.367 1 98.75 233 LEU B CA 1
ATOM 4505 C C . LEU B 1 233 ? 16.703 19.547 -11.672 1 98.75 233 LEU B C 1
ATOM 4507 O O . LEU B 1 233 ? 16.688 20.594 -12.312 1 98.75 233 LEU B O 1
ATOM 4511 N N . LEU B 1 234 ? 16.031 18.453 -12.023 1 98.62 234 LEU B N 1
ATOM 4512 C CA . LEU B 1 234 ? 15.258 18.422 -13.266 1 98.62 234 LEU B CA 1
ATOM 4513 C C . LEU B 1 234 ? 13.82 18.875 -13.031 1 98.62 234 LEU B C 1
ATOM 4515 O O . LEU B 1 234 ? 13.109 19.219 -13.977 1 98.62 234 LEU B O 1
ATOM 4519 N N . GLY B 1 235 ? 13.344 18.812 -11.797 1 98.31 235 GLY B N 1
ATOM 4520 C CA . GLY B 1 235 ? 11.992 19.172 -11.398 1 98.31 235 GLY B CA 1
ATOM 4521 C C . GLY B 1 235 ? 11.695 18.859 -9.945 1 98.31 235 GLY B C 1
ATOM 4522 O O . GLY B 1 235 ? 12.422 18.094 -9.312 1 98.31 235 GLY B O 1
ATOM 4523 N N . ALA B 1 236 ? 10.648 19.469 -9.461 1 98.44 236 ALA B N 1
ATOM 4524 C CA . ALA B 1 236 ? 10.25 19.25 -8.07 1 98.44 236 ALA B CA 1
ATOM 4525 C C . ALA B 1 236 ? 8.734 19.141 -7.945 1 98.44 236 ALA B C 1
ATOM 4527 O O . ALA B 1 236 ? 7.992 19.844 -8.633 1 98.44 236 ALA B O 1
ATOM 4528 N N . ASN B 1 237 ? 8.32 18.266 -7.184 1 98.38 237 ASN B N 1
ATOM 4529 C CA . ASN B 1 237 ? 6.926 18.016 -6.832 1 98.38 237 ASN B CA 1
ATOM 4530 C C . ASN B 1 237 ? 6.777 17.625 -5.367 1 98.38 237 ASN B C 1
ATOM 4532 O O . ASN B 1 237 ? 7.41 16.656 -4.914 1 98.38 237 ASN B O 1
ATOM 4536 N N . ALA B 1 238 ? 5.984 18.328 -4.57 1 98.5 238 ALA B N 1
ATOM 4537 C CA . ALA B 1 238 ? 5.824 18.047 -3.148 1 98.5 238 ALA B CA 1
ATOM 4538 C C . ALA B 1 238 ? 4.48 18.547 -2.637 1 98.5 238 ALA B C 1
ATOM 4540 O O . ALA B 1 238 ? 3.676 19.094 -3.406 1 98.5 238 ALA B O 1
ATOM 4541 N N . ALA B 1 239 ? 4.211 18.25 -1.348 1 98.31 239 ALA B N 1
ATOM 4542 C CA . ALA B 1 239 ? 2.998 18.766 -0.711 1 98.31 239 ALA B CA 1
ATOM 4543 C C . ALA B 1 239 ? 3.322 19.891 0.268 1 98.31 239 ALA B C 1
ATOM 4545 O O . ALA B 1 239 ? 2.461 20.703 0.581 1 98.31 239 ALA B O 1
ATOM 4546 N N . TYR B 1 240 ? 4.594 19.891 0.75 1 97.75 240 TYR B N 1
ATOM 4547 C CA . TYR B 1 240 ? 5.023 20.828 1.784 1 97.75 240 TYR B CA 1
ATOM 4548 C C . TYR B 1 240 ? 6.387 21.422 1.45 1 97.75 240 TYR B C 1
ATOM 4550 O O . TYR B 1 240 ? 7.273 20.719 0.956 1 97.75 240 TYR B O 1
ATOM 4558 N N . LEU B 1 241 ? 6.574 22.703 1.737 1 97.56 241 LEU B N 1
ATOM 4559 C CA . LEU B 1 241 ? 7.914 23.281 1.808 1 97.56 241 LEU B CA 1
ATOM 4560 C C . LEU B 1 241 ? 8.453 23.219 3.232 1 97.56 241 LEU B C 1
ATOM 4562 O O . LEU B 1 241 ? 7.719 23.453 4.191 1 97.56 241 LEU B O 1
ATOM 4566 N N . VAL B 1 242 ? 9.656 22.828 3.328 1 95.94 242 VAL B N 1
ATOM 4567 C CA . VAL B 1 242 ? 10.312 22.797 4.629 1 95.94 242 VAL B CA 1
ATOM 4568 C C . VAL B 1 242 ? 11.688 23.453 4.531 1 95.94 242 VAL B C 1
ATOM 4570 O O . VAL B 1 242 ? 12.648 22.844 4.062 1 95.94 242 VAL B O 1
ATOM 4573 N N . GLY B 1 243 ? 11.766 24.609 5.043 1 96.12 243 GLY B N 1
ATOM 4574 C CA . GLY B 1 243 ? 13.016 25.359 4.977 1 96.12 243 GLY B CA 1
ATOM 4575 C C . GLY B 1 243 ? 12.891 26.781 5.445 1 96.12 243 GLY B C 1
ATOM 4576 O O . GLY B 1 243 ? 12.227 27.062 6.449 1 96.12 243 GLY B O 1
ATOM 4577 N N . THR B 1 244 ? 13.688 27.641 4.809 1 96.5 244 THR B N 1
ATOM 4578 C CA . THR B 1 244 ? 13.75 29.047 5.164 1 96.5 244 THR B CA 1
ATOM 4579 C C . THR B 1 244 ? 13.133 29.906 4.066 1 96.5 244 THR B C 1
ATOM 4581 O O . THR B 1 244 ? 12.633 29.391 3.07 1 96.5 244 THR B O 1
ATOM 4584 N N . ARG B 1 245 ? 13.195 31.188 4.32 1 96.81 245 ARG B N 1
ATOM 4585 C CA . ARG B 1 245 ? 12.703 32.156 3.355 1 96.81 245 ARG B CA 1
ATOM 4586 C C . ARG B 1 245 ? 13.336 31.953 1.984 1 96.81 245 ARG B C 1
ATOM 4588 O O . ARG B 1 245 ? 12.68 32.156 0.958 1 96.81 245 ARG B O 1
ATOM 4595 N N . GLN B 1 246 ? 14.578 31.484 1.969 1 97.44 246 GLN B N 1
ATOM 4596 C CA . GLN B 1 246 ? 15.258 31.25 0.701 1 97.44 246 GLN B CA 1
ATOM 4597 C C . GLN B 1 246 ? 14.516 30.203 -0.129 1 97.44 246 GLN B C 1
ATOM 4599 O O . GLN B 1 246 ? 14.297 30.391 -1.326 1 97.44 246 GLN B O 1
ATOM 4604 N N . LEU B 1 247 ? 14.133 29.141 0.479 1 97.75 247 LEU B N 1
ATOM 4605 C CA . LEU B 1 247 ? 13.375 28.094 -0.212 1 97.75 247 LEU B CA 1
ATOM 4606 C C . LEU B 1 247 ? 12 28.609 -0.636 1 97.75 247 LEU B C 1
ATOM 4608 O O . LEU B 1 247 ? 11.555 28.344 -1.752 1 97.75 247 LEU B O 1
ATOM 4612 N N . TYR B 1 248 ? 11.312 29.359 0.28 1 98.44 248 TYR B N 1
ATOM 4613 C CA . TYR B 1 248 ? 9.977 29.891 -0.009 1 98.44 248 TYR B CA 1
ATOM 4614 C C . TYR B 1 248 ? 10.008 30.812 -1.214 1 98.44 248 TYR B C 1
ATOM 4616 O O . TYR B 1 248 ? 9.148 30.719 -2.098 1 98.44 248 TYR B O 1
ATOM 4624 N N . GLU B 1 249 ? 11.008 31.672 -1.248 1 98.25 249 GLU B N 1
ATOM 4625 C CA . GLU B 1 249 ? 11.156 32.594 -2.371 1 98.25 249 GLU B CA 1
ATOM 4626 C C . GLU B 1 249 ? 11.508 31.844 -3.654 1 98.25 249 GLU B C 1
ATOM 4628 O O . GLU B 1 249 ? 10.984 32.156 -4.727 1 98.25 249 GLU B O 1
ATOM 4633 N N . TRP B 1 250 ? 12.383 30.891 -3.559 1 98.56 250 TRP B N 1
ATOM 4634 C CA . TRP B 1 250 ? 12.75 30.062 -4.699 1 98.56 250 TRP B CA 1
ATOM 4635 C C . TRP B 1 250 ? 11.523 29.391 -5.305 1 98.56 250 TRP B C 1
ATOM 4637 O O . TRP B 1 250 ? 11.391 29.312 -6.527 1 98.56 250 TRP B O 1
ATOM 4647 N N . ALA B 1 251 ? 10.602 28.922 -4.477 1 98.62 251 ALA B N 1
ATOM 4648 C CA . ALA B 1 251 ? 9.445 28.141 -4.902 1 98.62 251 ALA B CA 1
ATOM 4649 C C . ALA B 1 251 ? 8.312 29.047 -5.371 1 98.62 251 ALA B C 1
ATOM 4651 O O . ALA B 1 251 ? 7.359 28.578 -6 1 98.62 251 ALA B O 1
ATOM 4652 N N . ASP B 1 252 ? 8.375 30.344 -5.086 1 98.38 252 ASP B N 1
ATOM 4653 C CA . ASP B 1 252 ? 7.297 31.281 -5.375 1 98.38 252 ASP B CA 1
ATOM 4654 C C . ASP B 1 252 ? 6.996 31.328 -6.871 1 98.38 252 ASP B C 1
ATOM 4656 O O . ASP B 1 252 ? 7.875 31.641 -7.68 1 98.38 252 ASP B O 1
ATOM 4660 N N . GLY B 1 253 ? 5.754 30.953 -7.195 1 97.5 253 GLY B N 1
ATOM 4661 C CA . GLY B 1 253 ? 5.297 31.016 -8.578 1 97.5 253 GLY B CA 1
ATOM 4662 C C . GLY B 1 253 ? 5.73 29.828 -9.406 1 97.5 253 GLY B C 1
ATOM 4663 O O . GLY B 1 253 ? 5.395 29.734 -10.594 1 97.5 253 GLY B O 1
ATOM 4664 N N . ARG B 1 254 ? 6.445 28.859 -8.836 1 97.88 254 ARG B N 1
ATOM 4665 C CA . ARG B 1 254 ? 6.98 27.75 -9.617 1 97.88 254 ARG B CA 1
ATOM 4666 C C . ARG B 1 254 ? 5.98 26.594 -9.695 1 97.88 254 ARG B C 1
ATOM 4668 O O . ARG B 1 254 ? 6.129 25.688 -10.523 1 97.88 254 ARG B O 1
ATOM 4675 N N . GLY B 1 255 ? 4.977 26.641 -8.828 1 98.25 255 GLY B N 1
ATOM 4676 C CA . GLY B 1 255 ? 3.947 25.609 -8.867 1 98.25 255 GLY B CA 1
ATOM 4677 C C . GLY B 1 255 ? 4.469 24.219 -8.531 1 98.25 255 GLY B C 1
ATOM 4678 O O . GLY B 1 255 ? 4.105 23.234 -9.18 1 98.25 255 GLY B O 1
ATOM 4679 N N . VAL B 1 256 ? 5.371 24.094 -7.539 1 98.56 256 VAL B N 1
ATOM 4680 C CA . VAL B 1 256 ? 6.043 22.828 -7.234 1 98.56 256 VAL B CA 1
ATOM 4681 C C . VAL B 1 256 ? 5.223 22.031 -6.223 1 98.56 256 VAL B C 1
ATOM 4683 O O . VAL B 1 256 ? 5.59 20.922 -5.852 1 98.56 256 VAL B O 1
ATOM 4686 N N . LEU B 1 257 ? 4.082 22.625 -5.766 1 98.75 257 LEU B N 1
ATOM 4687 C CA . LEU B 1 257 ? 3.303 21.938 -4.734 1 98.75 257 LEU B CA 1
ATOM 4688 C C . LEU B 1 257 ? 1.986 21.422 -5.301 1 98.75 257 LEU B C 1
ATOM 4690 O O . LEU B 1 257 ? 1.369 22.078 -6.148 1 98.75 257 LEU B O 1
ATOM 4694 N N . GLY B 1 258 ? 1.548 20.312 -4.836 1 98.44 258 GLY B N 1
ATOM 4695 C CA . GLY B 1 258 ? 0.26 19.719 -5.16 1 98.44 258 GLY B CA 1
ATOM 4696 C C . GLY B 1 258 ? -0.394 19.047 -3.977 1 98.44 258 GLY B C 1
ATOM 4697 O O . GLY B 1 258 ? 0.207 18.938 -2.906 1 98.44 258 GLY B O 1
ATOM 4698 N N . PRO B 1 259 ? -1.623 18.625 -4.164 1 98.31 259 PRO B N 1
ATOM 4699 C CA . PRO B 1 259 ? -2.359 17.953 -3.09 1 98.31 259 PRO B CA 1
ATOM 4700 C C . PRO B 1 259 ? -1.864 16.531 -2.826 1 98.31 259 PRO B C 1
ATOM 4702 O O . PRO B 1 259 ? -1.194 15.938 -3.678 1 98.31 259 PRO B O 1
ATOM 4705 N N . VAL B 1 260 ? -2.145 15.984 -1.649 1 97.62 260 VAL B N 1
ATOM 4706 C CA . VAL B 1 260 ? -1.72 14.648 -1.247 1 97.62 260 VAL B CA 1
ATOM 4707 C C . VAL B 1 260 ? -2.266 13.617 -2.229 1 97.62 260 VAL B C 1
ATOM 4709 O O . VAL B 1 260 ? -1.629 12.594 -2.479 1 97.62 260 VAL B O 1
ATOM 4712 N N . GLU B 1 261 ? -3.418 13.891 -2.896 1 96.44 261 GLU B N 1
ATOM 4713 C CA . GLU B 1 261 ? -4.039 13 -3.871 1 96.44 261 GLU B CA 1
ATOM 4714 C C . GLU B 1 261 ? -3.146 12.812 -5.094 1 96.44 261 GLU B C 1
ATOM 4716 O O . GLU B 1 261 ? -3.285 11.828 -5.828 1 96.44 261 GLU B O 1
ATOM 4721 N N . VAL B 1 262 ? -2.25 13.734 -5.258 1 96.94 262 VAL B N 1
ATOM 4722 C CA . VAL B 1 262 ? -1.31 13.656 -6.371 1 96.94 262 VAL B CA 1
ATOM 4723 C C . VAL B 1 262 ? 0.064 13.227 -5.855 1 96.94 262 VAL B C 1
ATOM 4725 O O . VAL B 1 262 ? 0.645 12.258 -6.348 1 96.94 262 VAL B O 1
ATOM 4728 N N . VAL B 1 263 ? 0.56 13.906 -4.848 1 98.06 263 VAL B N 1
ATOM 4729 C CA . VAL B 1 263 ? 1.929 13.766 -4.363 1 98.06 263 VAL B CA 1
ATOM 4730 C C . VAL B 1 263 ? 2.127 12.367 -3.773 1 98.06 263 VAL B C 1
ATOM 4732 O O . VAL B 1 263 ? 3.201 11.781 -3.906 1 98.06 263 VAL B O 1
ATOM 4735 N N . HIS B 1 264 ? 1.053 11.773 -3.176 1 97.62 264 HIS B N 1
ATOM 4736 C CA . HIS B 1 264 ? 1.138 10.477 -2.523 1 97.62 264 HIS B CA 1
ATOM 4737 C C . HIS B 1 264 ? 0.362 9.414 -3.303 1 97.62 264 HIS B C 1
ATOM 4739 O O . HIS B 1 264 ? 0.025 8.359 -2.76 1 97.62 264 HIS B O 1
ATOM 4745 N N . GLU B 1 265 ? 0.053 9.672 -4.605 1 96.88 265 GLU B N 1
ATOM 4746 C CA . GLU B 1 265 ? -0.723 8.75 -5.422 1 96.88 265 GLU B CA 1
ATOM 4747 C C . GLU B 1 265 ? 0.119 7.547 -5.848 1 96.88 265 GLU B C 1
ATOM 4749 O O . GLU B 1 265 ? 1.052 7.688 -6.641 1 96.88 265 GLU B O 1
ATOM 4754 N N . PRO B 1 266 ? -0.293 6.32 -5.418 1 94.12 266 PRO B N 1
ATOM 4755 C CA . PRO B 1 266 ? 0.551 5.137 -5.59 1 94.12 266 PRO B CA 1
ATOM 4756 C C . PRO B 1 266 ? 0.847 4.828 -7.055 1 94.12 266 PRO B C 1
ATOM 4758 O O . PRO B 1 266 ? 1.989 4.527 -7.41 1 94.12 266 PRO B O 1
ATOM 4761 N N . ALA B 1 267 ? -0.142 4.871 -7.934 1 94.5 267 ALA B N 1
ATOM 4762 C CA . ALA B 1 267 ? 0.073 4.508 -9.328 1 94.5 267 ALA B CA 1
ATOM 4763 C C . ALA B 1 267 ? 1.012 5.496 -10.016 1 94.5 267 ALA B C 1
ATOM 4765 O O . ALA B 1 267 ? 1.888 5.098 -10.789 1 94.5 267 ALA B O 1
ATOM 4766 N N . ARG B 1 268 ? 0.789 6.746 -9.719 1 96.56 268 ARG B N 1
ATOM 4767 C CA . ARG B 1 268 ? 1.683 7.766 -10.258 1 96.56 268 ARG B CA 1
ATOM 4768 C C . ARG B 1 268 ? 3.115 7.543 -9.781 1 96.56 268 ARG B C 1
ATOM 4770 O O . ARG B 1 268 ? 4.051 7.547 -10.586 1 96.56 268 ARG B O 1
ATOM 4777 N N . LEU B 1 269 ? 3.262 7.34 -8.508 1 97.81 269 LEU B N 1
ATOM 4778 C CA . LEU B 1 269 ? 4.578 7.168 -7.902 1 97.81 269 LEU B CA 1
ATOM 4779 C C . LEU B 1 269 ? 5.25 5.898 -8.414 1 97.81 269 LEU B C 1
ATOM 4781 O O . LEU B 1 269 ? 6.469 5.867 -8.602 1 97.81 269 LEU B O 1
ATOM 4785 N N . ALA B 1 270 ? 4.484 4.875 -8.672 1 97.75 270 ALA B N 1
ATOM 4786 C CA . ALA B 1 270 ? 5.035 3.572 -9.031 1 97.75 270 ALA B CA 1
ATOM 4787 C C . ALA B 1 270 ? 5.25 3.463 -10.539 1 97.75 270 ALA B C 1
ATOM 4789 O O . ALA B 1 270 ? 5.676 2.418 -11.039 1 97.75 270 ALA B O 1
ATOM 4790 N N . ALA B 1 271 ? 4.852 4.547 -11.297 1 95.75 271 ALA B N 1
ATOM 4791 C CA . ALA B 1 271 ? 5.059 4.516 -12.742 1 95.75 271 ALA B CA 1
ATOM 4792 C C . ALA B 1 271 ? 6.512 4.199 -13.078 1 95.75 271 ALA B C 1
ATOM 4794 O O . ALA B 1 271 ? 7.43 4.656 -12.398 1 95.75 271 ALA B O 1
ATOM 4795 N N . ALA B 1 272 ? 6.773 3.553 -14.211 1 93.56 272 ALA B N 1
ATOM 4796 C CA . ALA B 1 272 ? 8.078 2.992 -14.555 1 93.56 272 ALA B CA 1
ATOM 4797 C C . ALA B 1 272 ? 9.062 4.09 -14.961 1 93.56 272 ALA B C 1
ATOM 4799 O O . ALA B 1 272 ? 10.258 3.994 -14.68 1 93.56 272 ALA B O 1
ATOM 4800 N N . GLU B 1 273 ? 8.586 5.152 -15.641 1 94.94 273 GLU B N 1
ATOM 4801 C CA . GLU B 1 273 ? 9.508 6.141 -16.188 1 94.94 273 GLU B CA 1
ATOM 4802 C C . GLU B 1 273 ? 9.055 7.562 -15.852 1 94.94 273 GLU B C 1
ATOM 4804 O O . GLU B 1 273 ? 7.941 7.961 -16.203 1 94.94 273 GLU B O 1
ATOM 4809 N N . PRO B 1 274 ? 10.016 8.305 -15.305 1 97.44 274 PRO B N 1
ATOM 4810 C CA . PRO B 1 274 ? 11.273 7.844 -14.711 1 97.44 274 PRO B CA 1
ATOM 4811 C C . PRO B 1 274 ? 11.062 7.047 -13.422 1 97.44 274 PRO B C 1
ATOM 4813 O O . PRO B 1 274 ? 10.055 7.223 -12.742 1 97.44 274 PRO B O 1
ATOM 4816 N N . PRO B 1 275 ? 12.016 6.203 -13.117 1 98.06 275 PRO B N 1
ATOM 4817 C CA . PRO B 1 275 ? 11.82 5.352 -11.938 1 98.06 275 PRO B CA 1
ATOM 4818 C C . PRO B 1 275 ? 11.867 6.133 -10.625 1 98.06 275 PRO B C 1
ATOM 4820 O O . PRO B 1 275 ? 12.5 7.191 -10.555 1 98.06 275 PRO B O 1
ATOM 4823 N N . LEU B 1 276 ? 11.25 5.59 -9.625 1 98.81 276 LEU B N 1
ATOM 4824 C CA . LEU B 1 276 ? 11.219 6.188 -8.297 1 98.81 276 LEU B CA 1
ATOM 4825 C C . LEU B 1 276 ? 12.219 5.508 -7.371 1 98.81 276 LEU B C 1
ATOM 4827 O O . LEU B 1 276 ? 12.195 4.285 -7.207 1 98.81 276 LEU B O 1
ATOM 4831 N N . ILE B 1 277 ? 13.102 6.273 -6.82 1 98.88 277 ILE B N 1
ATOM 4832 C CA . ILE B 1 277 ? 13.93 5.848 -5.699 1 98.88 277 ILE B CA 1
ATOM 4833 C C . ILE B 1 277 ? 13.43 6.492 -4.41 1 98.88 277 ILE B C 1
ATOM 4835 O O . ILE B 1 277 ? 13.711 7.66 -4.141 1 98.88 277 ILE B O 1
ATOM 4839 N N . ALA B 1 278 ? 12.648 5.742 -3.654 1 98.81 278 ALA B N 1
ATOM 4840 C CA . ALA B 1 278 ? 12.086 6.234 -2.4 1 98.81 278 ALA B CA 1
ATOM 4841 C C . ALA B 1 278 ? 13.039 5.988 -1.235 1 98.81 278 ALA B C 1
ATOM 4843 O O . ALA B 1 278 ? 13.305 4.84 -0.877 1 98.81 278 ALA B O 1
ATOM 4844 N N . VAL B 1 279 ? 13.539 7.039 -0.645 1 98.75 279 VAL B N 1
ATOM 4845 C CA . VAL B 1 279 ? 14.461 6.938 0.479 1 98.75 279 VAL B CA 1
ATOM 4846 C C . VAL B 1 279 ? 13.758 7.352 1.769 1 98.75 279 VAL B C 1
ATOM 4848 O O . VAL B 1 279 ? 13.57 8.547 2.023 1 98.75 279 VAL B O 1
ATOM 4851 N N . ASN B 1 280 ? 13.398 6.367 2.561 1 97.69 280 ASN B N 1
ATOM 4852 C CA . ASN B 1 280 ? 12.75 6.59 3.848 1 97.69 280 ASN B CA 1
ATOM 4853 C C . ASN B 1 280 ? 13.688 6.285 5.012 1 97.69 280 ASN B C 1
ATOM 4855 O O . ASN B 1 280 ? 14.602 5.469 4.879 1 97.69 280 ASN B O 1
ATOM 4859 N N . THR B 1 281 ? 13.484 6.957 6.086 1 96.31 281 THR B N 1
ATOM 4860 C CA . THR B 1 281 ? 14.25 6.68 7.297 1 96.31 281 THR B CA 1
ATOM 4861 C C . THR B 1 281 ? 13.477 5.754 8.227 1 96.31 281 THR B C 1
ATOM 4863 O O . THR B 1 281 ? 12.398 5.27 7.871 1 96.31 281 THR B O 1
ATOM 4866 N N . ALA B 1 282 ? 14.094 5.363 9.328 1 96.5 282 ALA B N 1
ATOM 4867 C CA . ALA B 1 282 ? 13.461 4.52 10.336 1 96.5 282 ALA B CA 1
ATOM 4868 C C . ALA B 1 282 ? 14.016 4.812 11.727 1 96.5 282 ALA B C 1
ATOM 4870 O O . ALA B 1 282 ? 15.172 5.207 11.867 1 96.5 282 ALA B O 1
ATOM 4871 N N . ILE B 1 283 ? 13.156 4.703 12.695 1 95.5 283 ILE B N 1
ATOM 4872 C CA . ILE B 1 283 ? 13.609 4.707 14.086 1 95.5 283 ILE B CA 1
ATOM 4873 C C . ILE B 1 283 ? 14.219 3.348 14.43 1 95.5 283 ILE B C 1
ATOM 4875 O O . ILE B 1 283 ? 15.266 3.275 15.078 1 95.5 283 ILE B O 1
ATOM 4879 N N . GLU B 1 284 ? 13.609 2.336 13.961 1 96.94 284 GLU B N 1
ATOM 4880 C CA . GLU B 1 284 ? 14.109 0.977 14.148 1 96.94 284 GLU B CA 1
ATOM 4881 C C . GLU B 1 284 ? 13.586 0.045 13.055 1 96.94 284 GLU B C 1
ATOM 4883 O O . GLU B 1 284 ? 12.555 0.313 12.445 1 96.94 284 GLU B O 1
ATOM 4888 N N . VAL B 1 285 ? 14.352 -0.983 12.805 1 98.44 285 VAL B N 1
ATOM 4889 C CA . VAL B 1 285 ? 14.023 -2.088 11.906 1 98.44 285 VAL B CA 1
ATOM 4890 C C . VAL B 1 285 ? 14.188 -3.416 12.641 1 98.44 285 VAL B C 1
ATOM 4892 O O . VAL B 1 285 ? 15.125 -3.592 13.422 1 98.44 285 VAL B O 1
ATOM 4895 N N . ASP B 1 286 ? 13.234 -4.285 12.469 1 98.06 286 ASP B N 1
ATOM 4896 C CA . ASP B 1 286 ? 13.414 -5.566 13.141 1 98.06 286 ASP B CA 1
ATOM 4897 C C . ASP B 1 286 ? 14.109 -6.57 12.227 1 98.06 286 ASP B C 1
ATOM 4899 O O . ASP B 1 286 ? 14.484 -6.234 11.102 1 98.06 286 ASP B O 1
ATOM 4903 N N . LEU B 1 287 ? 14.297 -7.785 12.648 1 97.25 287 LEU B N 1
ATOM 4904 C CA . LEU B 1 287 ? 15.102 -8.797 11.977 1 97.25 287 LEU B CA 1
ATOM 4905 C C . LEU B 1 287 ? 14.445 -9.242 10.68 1 97.25 287 LEU B C 1
ATOM 4907 O O . LEU B 1 287 ? 15.086 -9.867 9.836 1 97.25 287 LEU B O 1
ATOM 4911 N N . HIS B 1 288 ? 13.188 -8.953 10.508 1 96.38 288 HIS B N 1
ATOM 4912 C CA . HIS B 1 288 ? 12.477 -9.328 9.297 1 96.38 288 HIS B CA 1
ATOM 4913 C C . HIS B 1 288 ? 12.43 -8.172 8.297 1 96.38 288 HIS B C 1
ATOM 4915 O O . HIS B 1 288 ? 11.938 -8.328 7.18 1 96.38 288 HIS B O 1
ATOM 4921 N N . GLY B 1 289 ? 12.93 -7.051 8.711 1 98.31 289 GLY B N 1
ATOM 4922 C CA . GLY B 1 289 ? 12.93 -5.883 7.852 1 98.31 289 GLY B CA 1
ATOM 4923 C C . GLY B 1 289 ? 11.688 -5.02 8.023 1 98.31 289 GLY B C 1
ATOM 4924 O O . GLY B 1 289 ? 11.414 -4.152 7.191 1 98.31 289 GLY B O 1
ATOM 4925 N N . GLN B 1 290 ? 10.883 -5.277 9.062 1 98.69 290 GLN B N 1
ATOM 4926 C CA . GLN B 1 290 ? 9.758 -4.398 9.367 1 98.69 290 GLN B CA 1
ATOM 4927 C C . GLN B 1 290 ? 10.234 -3.076 9.961 1 98.69 290 GLN B C 1
ATOM 4929 O O . GLN B 1 290 ? 11.234 -3.037 10.68 1 98.69 290 GLN B O 1
ATOM 4934 N N . VAL B 1 291 ? 9.469 -1.988 9.68 1 98.75 291 VAL B N 1
ATOM 4935 C CA . VAL B 1 291 ? 9.977 -0.653 9.969 1 98.75 291 VAL B CA 1
ATOM 4936 C C . VAL B 1 291 ? 9.039 0.055 10.945 1 98.75 291 VAL B C 1
ATOM 4938 O O . VAL B 1 291 ? 7.816 -0.01 10.805 1 98.75 291 VAL B O 1
ATOM 4941 N N . ASN B 1 292 ? 9.562 0.679 11.977 1 98.12 292 ASN B N 1
ATOM 4942 C CA . ASN B 1 292 ? 8.883 1.632 12.852 1 98.12 292 ASN B CA 1
ATOM 4943 C C . ASN B 1 292 ? 9.477 3.031 12.719 1 98.12 292 ASN B C 1
ATOM 4945 O O . ASN B 1 292 ? 10.688 3.213 12.875 1 98.12 292 ASN B O 1
ATOM 4949 N N . VAL B 1 293 ? 8.594 3.998 12.406 1 96.06 293 VAL B N 1
ATOM 4950 C CA . VAL B 1 293 ? 9.078 5.367 12.273 1 96.06 293 VAL B CA 1
ATOM 4951 C C . VAL B 1 293 ? 8.367 6.27 13.281 1 96.06 293 VAL B C 1
ATOM 4953 O O . VAL B 1 293 ? 8.602 7.48 13.305 1 96.06 293 VAL B O 1
ATOM 4956 N N . GLU B 1 294 ? 7.484 5.797 14.062 1 93.69 294 GLU B N 1
ATOM 4957 C CA . GLU B 1 294 ? 6.598 6.617 14.883 1 93.69 294 GLU B CA 1
ATOM 4958 C C . GLU B 1 294 ? 7.25 6.965 16.219 1 93.69 294 GLU B C 1
ATOM 4960 O O . GLU B 1 294 ? 6.918 7.98 16.828 1 93.69 294 GLU B O 1
ATOM 4965 N N . GLY B 1 295 ? 8.125 6.07 16.703 1 90.62 295 GLY B N 1
ATOM 4966 C CA . GLY B 1 295 ? 8.711 6.363 18 1 90.62 295 GLY B CA 1
ATOM 4967 C C . GLY B 1 295 ? 9.273 5.137 18.688 1 90.62 295 GLY B C 1
ATOM 4968 O O . GLY B 1 295 ? 9.516 4.113 18.047 1 90.62 295 GLY B O 1
ATOM 4969 N N . THR B 1 296 ? 9.609 5.406 19.938 1 86 296 THR B N 1
ATOM 4970 C CA . THR B 1 296 ? 10.055 4.332 20.812 1 86 296 THR B CA 1
ATOM 4971 C C . THR B 1 296 ? 8.906 3.824 21.688 1 86 296 THR B C 1
ATOM 4973 O O . THR B 1 296 ? 7.758 4.242 21.516 1 86 296 THR B O 1
ATOM 4976 N N . ALA B 1 297 ? 9.258 2.834 22.469 1 80.38 297 ALA B N 1
ATOM 4977 C CA . ALA B 1 297 ? 8.227 2.26 23.344 1 80.38 297 ALA B CA 1
ATOM 4978 C C . ALA B 1 297 ? 7.598 3.33 24.219 1 80.38 297 ALA B C 1
ATOM 4980 O O . ALA B 1 297 ? 6.406 3.256 24.547 1 80.38 297 ALA B O 1
ATOM 4981 N N . THR B 1 298 ? 8.32 4.398 24.5 1 76.25 298 THR B N 1
ATOM 4982 C CA . THR B 1 298 ? 7.875 5.32 25.547 1 76.25 298 THR B CA 1
ATOM 4983 C C . THR B 1 298 ? 7.523 6.68 24.938 1 76.25 298 THR B C 1
ATOM 4985 O O . THR B 1 298 ? 6.953 7.535 25.625 1 76.25 298 THR B O 1
ATOM 4988 N N . SER B 1 299 ? 7.84 6.824 23.641 1 77.5 299 SER B N 1
ATOM 4989 C CA . SER B 1 299 ? 7.645 8.172 23.125 1 77.5 299 SER B CA 1
ATOM 4990 C C . SER B 1 299 ? 7.309 8.156 21.625 1 77.5 299 SER B C 1
ATOM 4992 O O . SER B 1 299 ? 7.957 7.449 20.859 1 77.5 299 SER B O 1
ATOM 4994 N N . VAL B 1 300 ? 6.27 8.992 21.344 1 78.62 300 VAL B N 1
ATOM 4995 C CA . VAL B 1 300 ? 5.945 9.219 19.938 1 78.62 300 VAL B CA 1
ATOM 4996 C C . VAL B 1 300 ? 6.832 10.328 19.375 1 78.62 300 VAL B C 1
ATOM 4998 O O . VAL B 1 300 ? 6.875 11.438 19.922 1 78.62 300 VAL B O 1
ATOM 5001 N N . MET B 1 301 ? 7.562 10.039 18.359 1 78.25 301 MET B N 1
ATOM 5002 C CA . MET B 1 301 ? 8.5 10.992 17.781 1 78.25 301 MET B CA 1
ATOM 5003 C C . MET B 1 301 ? 7.969 11.531 16.453 1 78.25 301 MET B C 1
ATOM 5005 O O . MET B 1 301 ? 8.391 12.594 15.992 1 78.25 301 MET B O 1
ATOM 5009 N N . GLY B 1 302 ? 7.094 10.805 15.883 1 81.25 302 GLY B N 1
ATOM 5010 C CA . GLY B 1 302 ? 6.531 11.188 14.594 1 81.25 302 GLY B CA 1
ATOM 5011 C C . GLY B 1 302 ? 5.258 10.43 14.258 1 81.25 302 GLY B C 1
ATOM 5012 O O . GLY B 1 302 ? 4.691 9.742 15.109 1 81.25 302 GLY B O 1
ATOM 5013 N N . GLY B 1 303 ? 4.746 10.68 13.148 1 89.75 303 GLY B N 1
ATOM 5014 C CA . GLY B 1 303 ? 3.596 9.969 12.617 1 89.75 303 GLY B CA 1
ATOM 5015 C C . GLY B 1 303 ? 3.953 9.016 11.492 1 89.75 303 GLY B C 1
ATOM 5016 O O . GLY B 1 303 ? 5.129 8.859 11.148 1 89.75 303 GLY B O 1
ATOM 5017 N N . ILE B 1 304 ? 3.016 8.297 11.008 1 95.38 304 ILE B N 1
ATOM 5018 C CA . ILE B 1 304 ? 3.193 7.352 9.914 1 95.38 304 ILE B CA 1
ATOM 5019 C C . ILE B 1 304 ? 3.52 8.102 8.625 1 95.38 304 ILE B C 1
ATOM 5021 O O . ILE B 1 304 ? 4.516 7.805 7.961 1 95.38 304 ILE B O 1
ATOM 5025 N N . GLY B 1 305 ? 2.705 9.117 8.367 1 94.75 305 GLY B N 1
ATOM 5026 C CA . GLY B 1 305 ? 2.93 9.977 7.215 1 94.75 305 GLY B CA 1
ATOM 5027 C C . GLY B 1 305 ? 2.881 9.227 5.898 1 94.75 305 GLY B C 1
ATOM 5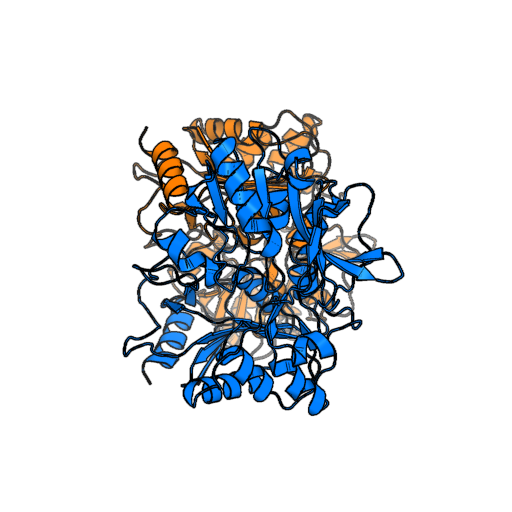028 O O . GLY B 1 305 ? 2.031 8.352 5.707 1 94.75 305 GLY B O 1
ATOM 5029 N N . GLY B 1 306 ? 3.725 9.703 4.961 1 96.88 306 GLY B N 1
ATOM 5030 C CA . GLY B 1 306 ? 3.773 9.094 3.641 1 96.88 306 GLY B CA 1
ATOM 5031 C C . GLY B 1 306 ? 4.754 7.941 3.549 1 96.88 306 GLY B C 1
ATOM 5032 O O . GLY B 1 306 ? 4.965 7.383 2.471 1 96.88 306 GLY B O 1
ATOM 5033 N N . HIS B 1 307 ? 5.348 7.531 4.691 1 97.56 307 HIS B N 1
ATOM 5034 C CA . HIS B 1 307 ? 6.387 6.508 4.711 1 97.56 307 HIS B CA 1
ATOM 5035 C C . HIS B 1 307 ? 5.93 5.242 3.994 1 97.56 307 HIS B C 1
ATOM 5037 O O . HIS B 1 307 ? 6.559 4.812 3.027 1 97.56 307 HIS B O 1
ATOM 5043 N N . PRO B 1 308 ? 4.766 4.66 4.355 1 98.06 308 PRO B N 1
ATOM 5044 C CA . PRO B 1 308 ? 4.359 3.434 3.666 1 98.06 308 PRO B CA 1
ATOM 5045 C C . PRO B 1 308 ? 3.957 3.678 2.213 1 98.06 308 PRO B C 1
ATOM 5047 O O . PRO B 1 308 ? 4.062 2.773 1.381 1 98.06 308 PRO B O 1
ATOM 5050 N N . ASP B 1 309 ? 3.441 4.883 1.867 1 98.12 309 ASP B N 1
ATOM 5051 C CA . ASP B 1 309 ? 3.055 5.215 0.498 1 98.12 309 ASP B CA 1
ATOM 5052 C C . ASP B 1 309 ? 4.254 5.137 -0.444 1 98.12 309 ASP B C 1
ATOM 5054 O O . ASP B 1 309 ? 4.203 4.453 -1.469 1 98.12 309 ASP B O 1
ATOM 5058 N N . TYR B 1 310 ? 5.328 5.746 -0.055 1 98.56 310 TYR B N 1
ATOM 5059 C CA . TYR B 1 310 ? 6.508 5.82 -0.912 1 98.56 310 TYR B CA 1
ATOM 5060 C C . TYR B 1 310 ? 7.25 4.488 -0.932 1 98.56 310 TYR B C 1
ATOM 5062 O O . TYR B 1 310 ? 7.805 4.098 -1.961 1 98.56 310 TYR B O 1
ATOM 5070 N N . ALA B 1 311 ? 7.289 3.826 0.24 1 98.56 311 ALA B N 1
ATOM 5071 C CA . ALA B 1 311 ? 7.938 2.518 0.276 1 98.56 311 ALA B CA 1
ATOM 5072 C C . ALA B 1 311 ? 7.25 1.54 -0.675 1 98.56 311 ALA B C 1
ATOM 5074 O O . ALA B 1 311 ? 7.91 0.899 -1.498 1 98.56 311 ALA B O 1
ATOM 5075 N N . MET B 1 312 ? 5.961 1.481 -0.543 1 98.38 312 MET B N 1
ATOM 5076 C CA . MET B 1 312 ? 5.203 0.581 -1.406 1 98.38 312 MET B CA 1
ATOM 5077 C C . MET B 1 312 ? 5.367 0.967 -2.873 1 98.38 312 MET B C 1
ATOM 5079 O O . MET B 1 312 ? 5.574 0.104 -3.727 1 98.38 312 MET B O 1
ATOM 5083 N N . ALA B 1 313 ? 5.297 2.246 -3.182 1 98.44 313 ALA B N 1
ATOM 5084 C CA . ALA B 1 313 ? 5.426 2.707 -4.562 1 98.44 313 ALA B CA 1
ATOM 5085 C C . ALA B 1 313 ? 6.805 2.381 -5.121 1 98.44 313 ALA B C 1
ATOM 5087 O O . ALA B 1 313 ? 6.93 1.943 -6.27 1 98.44 313 ALA B O 1
ATOM 5088 N N . GLY B 1 314 ? 7.828 2.619 -4.34 1 98.5 314 GLY B N 1
ATOM 5089 C CA . GLY B 1 314 ? 9.18 2.287 -4.77 1 98.5 314 GLY B CA 1
ATOM 5090 C C . GLY B 1 314 ? 9.352 0.819 -5.105 1 98.5 314 GLY B C 1
ATOM 5091 O O . GLY B 1 314 ? 9.969 0.479 -6.117 1 98.5 314 GLY B O 1
ATOM 5092 N N . SER B 1 315 ? 8.812 -0.026 -4.238 1 98.12 315 SER B N 1
ATOM 5093 C CA . SER B 1 315 ? 8.953 -1.468 -4.418 1 98.12 315 SER B CA 1
ATOM 5094 C C . SER B 1 315 ? 8.164 -1.95 -5.629 1 98.12 315 SER B C 1
ATOM 5096 O O . SER B 1 315 ? 8.523 -2.951 -6.254 1 98.12 315 SER B O 1
ATOM 5098 N N . ARG B 1 316 ? 7.09 -1.25 -6 1 97.88 316 ARG B N 1
ATOM 5099 C CA . ARG B 1 316 ? 6.219 -1.631 -7.109 1 97.88 316 ARG B CA 1
ATOM 5100 C C . ARG B 1 316 ? 6.738 -1.065 -8.43 1 97.88 316 ARG B C 1
ATOM 5102 O O . ARG B 1 316 ? 6.273 -1.457 -9.5 1 97.88 316 ARG B O 1
ATOM 5109 N N . CYS B 1 317 ? 7.617 -0.116 -8.344 1 97.75 317 CYS B N 1
ATOM 5110 C CA . CYS B 1 317 ? 8.109 0.588 -9.523 1 97.75 317 CYS B CA 1
ATOM 5111 C C . CYS B 1 317 ? 9.18 -0.229 -10.242 1 97.75 317 CYS B C 1
ATOM 5113 O O . CYS B 1 317 ? 10.242 -0.491 -9.68 1 97.75 317 CYS B O 1
ATOM 5115 N N . PRO B 1 318 ? 8.844 -0.581 -11.539 1 94.88 318 PRO B N 1
ATOM 5116 C CA . PRO B 1 318 ? 9.938 -1.205 -12.281 1 94.88 318 PRO B CA 1
ATOM 5117 C C . PRO B 1 318 ? 11.188 -0.33 -12.336 1 94.88 318 PRO B C 1
ATOM 5119 O O . PRO B 1 318 ? 11.102 0.866 -12.625 1 94.88 318 PRO B O 1
ATOM 5122 N N . ARG B 1 319 ? 12.344 -0.827 -11.977 1 95.06 319 ARG B N 1
ATOM 5123 C CA . ARG B 1 319 ? 13.641 -0.153 -11.93 1 95.06 319 ARG B CA 1
ATOM 5124 C C . ARG B 1 319 ? 13.695 0.846 -10.781 1 95.06 319 ARG B C 1
ATOM 5126 O O . ARG B 1 319 ? 14.656 1.612 -10.664 1 95.06 319 ARG B O 1
ATOM 5133 N N . GLY B 1 320 ? 12.594 0.952 -9.984 1 98.06 320 GLY B N 1
ATOM 5134 C CA . GLY B 1 320 ? 12.609 1.751 -8.766 1 98.06 320 GLY B CA 1
ATOM 5135 C C . GLY B 1 320 ? 13.133 0.993 -7.559 1 98.06 320 GLY B C 1
ATOM 5136 O O . GLY B 1 320 ? 13.562 -0.155 -7.68 1 98.06 320 GLY B O 1
ATOM 5137 N N . LEU B 1 321 ? 13.125 1.719 -6.402 1 98.69 321 LEU B N 1
ATOM 5138 C CA . LEU B 1 321 ? 13.617 1.104 -5.172 1 98.69 321 LEU B CA 1
ATOM 5139 C C . LEU B 1 321 ? 12.922 1.705 -3.951 1 98.69 321 LEU B C 1
ATOM 5141 O O . LEU B 1 321 ? 12.727 2.92 -3.881 1 98.69 321 LEU B O 1
ATOM 5145 N N . SER B 1 322 ? 12.523 0.831 -3.105 1 98.75 322 SER B N 1
ATOM 5146 C CA . SER B 1 322 ? 12.195 1.208 -1.735 1 98.75 322 SER B CA 1
ATOM 5147 C C . SER B 1 322 ? 13.406 1.07 -0.819 1 98.75 322 SER B C 1
ATOM 5149 O O . SER B 1 322 ? 13.789 -0.043 -0.456 1 98.75 322 SER B O 1
ATOM 5151 N N . VAL B 1 323 ? 14.008 2.205 -0.431 1 98.88 323 VAL B N 1
ATOM 5152 C CA . VAL B 1 323 ? 15.219 2.23 0.39 1 98.88 323 VAL B CA 1
ATOM 5153 C C . VAL B 1 323 ? 14.867 2.672 1.809 1 98.88 323 VAL B C 1
ATOM 5155 O O . VAL B 1 323 ? 14.211 3.697 2.002 1 98.88 323 VAL B O 1
ATOM 5158 N N . ILE B 1 324 ? 15.227 1.843 2.773 1 98.81 324 ILE B N 1
ATOM 5159 C CA . ILE B 1 324 ? 15.188 2.256 4.172 1 98.81 324 ILE B CA 1
ATOM 5160 C C . ILE B 1 324 ? 16.594 2.584 4.648 1 98.81 324 ILE B C 1
ATOM 5162 O O . ILE B 1 324 ? 17.453 1.698 4.734 1 98.81 324 ILE B O 1
ATOM 5166 N N . ALA B 1 325 ? 16.844 3.852 4.891 1 98.56 325 ALA B N 1
ATOM 5167 C CA . ALA B 1 325 ? 18.156 4.328 5.32 1 98.56 325 ALA B CA 1
ATOM 5168 C C . ALA B 1 325 ? 18.125 4.805 6.766 1 98.56 325 ALA B C 1
ATOM 5170 O O . ALA B 1 325 ? 17.297 5.645 7.133 1 98.56 325 ALA B O 1
ATOM 5171 N N . LEU B 1 326 ? 18.969 4.27 7.613 1 97.44 326 LEU B N 1
ATOM 5172 C CA . LEU B 1 326 ? 19 4.645 9.023 1 97.44 326 LEU B CA 1
ATOM 5173 C C . LEU B 1 326 ? 20.375 4.371 9.625 1 97.44 326 LEU B C 1
ATOM 5175 O O . LEU B 1 326 ? 21.141 3.568 9.086 1 97.44 326 LEU B O 1
ATOM 5179 N N . GLU B 1 327 ? 20.656 5.098 10.68 1 96.88 327 GLU B N 1
ATOM 5180 C CA . GLU B 1 327 ? 21.891 4.824 11.414 1 96.88 327 GLU B CA 1
ATOM 5181 C C . GLU B 1 327 ? 21.844 3.447 12.07 1 96.88 327 GLU B C 1
ATOM 5183 O O . GLU B 1 327 ? 20.797 3.02 12.555 1 96.88 327 GLU B O 1
ATOM 5188 N N . SER B 1 328 ? 22.984 2.742 12.188 1 97.5 328 SER B N 1
ATOM 5189 C CA . SER B 1 328 ? 23.031 1.401 12.758 1 97.5 328 SER B CA 1
ATOM 5190 C C . SER B 1 328 ? 22.797 1.435 14.266 1 97.5 328 SER B C 1
ATOM 5192 O O . SER B 1 328 ? 22.484 0.409 14.883 1 97.5 328 SER B O 1
ATOM 5194 N N . GLN B 1 329 ? 22.984 2.605 14.867 1 95.38 329 GLN B N 1
ATOM 5195 C CA . GLN B 1 329 ? 22.781 2.762 16.312 1 95.38 329 GLN B CA 1
ATOM 5196 C C . GLN B 1 329 ? 22.328 4.18 16.641 1 95.38 329 GLN B C 1
ATOM 5198 O O . GLN B 1 329 ? 22.641 5.125 15.922 1 95.38 329 GLN B O 1
ATOM 5203 N N . HIS B 1 330 ? 21.516 4.305 17.578 1 90.19 330 HIS B N 1
ATOM 5204 C CA . HIS B 1 330 ? 21.141 5.574 18.188 1 90.19 330 HIS B CA 1
ATOM 5205 C C . HIS B 1 330 ? 21.453 5.59 19.688 1 90.19 330 HIS B C 1
ATOM 5207 O O . HIS B 1 330 ? 20.953 4.746 20.438 1 90.19 330 HIS B O 1
ATOM 5213 N N . GLY B 1 331 ? 22.219 6.512 20.156 1 89 331 GLY B N 1
ATOM 5214 C CA . GLY B 1 331 ? 22.594 6.594 21.562 1 89 331 GLY B CA 1
ATOM 5215 C C . GLY B 1 331 ? 23.25 5.332 22.078 1 89 331 GLY B C 1
ATOM 5216 O O . GLY B 1 331 ? 22.969 4.887 23.188 1 89 331 GLY B O 1
ATOM 5217 N N . GLY B 1 332 ? 23.922 4.715 21.234 1 89.94 332 GLY B N 1
ATOM 5218 C CA . GLY B 1 332 ? 24.641 3.506 21.625 1 89.94 332 GLY B CA 1
ATOM 5219 C C . GLY B 1 332 ? 23.797 2.252 21.516 1 89.94 332 GLY B C 1
ATOM 5220 O O . GLY B 1 332 ? 24.281 1.143 21.734 1 89.94 332 GLY B O 1
ATOM 5221 N N . ARG B 1 333 ? 22.594 2.408 21.25 1 92.75 333 ARG B N 1
ATOM 5222 C CA . ARG B 1 333 ? 21.703 1.26 21.125 1 92.75 333 ARG B CA 1
ATOM 5223 C C . ARG B 1 333 ? 21.469 0.91 19.656 1 92.75 333 ARG B C 1
ATOM 5225 O O . ARG B 1 333 ? 21.234 1.795 18.828 1 92.75 333 ARG B O 1
ATOM 5232 N N . PRO B 1 334 ? 21.609 -0.396 19.359 1 95.75 334 PRO B N 1
ATOM 5233 C CA . PRO B 1 334 ? 21.359 -0.785 17.969 1 95.75 334 PRO B CA 1
ATOM 5234 C C . PRO B 1 334 ? 19.953 -0.446 17.484 1 95.75 334 PRO B C 1
ATOM 5236 O O . PRO B 1 334 ? 19 -0.547 18.266 1 95.75 334 PRO B O 1
ATOM 5239 N N . THR B 1 335 ? 19.828 -0.056 16.219 1 97.25 335 THR B N 1
ATOM 5240 C CA . THR B 1 335 ? 18.547 0.266 15.625 1 97.25 335 THR B CA 1
ATOM 5241 C C . THR B 1 335 ? 17.906 -0.973 14.992 1 97.25 335 THR B C 1
ATOM 5243 O O . THR B 1 335 ? 16.734 -0.954 14.609 1 97.25 335 THR B O 1
ATOM 5246 N N . LEU B 1 336 ? 18.688 -2.066 14.805 1 98.06 336 LEU B N 1
ATOM 5247 C CA . LEU B 1 336 ? 18.141 -3.387 14.516 1 98.06 336 LEU B CA 1
ATOM 5248 C C . LEU B 1 336 ? 17.656 -4.062 15.797 1 98.06 336 LEU B C 1
ATOM 5250 O O . LEU B 1 336 ? 18.438 -4.309 16.703 1 98.06 336 LEU B O 1
ATOM 5254 N N . VAL B 1 337 ? 16.375 -4.293 15.836 1 97 337 VAL B N 1
ATOM 5255 C CA . VAL B 1 337 ? 15.82 -4.805 17.078 1 97 337 VAL B CA 1
ATOM 5256 C C . VAL B 1 337 ? 15.141 -6.145 16.844 1 97 337 VAL B C 1
ATOM 5258 O O . VAL B 1 337 ? 14.789 -6.473 15.695 1 97 337 VAL B O 1
ATOM 5261 N N . GLU B 1 338 ? 15 -6.93 17.844 1 95.5 338 GLU B N 1
ATOM 5262 C CA . GLU B 1 338 ? 14.289 -8.203 17.734 1 95.5 338 GLU B CA 1
ATOM 5263 C C . GLU B 1 338 ? 12.797 -7.984 17.516 1 95.5 338 GLU B C 1
ATOM 5265 O O . GLU B 1 338 ? 12.164 -8.703 16.734 1 95.5 338 GLU B O 1
ATOM 5270 N N . ARG B 1 339 ? 12.297 -6.98 18.281 1 94.88 339 ARG B N 1
ATOM 5271 C CA . ARG B 1 339 ? 10.891 -6.605 18.219 1 94.88 339 ARG B CA 1
ATOM 5272 C C . ARG B 1 339 ? 10.727 -5.094 18.156 1 94.88 339 ARG B C 1
ATOM 5274 O O . ARG B 1 339 ? 11.336 -4.367 18.938 1 94.88 339 ARG B O 1
ATOM 5281 N N . LEU B 1 340 ? 9.883 -4.656 17.25 1 97.5 340 LEU B N 1
ATOM 5282 C CA . LEU B 1 340 ? 9.633 -3.221 17.156 1 97.5 340 LEU B CA 1
ATOM 5283 C C . LEU B 1 340 ? 8.953 -2.701 18.406 1 97.5 340 LEU B C 1
ATOM 5285 O O . LEU B 1 340 ? 8.125 -3.398 19 1 97.5 340 LEU B O 1
ATOM 5289 N N . SER B 1 341 ? 9.227 -1.419 18.734 1 95.5 341 SER B N 1
ATOM 5290 C CA . SER B 1 341 ? 8.68 -0.78 19.922 1 95.5 341 SER B CA 1
ATOM 5291 C C . SER B 1 341 ? 7.238 -0.33 19.703 1 95.5 341 SER B C 1
ATOM 5293 O O . SER B 1 341 ? 6.5 -0.081 20.656 1 95.5 341 SER B O 1
ATOM 5295 N N . ARG B 1 342 ? 6.883 -0.189 18.484 1 95.69 342 ARG B N 1
ATOM 5296 C CA . ARG B 1 342 ? 5.551 0.252 18.094 1 95.69 342 ARG B CA 1
ATOM 5297 C C . ARG B 1 342 ? 5.051 -0.544 16.891 1 95.69 342 ARG B C 1
ATOM 5299 O O . ARG B 1 342 ? 5.805 -1.311 16.281 1 95.69 342 ARG B O 1
ATOM 5306 N N . PRO B 1 343 ? 3.758 -0.38 16.562 1 96.56 343 PRO B N 1
ATOM 5307 C CA . PRO B 1 343 ? 3.246 -1.094 15.383 1 96.56 343 PRO B CA 1
ATOM 5308 C C . PRO B 1 343 ? 4.039 -0.792 14.117 1 96.56 343 PRO B C 1
ATOM 5310 O O . PRO B 1 343 ? 4.621 0.288 13.992 1 96.56 343 PRO B O 1
ATOM 5313 N N . VAL B 1 344 ? 4.059 -1.749 13.219 1 98.38 344 VAL B N 1
ATOM 5314 C CA . VAL B 1 344 ? 4.781 -1.666 11.953 1 98.38 344 VAL B CA 1
ATOM 5315 C C . VAL B 1 344 ? 4.25 -0.493 11.133 1 98.38 344 VAL B C 1
ATOM 5317 O O . VAL B 1 344 ? 3.039 -0.374 10.914 1 98.38 344 VAL B O 1
ATOM 5320 N N . THR B 1 345 ? 5.145 0.38 10.703 1 98.25 345 THR B N 1
ATOM 5321 C CA . THR B 1 345 ? 4.793 1.465 9.797 1 98.25 345 THR B CA 1
ATOM 5322 C C . THR B 1 345 ? 4.84 0.99 8.344 1 98.25 345 THR B C 1
ATOM 5324 O O . THR B 1 345 ? 3.922 1.266 7.566 1 98.25 345 THR B O 1
ATOM 5327 N N . THR B 1 346 ? 5.891 0.344 8.031 1 98.62 346 THR B N 1
ATOM 5328 C CA . THR B 1 346 ? 6.102 -0.244 6.715 1 98.62 346 THR B CA 1
ATOM 5329 C C . THR B 1 346 ? 6.426 -1.729 6.832 1 98.62 346 THR B C 1
ATOM 5331 O O . THR B 1 346 ? 7.34 -2.115 7.566 1 98.62 346 THR B O 1
ATOM 5334 N N . GLY B 1 347 ? 5.633 -2.504 6.145 1 98.56 347 GLY B N 1
ATOM 5335 C CA . GLY B 1 347 ? 5.84 -3.943 6.191 1 98.56 347 GLY B CA 1
ATOM 5336 C C . GLY B 1 347 ? 7.117 -4.387 5.504 1 98.56 347 GLY B C 1
ATOM 5337 O O . GLY B 1 347 ? 7.59 -3.725 4.578 1 98.56 347 GLY B O 1
ATOM 5338 N N . ALA B 1 348 ? 7.594 -5.535 5.91 1 98.56 348 ALA B N 1
ATOM 5339 C CA . ALA B 1 348 ? 8.852 -6.078 5.402 1 98.56 348 ALA B CA 1
ATOM 5340 C C . ALA B 1 348 ? 8.797 -6.266 3.889 1 98.56 348 ALA B C 1
ATOM 5342 O O . ALA B 1 348 ? 9.797 -6.082 3.197 1 98.56 348 ALA B O 1
ATOM 5343 N N . HIS B 1 349 ? 7.641 -6.59 3.336 1 98.19 349 HIS B N 1
ATOM 5344 C CA . HIS B 1 349 ? 7.504 -6.895 1.916 1 98.19 349 HIS B CA 1
ATOM 5345 C C . HIS B 1 349 ? 7.562 -5.625 1.073 1 98.19 349 HIS B C 1
ATOM 5347 O O . HIS B 1 349 ? 7.625 -5.695 -0.156 1 98.19 349 HIS B O 1
ATOM 5353 N N . ASP B 1 350 ? 7.609 -4.465 1.709 1 98.62 350 ASP B N 1
ATOM 5354 C CA . ASP B 1 350 ? 7.727 -3.193 0.998 1 98.62 350 ASP B CA 1
ATOM 5355 C C . ASP B 1 350 ? 9.125 -2.602 1.152 1 98.62 350 ASP B C 1
ATOM 5357 O O . ASP B 1 350 ? 9.344 -1.423 0.861 1 98.62 350 ASP B O 1
ATOM 5361 N N . VAL B 1 351 ? 10.039 -3.373 1.653 1 98.88 351 VAL B N 1
ATOM 5362 C CA . VAL B 1 351 ? 11.422 -2.939 1.858 1 98.88 351 VAL B CA 1
ATOM 5363 C C . VAL B 1 351 ? 12.344 -3.662 0.88 1 98.88 351 VAL B C 1
ATOM 5365 O O . VAL B 1 351 ? 12.508 -4.883 0.96 1 98.88 351 VAL B O 1
ATOM 5368 N N . ASP B 1 352 ? 12.945 -2.912 -0.031 1 98.75 352 ASP B N 1
ATOM 5369 C CA . ASP B 1 352 ? 13.828 -3.514 -1.025 1 98.75 352 ASP B CA 1
ATOM 5370 C C . ASP B 1 352 ? 15.273 -3.547 -0.528 1 98.75 352 ASP B C 1
ATOM 5372 O O . ASP B 1 352 ? 15.945 -4.574 -0.636 1 98.75 352 ASP B O 1
ATOM 5376 N N . VAL B 1 353 ? 15.711 -2.352 -0.057 1 98.81 353 VAL B N 1
ATOM 5377 C CA . VAL B 1 353 ? 17.109 -2.158 0.303 1 98.81 353 VAL B CA 1
ATOM 5378 C C . VAL B 1 353 ? 17.203 -1.452 1.653 1 98.81 353 VAL B C 1
ATOM 5380 O O . VAL B 1 353 ? 16.453 -0.503 1.918 1 98.81 353 VAL B O 1
ATOM 5383 N N . VAL B 1 354 ? 18.047 -1.947 2.48 1 98.88 354 VAL B N 1
ATOM 5384 C CA . VAL B 1 354 ? 18.344 -1.277 3.742 1 98.88 354 VAL B CA 1
ATOM 5385 C C . VAL B 1 354 ? 19.766 -0.745 3.721 1 98.88 354 VAL B C 1
ATOM 5387 O O . VAL B 1 354 ? 20.703 -1.447 3.307 1 98.88 354 VAL B O 1
ATOM 5390 N N . VAL B 1 355 ? 19.906 0.502 4.105 1 98.75 355 VAL B N 1
ATOM 5391 C CA . VAL B 1 355 ? 21.219 1.154 4.059 1 98.75 355 VAL B CA 1
ATOM 5392 C C . VAL B 1 355 ? 21.562 1.699 5.438 1 98.75 355 VAL B C 1
ATOM 5394 O O . VAL B 1 355 ? 20.75 2.346 6.09 1 98.75 355 VAL B O 1
ATOM 5397 N N . THR B 1 356 ? 22.766 1.414 5.988 1 98.31 356 THR B N 1
ATOM 5398 C CA . THR B 1 356 ? 23.391 2.072 7.133 1 98.31 356 THR B CA 1
ATOM 5399 C C . THR B 1 356 ? 24.734 2.66 6.738 1 98.31 356 THR B C 1
ATOM 5401 O O . THR B 1 356 ? 25.125 2.627 5.566 1 98.31 356 THR B O 1
ATOM 5404 N N . GLU B 1 357 ? 25.359 3.264 7.758 1 97.69 357 GLU B N 1
ATOM 5405 C CA . GLU B 1 357 ? 26.688 3.799 7.484 1 97.69 357 GLU B CA 1
ATOM 5406 C C . GLU B 1 357 ? 27.688 2.68 7.184 1 97.69 357 GLU B C 1
ATOM 5408 O O . GLU B 1 357 ? 28.766 2.932 6.645 1 97.69 357 GLU B O 1
ATOM 5413 N N . ARG B 1 358 ? 27.281 1.445 7.418 1 97.19 358 ARG B N 1
ATOM 5414 C CA . ARG B 1 358 ? 28.172 0.29 7.285 1 97.19 358 ARG B CA 1
ATOM 5415 C C . ARG B 1 358 ? 28.047 -0.338 5.902 1 97.19 358 ARG B C 1
ATOM 5417 O O . ARG B 1 358 ? 28.891 -1.146 5.504 1 97.19 358 ARG B O 1
ATOM 5424 N N . GLY B 1 359 ? 26.984 -0.043 5.254 1 97.88 359 GLY B N 1
ATOM 5425 C CA . GLY B 1 359 ? 26.844 -0.624 3.93 1 97.88 359 GLY B CA 1
ATOM 5426 C C . GLY B 1 359 ? 25.391 -0.754 3.496 1 97.88 359 GLY B C 1
ATOM 5427 O O . GLY B 1 359 ? 24.547 0.042 3.9 1 97.88 359 GLY B O 1
ATOM 5428 N N . VAL B 1 360 ? 25.219 -1.641 2.514 1 98.5 360 VAL B N 1
ATOM 5429 C CA . VAL B 1 360 ? 23.922 -1.808 1.857 1 98.5 360 VAL B CA 1
ATOM 5430 C C . VAL B 1 360 ? 23.5 -3.275 1.904 1 98.5 360 VAL B C 1
ATOM 5432 O O . VAL B 1 360 ? 24.312 -4.168 1.634 1 98.5 360 VAL B O 1
ATOM 5435 N N . ALA B 1 361 ? 22.312 -3.543 2.314 1 98.62 361 ALA B N 1
ATOM 5436 C CA . ALA B 1 361 ? 21.703 -4.867 2.209 1 98.62 361 ALA B CA 1
ATOM 5437 C C . ALA B 1 361 ? 20.547 -4.863 1.207 1 98.62 361 ALA B C 1
ATOM 5439 O O . ALA B 1 361 ? 19.516 -4.223 1.436 1 98.62 361 ALA B O 1
ATOM 5440 N N . ASP B 1 362 ? 20.719 -5.539 0.081 1 98.5 362 ASP B N 1
ATOM 5441 C CA . ASP B 1 362 ? 19.656 -5.738 -0.903 1 98.5 362 ASP B CA 1
ATOM 5442 C C . ASP B 1 362 ? 18.812 -6.957 -0.555 1 98.5 362 ASP B C 1
ATOM 5444 O O . ASP B 1 362 ? 19.297 -8.086 -0.594 1 98.5 362 ASP B O 1
ATOM 5448 N N . LEU B 1 363 ? 17.531 -6.703 -0.212 1 98.75 363 LEU B N 1
ATOM 5449 C CA . LEU B 1 363 ? 16.688 -7.762 0.315 1 98.75 363 LEU B CA 1
ATOM 5450 C C . LEU B 1 363 ? 15.805 -8.352 -0.785 1 98.75 363 LEU B C 1
ATOM 5452 O O . LEU B 1 363 ? 15.078 -9.32 -0.554 1 98.75 363 LEU B O 1
ATOM 5456 N N . ARG B 1 364 ? 15.836 -7.824 -2.043 1 98.44 364 ARG B N 1
ATOM 5457 C CA . ARG B 1 364 ? 14.969 -8.258 -3.135 1 98.44 364 ARG B CA 1
ATOM 5458 C C . ARG B 1 364 ? 15.289 -9.688 -3.555 1 98.44 364 ARG B C 1
ATOM 5460 O O . ARG B 1 364 ? 16.453 -10.047 -3.729 1 98.44 364 ARG B O 1
ATOM 5467 N N . GLY B 1 365 ? 14.125 -10.469 -3.596 1 97.94 365 GLY B N 1
ATOM 5468 C CA . GLY B 1 365 ? 14.266 -11.836 -4.062 1 97.94 365 GLY B CA 1
ATOM 5469 C C . GLY B 1 365 ? 14.703 -12.797 -2.973 1 97.94 365 GLY B C 1
ATOM 5470 O O . GLY B 1 365 ? 14.828 -14 -3.213 1 97.94 365 GLY B O 1
ATOM 5471 N N . LEU B 1 366 ? 14.953 -12.312 -1.763 1 98.25 366 LEU B N 1
ATOM 5472 C CA . LEU B 1 366 ? 15.391 -13.148 -0.649 1 98.25 366 LEU B CA 1
ATOM 5473 C C . LEU B 1 366 ? 14.188 -13.664 0.136 1 98.25 366 LEU B C 1
ATOM 5475 O O . LEU B 1 366 ? 13.164 -12.984 0.238 1 98.25 366 LEU B O 1
ATOM 5479 N N . ASP B 1 367 ? 14.281 -14.898 0.638 1 96.62 367 ASP B N 1
ATOM 5480 C CA . ASP B 1 367 ? 13.281 -15.367 1.596 1 96.62 367 ASP B CA 1
ATOM 5481 C C . ASP B 1 367 ? 13.516 -14.758 2.977 1 96.62 367 ASP B C 1
ATOM 5483 O O . ASP B 1 367 ? 14.453 -13.977 3.164 1 96.62 367 ASP B O 1
ATOM 5487 N N . ARG B 1 368 ? 12.688 -15.078 3.955 1 95.06 368 ARG B N 1
ATOM 5488 C CA . ARG B 1 368 ? 12.727 -14.422 5.258 1 95.06 368 ARG B CA 1
ATOM 5489 C C . ARG B 1 368 ? 14.031 -14.742 5.988 1 95.06 368 ARG B C 1
ATOM 5491 O O . ARG B 1 368 ? 14.609 -13.883 6.652 1 95.06 368 ARG B O 1
ATOM 5498 N N . GLN B 1 369 ? 14.523 -15.961 5.898 1 95.94 369 GLN B N 1
ATOM 5499 C CA . GLN B 1 369 ? 15.766 -16.328 6.562 1 95.94 369 GLN B CA 1
ATOM 5500 C C . GLN B 1 369 ? 16.953 -15.602 5.945 1 95.94 369 GLN B C 1
ATOM 5502 O O . GLN B 1 369 ? 17.828 -15.102 6.66 1 95.94 369 GLN B O 1
ATOM 5507 N N . GLU B 1 370 ? 16.969 -15.594 4.652 1 98.06 370 GLU B N 1
ATOM 5508 C CA . GLU B 1 370 ? 18.031 -14.883 3.947 1 98.06 370 GLU B CA 1
ATOM 5509 C C . GLU B 1 370 ? 18.016 -13.391 4.281 1 98.06 370 GLU B C 1
ATOM 5511 O O . GLU B 1 370 ? 19.062 -12.781 4.453 1 98.06 370 GLU B O 1
ATOM 5516 N N . ARG B 1 371 ? 16.859 -12.812 4.352 1 98.19 371 ARG B N 1
ATOM 5517 C CA . ARG B 1 371 ? 16.719 -11.414 4.719 1 98.19 371 ARG B CA 1
ATOM 5518 C C . ARG B 1 371 ? 17.297 -11.148 6.105 1 98.19 371 ARG B C 1
ATOM 5520 O O . ARG B 1 371 ? 18.031 -10.18 6.309 1 98.19 371 ARG B O 1
ATOM 5527 N N . THR B 1 372 ? 16.906 -12.016 7.012 1 97.75 372 THR B N 1
ATOM 5528 C CA . THR B 1 372 ? 17.422 -11.883 8.375 1 97.75 372 THR B CA 1
ATOM 5529 C C . THR B 1 372 ? 18.938 -11.898 8.391 1 97.75 372 THR B C 1
ATOM 5531 O O . THR B 1 372 ? 19.562 -11.07 9.055 1 97.75 372 THR B O 1
ATOM 5534 N N . ARG B 1 373 ? 19.516 -12.828 7.637 1 98 373 ARG B N 1
ATOM 5535 C CA . ARG B 1 373 ? 20.969 -12.93 7.566 1 98 373 ARG B CA 1
ATOM 5536 C C . ARG B 1 373 ? 21.578 -11.664 6.973 1 98 373 ARG B C 1
ATOM 5538 O O . ARG B 1 373 ? 22.578 -11.148 7.48 1 98 373 ARG B O 1
ATOM 5545 N N . ALA B 1 374 ? 20.984 -11.18 5.914 1 98.19 374 ALA B N 1
ATOM 5546 C CA . ALA B 1 374 ? 21.469 -9.977 5.25 1 98.19 374 ALA B CA 1
ATOM 5547 C C . ALA B 1 374 ? 21.422 -8.773 6.188 1 98.19 374 ALA B C 1
ATOM 5549 O O . ALA B 1 374 ? 22.359 -7.973 6.246 1 98.19 374 ALA B O 1
ATOM 5550 N N . LEU B 1 375 ? 20.344 -8.68 6.922 1 98.31 375 LEU B N 1
ATOM 5551 C CA . LEU B 1 375 ? 20.172 -7.566 7.848 1 98.31 375 LEU B CA 1
ATOM 5552 C C . LEU B 1 375 ? 21.172 -7.652 9 1 98.31 375 LEU B C 1
ATOM 5554 O O . LEU B 1 375 ? 21.797 -6.652 9.359 1 98.31 375 LEU B O 1
ATOM 5558 N N . ARG B 1 376 ? 21.281 -8.828 9.555 1 97.56 376 ARG B N 1
ATOM 5559 C CA . ARG B 1 376 ? 22.234 -9.008 10.641 1 97.56 376 ARG B CA 1
ATOM 5560 C C . ARG B 1 376 ? 23.656 -8.625 10.203 1 97.56 376 ARG B C 1
ATOM 5562 O O . ARG B 1 376 ? 24.391 -7.992 10.961 1 97.56 376 ARG B O 1
ATOM 5569 N N . ALA B 1 377 ? 24 -9.016 9.023 1 97.12 377 ALA B N 1
ATOM 5570 C CA . ALA B 1 377 ? 25.328 -8.734 8.508 1 97.12 377 ALA B CA 1
ATOM 5571 C C . ALA B 1 377 ? 25.578 -7.23 8.414 1 97.12 377 ALA B C 1
ATOM 5573 O O . ALA B 1 377 ? 26.703 -6.762 8.594 1 97.12 377 ALA B O 1
ATOM 5574 N N . LEU B 1 378 ? 24.531 -6.504 8.117 1 97.12 378 LEU B N 1
ATOM 5575 C CA . LEU B 1 378 ? 24.625 -5.059 7.961 1 97.12 378 LEU B CA 1
ATOM 5576 C C . LEU B 1 378 ? 24.828 -4.383 9.312 1 97.12 378 LEU B C 1
ATOM 5578 O O . LEU B 1 378 ? 25.328 -3.26 9.383 1 97.12 378 LEU B O 1
ATOM 5582 N N . TRP B 1 379 ? 24.406 -5.008 10.516 1 94.81 379 TRP B N 1
ATOM 5583 C CA . TRP B 1 379 ? 24.531 -4.441 11.852 1 94.81 379 TRP B CA 1
ATOM 5584 C C . TRP B 1 379 ? 25.719 -5.066 12.594 1 94.81 379 TRP B C 1
ATOM 5586 O O . TRP B 1 379 ? 26.234 -4.492 13.562 1 94.81 379 TRP B O 1
ATOM 5596 N N . GLU B 1 380 ? 25.984 -6.539 12.672 1 76.5 380 GLU B N 1
ATOM 5597 C CA . GLU B 1 380 ? 27.031 -7.238 13.414 1 76.5 380 GLU B CA 1
ATOM 5598 C C . GLU B 1 380 ? 28.406 -6.746 13 1 76.5 380 GLU B C 1
ATOM 5600 O O . GLU B 1 380 ? 29.406 -7.023 13.688 1 76.5 380 GLU B O 1
ATOM 5605 N N . LEU B 1 381 ? 28.734 -5.652 12.031 1 47.47 381 LEU B N 1
ATOM 5606 C CA . LEU B 1 381 ? 30.188 -5.527 12.023 1 47.47 381 LEU B CA 1
ATOM 5607 C C . LEU B 1 381 ? 30.688 -4.906 13.328 1 47.47 381 LEU B C 1
ATOM 5609 O O . LEU B 1 381 ? 30 -4.09 13.93 1 47.47 381 LEU B O 1
#

Solvent-accessible surface area (backbone atoms only — not comparable to full-atom values): 36952 Å² total; per-residue (Å²): 129,54,59,59,55,76,72,61,55,87,61,34,32,34,28,43,42,46,38,44,35,34,38,63,88,47,30,46,59,52,35,50,52,18,57,72,63,52,44,23,27,37,39,36,36,40,25,66,56,69,52,92,44,57,51,53,68,43,30,63,42,26,35,18,52,22,38,35,62,28,34,40,70,40,43,75,70,60,38,30,39,52,25,68,30,40,46,56,27,46,60,20,41,42,70,48,94,54,44,49,62,32,35,37,30,38,30,22,76,51,101,84,36,41,35,37,20,48,33,40,30,68,51,53,61,43,50,75,70,63,36,35,30,46,26,33,36,26,77,59,40,45,37,18,45,45,63,76,58,53,74,59,91,45,51,43,77,51,46,73,41,75,63,56,54,57,68,48,85,68,68,78,57,50,70,58,35,40,42,28,12,48,60,52,34,75,72,58,58,75,56,21,28,37,22,42,45,82,56,38,47,30,40,25,30,53,68,48,48,88,53,39,25,26,41,52,16,64,47,41,53,45,50,52,55,60,31,44,72,70,68,26,54,75,46,60,41,12,17,31,54,44,19,43,68,67,45,46,60,68,35,42,77,63,35,35,22,36,35,31,80,61,59,43,26,48,51,69,50,18,33,51,80,61,20,19,40,21,41,35,66,47,62,31,30,24,54,70,48,31,27,21,51,31,39,51,76,87,42,77,70,40,42,56,31,52,54,42,46,41,22,41,14,7,37,29,5,39,89,29,32,5,32,41,40,36,63,56,47,57,95,85,37,63,22,69,32,89,64,68,60,48,74,56,51,30,46,30,57,31,45,31,30,42,33,26,57,76,41,75,33,78,38,67,86,34,27,64,68,54,33,26,51,43,51,47,57,57,58,74,107,130,54,61,59,57,76,72,60,57,86,60,34,32,34,29,44,43,46,39,44,34,34,38,63,88,47,29,45,60,52,36,50,52,18,54,71,63,52,44,25,27,37,38,37,35,40,25,66,56,71,51,90,44,56,52,55,67,44,30,63,42,27,37,19,52,21,38,34,61,28,34,40,70,40,42,76,69,60,37,30,39,52,26,70,31,40,46,57,27,45,61,20,40,40,71,48,93,55,45,49,61,32,36,38,30,39,30,22,75,49,99,86,37,41,35,37,20,50,33,38,28,67,50,54,62,42,50,76,69,63,36,35,29,46,26,34,36,26,77,60,41,45,38,18,46,45,64,75,59,53,76,58,90,43,52,44,78,52,46,73,40,76,63,56,53,56,67,48,84,67,68,78,56,51,71,57,36,42,43,27,12,49,60,52,33,75,71,57,59,75,57,20,28,37,23,41,44,82,56,37,48,30,41,24,29,55,69,46,47,89,55,40,24,26,41,51,16,62,47,40,51,48,51,52,56,59,32,44,73,72,69,25,53,74,47,60,40,13,17,31,54,46,21,42,68,67,46,44,60,69,35,40,75,63,36,35,23,34,36,32,80,60,58,45,25,49,53,71,50,18,33,51,80,59,20,20,40,20,41,35,66,46,64,31,30,24,54,70,48,30,27,21,50,32,39,51,74,88,40,76,68,41,42,57,32,52,52,42,48,42,23,42,15,7,38,30,6,39,89,28,33,5,33,40,41,36,65,57,48,56,96,85,38,63,20,69,30,87,64,69,60,46,75,57,51,31,46,30,57,30,46,31,30,41,32,26,57,77,42,76,35,78,38,70,84,35,27,65,67,56,34,26,52,43,51,45,60,58,60,75,112